Protein AF-A0A6A3ZCG5-F1 (afdb_monomer_lite)

Foldseek 3Di:
DVVVVVVVVVVLVVVVVVQLVQWAWDADPVVRAIWIAGNVVRDIGSDDDPSCPPDPDDRYHPVVVVVVVVVDDDDPVNVVVVVVVVVVVVVVLVVVVVVVLLQWAWDADPVVRAIWIAGNPVRDIGRDDDPSCPPDPDDRHHPVRSVVVVVVVVCVVPPDPPDDPPDDDPVNVVVVVVVVVVVVVVVVVVVVVCPVQWDWDADPVPRFIWIAGPPVRDIGGDDPDDPDDPDDDDDDDDDDDDDDDDDDDDDDDDDDDDDDDDDDDDDDDDDDDDDDDDDDDDDDDDPLVPPPPQAADAEPPQDDDDDDHDDDDHAYAFDKDKDKAFAQGKDKDKDKYFDDPFKKKKKKKKAWDPVCLVVWWFKWKFKAQPDQAGDVPRGPDIFGDRGMTMDIDICLAPRWDDQDPVRPRRIGMMMMMIGTNTNGIIMIIITIHMGTDDPDPVRVVSSVVRVVVNVVVVVVVVVVVVVVVVVVVPDDD

Organism: NCBI:txid53985

Secondary structure (DSSP, 8-state):
-HHHHHHHHHHHHHHHHHHHHHEEEEEETTTTEEEEEETTT--EESSPPGGGTT-SSPPPPHHHHHHHHSS----HHHHHHHHHHHHHHHHHHHHHHHHHHHHEEEEEETTTTEEEEEETTT--EESSPPGGGTT-S-PPPPHHHHHHHHHHHHHHHSS----------HHHHHHHHHHHHHHHHHHHHHHHHHHHHEEEEE-TTT--EEEEETTT--EEE--S-------S---------------------------------------------------PPPTTTTS-TTS--B-TTS-------SS-----TTEEEEEEE-BT-EEEEEEEEEP-SS-EEEEEEEEE-HHHHHHT--EEEEEESS-SS--TTT-SEEE--SSSEEEEEETTSTTSPPP-TT---SEEEEEEEEEE-SSS-EEEEEEEEEEEPP--HHHHHHHHHHHHHHHHHHHHHHHHHHHHHTTTTT---

Structure (mmCIF, N/CA/C/O backbone):
data_AF-A0A6A3ZCG5-F1
#
_entry.id   AF-A0A6A3ZCG5-F1
#
loop_
_atom_site.group_PDB
_atom_site.id
_atom_site.type_symbol
_atom_site.label_atom_id
_atom_site.label_alt_id
_atom_site.label_comp_id
_atom_site.label_asym_id
_atom_site.label_entity_id
_atom_site.label_seq_id
_atom_site.pdbx_PDB_ins_code
_atom_site.Cartn_x
_atom_site.Cartn_y
_atom_site.Cartn_z
_atom_site.occupancy
_atom_site.B_iso_or_equiv
_atom_site.auth_seq_id
_atom_site.auth_comp_id
_atom_site.auth_asym_id
_atom_site.auth_atom_id
_atom_site.pdbx_PDB_model_num
ATOM 1 N N . MET A 1 1 ? 50.742 -20.176 -0.946 1.00 64.25 1 MET A N 1
ATOM 2 C CA . MET A 1 1 ? 49.970 -21.253 -1.621 1.00 64.25 1 MET A CA 1
ATOM 3 C C . MET A 1 1 ? 48.463 -20.948 -1.716 1.00 64.25 1 MET A C 1
ATOM 5 O O . MET A 1 1 ? 47.908 -21.028 -2.807 1.00 64.25 1 MET A O 1
ATOM 9 N N . VAL A 1 2 ? 47.814 -20.503 -0.630 1.00 74.56 2 VAL A N 1
ATOM 10 C CA . VAL A 1 2 ? 46.358 -20.217 -0.569 1.00 74.56 2 VAL A CA 1
ATOM 11 C C . VAL A 1 2 ? 45.893 -19.112 -1.533 1.00 74.56 2 VAL A C 1
ATOM 13 O O . VAL A 1 2 ? 44.913 -19.294 -2.250 1.00 74.56 2 VAL A O 1
ATOM 16 N N . GLN A 1 3 ? 46.621 -17.995 -1.637 1.00 70.75 3 GLN A N 1
ATOM 17 C CA . GLN A 1 3 ? 46.259 -16.895 -2.548 1.00 70.75 3 GLN A CA 1
ATOM 18 C C . GLN A 1 3 ? 46.287 -17.312 -4.031 1.00 70.75 3 GLN A C 1
ATOM 20 O O . GLN A 1 3 ? 45.418 -16.911 -4.805 1.00 70.75 3 GLN A O 1
ATOM 25 N N . ARG A 1 4 ? 47.240 -18.169 -4.431 1.00 84.19 4 ARG A N 1
ATOM 26 C CA . ARG A 1 4 ? 47.331 -18.717 -5.797 1.00 84.19 4 ARG A CA 1
ATOM 27 C C . ARG A 1 4 ? 46.146 -19.635 -6.106 1.00 84.19 4 ARG A C 1
ATOM 29 O O . ARG A 1 4 ? 45.550 -19.522 -7.175 1.00 84.19 4 ARG A O 1
ATOM 36 N N . ALA A 1 5 ? 45.764 -20.489 -5.156 1.00 83.75 5 ALA A N 1
ATOM 37 C CA . ALA A 1 5 ? 44.586 -21.346 -5.278 1.00 83.75 5 ALA A CA 1
ATOM 38 C C . ALA A 1 5 ? 43.286 -20.527 -5.370 1.00 83.75 5 ALA A C 1
ATOM 40 O O . ALA A 1 5 ? 42.441 -20.807 -6.221 1.00 83.75 5 ALA A O 1
ATOM 41 N N . TYR A 1 6 ? 43.155 -19.470 -4.561 1.00 84.94 6 TYR A N 1
ATOM 42 C CA . TYR A 1 6 ? 42.008 -18.564 -4.608 1.00 84.94 6 TYR A CA 1
ATOM 43 C C . TYR A 1 6 ? 41.892 -17.843 -5.956 1.00 84.94 6 TYR A C 1
ATOM 45 O O . TYR A 1 6 ? 40.828 -17.874 -6.569 1.00 84.94 6 TYR A O 1
ATOM 53 N N . ARG A 1 7 ? 42.983 -17.254 -6.468 1.00 89.25 7 ARG A N 1
ATOM 54 C CA . ARG A 1 7 ? 42.987 -16.576 -7.777 1.00 89.25 7 ARG A CA 1
ATOM 55 C C . ARG A 1 7 ? 42.648 -17.538 -8.917 1.00 89.25 7 ARG A C 1
ATOM 57 O O . ARG A 1 7 ? 41.845 -17.185 -9.773 1.00 89.25 7 ARG A O 1
ATOM 64 N N . ARG A 1 8 ? 43.170 -18.772 -8.886 1.00 87.25 8 ARG A N 1
ATOM 65 C CA . ARG A 1 8 ? 42.819 -19.825 -9.856 1.00 87.25 8 ARG A CA 1
ATOM 66 C C . ARG A 1 8 ? 41.333 -20.184 -9.792 1.00 87.25 8 ARG A C 1
ATOM 68 O O . ARG A 1 8 ? 40.678 -20.235 -10.828 1.00 87.25 8 ARG A O 1
ATOM 75 N N . LYS A 1 9 ? 40.787 -20.390 -8.588 1.00 83.50 9 LYS A N 1
ATOM 76 C CA . LYS A 1 9 ? 39.360 -20.684 -8.382 1.00 83.50 9 LYS A CA 1
ATOM 77 C C . LYS A 1 9 ? 38.479 -19.526 -8.852 1.00 83.50 9 LYS A C 1
ATOM 79 O O . LYS A 1 9 ? 37.505 -19.761 -9.556 1.00 83.50 9 LYS A O 1
ATOM 84 N N . SER A 1 10 ? 38.838 -18.292 -8.505 1.00 84.00 10 SER A N 1
ATOM 85 C CA . SER A 1 10 ? 38.120 -17.080 -8.913 1.00 84.00 10 SER A CA 1
ATOM 86 C C . SER A 1 10 ? 38.143 -16.891 -10.435 1.00 84.00 10 SER A C 1
ATOM 88 O O . SER A 1 10 ? 37.094 -16.715 -11.052 1.00 84.00 10 SER A O 1
ATOM 90 N N . GLY A 1 11 ? 39.313 -17.045 -11.066 1.00 87.00 11 GLY A N 1
ATOM 91 C CA . GLY A 1 11 ? 39.460 -16.985 -12.522 1.00 87.00 11 GLY A CA 1
ATOM 92 C C . GLY A 1 11 ? 38.637 -18.055 -13.239 1.00 87.00 11 GLY A C 1
ATOM 93 O O . GLY A 1 11 ? 37.908 -17.744 -14.178 1.00 87.00 11 GLY A O 1
ATOM 94 N N . PHE A 1 12 ? 38.667 -19.298 -12.749 1.00 85.25 12 PHE A N 1
ATOM 95 C CA . PHE A 1 12 ? 37.859 -20.385 -13.304 1.00 85.25 12 PHE A CA 1
ATOM 96 C C . PHE A 1 12 ? 36.350 -20.130 -13.162 1.00 85.25 12 PHE A C 1
ATOM 98 O O . PHE A 1 12 ? 35.600 -20.349 -14.108 1.00 85.25 12 PHE A O 1
ATOM 105 N N . GLN A 1 13 ? 35.893 -19.602 -12.021 1.00 82.56 13 GLN A N 1
ATOM 106 C CA . GLN A 1 13 ? 34.488 -19.211 -11.837 1.00 82.56 13 GLN A CA 1
ATOM 107 C C . GLN A 1 13 ? 34.075 -18.073 -12.777 1.00 82.56 13 GLN A C 1
ATOM 109 O O . GLN A 1 13 ? 32.962 -18.083 -13.304 1.00 82.56 13 GLN A O 1
ATOM 114 N N . ASN A 1 14 ? 34.967 -17.113 -13.035 1.00 84.75 14 ASN A N 1
ATOM 115 C CA . ASN A 1 14 ? 34.702 -16.044 -13.990 1.00 84.75 14 ASN A CA 1
ATOM 116 C C . ASN A 1 14 ? 34.584 -16.584 -15.427 1.00 84.75 14 ASN A C 1
ATOM 118 O O . ASN A 1 14 ? 33.641 -16.234 -16.133 1.00 84.75 14 ASN A O 1
ATOM 122 N N . LEU A 1 15 ? 35.471 -17.499 -15.833 1.00 85.75 15 LEU A N 1
ATOM 123 C CA . LEU A 1 15 ? 35.390 -18.179 -17.133 1.00 85.75 15 LEU A CA 1
ATOM 124 C C . LEU A 1 15 ? 34.104 -19.002 -17.267 1.00 85.75 15 LEU A C 1
ATOM 126 O O . LEU A 1 15 ? 33.408 -18.888 -18.272 1.00 85.75 15 LEU A O 1
ATOM 130 N N . LEU A 1 16 ? 33.729 -19.759 -16.231 1.00 85.56 16 LEU A N 1
ATOM 131 C CA . LEU A 1 16 ? 32.457 -20.483 -16.186 1.00 85.56 16 LEU A CA 1
ATOM 132 C C . LEU A 1 16 ? 31.256 -19.550 -16.355 1.00 85.56 16 LEU A C 1
ATOM 134 O O . LEU A 1 16 ? 30.325 -19.875 -17.088 1.00 85.56 16 LEU A O 1
ATOM 138 N N . ARG A 1 17 ? 31.269 -18.390 -15.687 1.00 83.81 17 ARG A N 1
ATOM 139 C CA . ARG A 1 17 ? 30.217 -17.375 -15.811 1.00 83.81 17 ARG A CA 1
ATOM 140 C C . ARG A 1 17 ? 30.098 -16.869 -17.250 1.00 83.81 17 ARG A C 1
ATOM 142 O O . ARG A 1 17 ? 28.983 -16.784 -17.752 1.00 83.81 17 ARG A O 1
ATOM 149 N N . ILE A 1 18 ? 31.223 -16.577 -17.905 1.00 85.06 18 ILE A N 1
ATOM 150 C CA . ILE A 1 18 ? 31.252 -16.117 -19.300 1.00 85.06 18 ILE A CA 1
ATOM 151 C C . ILE A 1 18 ? 30.742 -17.220 -20.237 1.00 85.06 18 ILE A C 1
ATOM 153 O O . ILE A 1 18 ? 29.846 -16.971 -21.036 1.00 85.06 18 ILE A O 1
ATOM 157 N N . CYS A 1 19 ? 31.225 -18.459 -20.099 1.00 85.81 19 CYS A N 1
ATOM 158 C CA . CYS A 1 19 ? 30.756 -19.578 -20.920 1.00 85.81 19 CYS A CA 1
ATOM 159 C C . CYS A 1 19 ? 29.254 -19.840 -20.757 1.00 85.81 19 CYS A C 1
ATOM 161 O O . CYS A 1 19 ? 28.563 -20.059 -21.747 1.00 85.81 19 CYS A O 1
ATOM 163 N N . ARG A 1 20 ? 28.721 -19.767 -19.532 1.00 85.75 20 ARG A N 1
ATOM 164 C CA . ARG A 1 20 ? 27.280 -19.929 -19.268 1.00 85.75 20 ARG A CA 1
ATOM 165 C C . ARG A 1 20 ? 26.414 -18.821 -19.859 1.00 85.75 20 ARG A C 1
ATOM 167 O O . ARG A 1 20 ? 25.233 -19.056 -20.068 1.00 85.75 20 ARG A O 1
ATOM 174 N N . ALA A 1 21 ? 26.968 -17.630 -20.070 1.00 82.50 21 ALA A N 1
ATOM 175 C CA . ALA A 1 21 ? 26.249 -16.529 -20.704 1.00 82.50 21 ALA A CA 1
ATOM 176 C C . ALA A 1 21 ? 26.173 -16.684 -22.232 1.00 82.50 21 ALA A C 1
ATOM 178 O O . ALA A 1 21 ? 25.277 -16.126 -22.857 1.00 82.50 21 ALA A O 1
ATOM 179 N N . VAL A 1 22 ? 27.119 -17.421 -22.823 1.00 88.88 22 VAL A N 1
ATOM 180 C CA . VAL A 1 22 ? 27.254 -17.587 -24.278 1.00 88.88 22 VAL A CA 1
ATOM 181 C C . VAL A 1 22 ? 26.564 -18.851 -24.783 1.00 88.88 22 VAL A C 1
ATOM 183 O O . VAL A 1 22 ? 26.066 -18.862 -25.902 1.00 88.88 22 VAL A O 1
ATOM 186 N N . TYR A 1 23 ? 26.538 -19.918 -23.990 1.00 89.25 23 TYR A N 1
ATOM 187 C CA . TYR A 1 23 ? 25.853 -21.149 -24.369 1.00 89.25 23 TYR A CA 1
ATOM 188 C C . TYR A 1 23 ? 24.429 -21.184 -23.818 1.00 89.25 23 TYR A C 1
ATOM 190 O O . TYR A 1 23 ? 24.147 -20.641 -22.752 1.00 89.25 23 TYR A O 1
ATOM 198 N N . GLU A 1 24 ? 23.553 -21.895 -24.516 1.00 89.50 24 GLU A N 1
ATOM 199 C CA . GLU A 1 24 ? 22.224 -22.295 -24.062 1.00 89.50 24 GLU A CA 1
ATOM 200 C C . GLU A 1 24 ? 22.072 -23.806 -24.199 1.00 89.50 24 GLU A C 1
ATOM 202 O O . GLU A 1 24 ? 22.585 -24.401 -25.146 1.00 89.50 24 GLU A O 1
ATOM 207 N N . ARG A 1 25 ? 21.373 -24.434 -23.248 1.00 90.44 25 ARG A N 1
ATOM 208 C CA . ARG A 1 25 ? 21.055 -25.866 -23.311 1.00 90.44 25 ARG A CA 1
ATOM 209 C C . ARG A 1 25 ? 19.635 -26.042 -23.839 1.00 90.44 25 ARG A C 1
ATOM 211 O O . ARG A 1 25 ? 18.689 -25.601 -23.181 1.00 90.44 25 ARG A O 1
ATOM 218 N N . ILE A 1 26 ? 19.484 -26.680 -24.992 1.00 88.44 26 ILE A N 1
ATOM 219 C CA . ILE A 1 26 ? 18.200 -26.856 -25.683 1.00 88.44 26 ILE A CA 1
ATOM 220 C C . ILE A 1 26 ? 17.852 -28.342 -25.706 1.00 88.44 26 ILE A C 1
ATOM 222 O O . ILE A 1 26 ? 18.736 -29.181 -25.844 1.00 88.44 26 ILE A O 1
ATOM 226 N N . TYR A 1 27 ? 16.577 -28.654 -25.474 1.00 89.56 27 TYR A N 1
ATOM 227 C CA . TYR A 1 27 ? 16.066 -30.021 -25.506 1.00 89.56 27 TYR A CA 1
ATOM 228 C C . TYR A 1 27 ? 15.581 -30.349 -26.913 1.00 89.56 27 TYR A C 1
ATOM 230 O O . TYR A 1 27 ? 14.774 -29.593 -27.454 1.00 89.56 27 TYR A O 1
ATOM 238 N N . ASP A 1 28 ? 16.056 -31.461 -27.458 1.00 89.25 28 ASP A N 1
ATOM 239 C CA . ASP A 1 28 ? 15.571 -32.026 -28.707 1.00 89.25 28 ASP A CA 1
ATOM 240 C C . ASP A 1 28 ? 14.529 -33.122 -28.404 1.00 89.25 28 ASP A C 1
ATOM 242 O O . ASP A 1 28 ? 14.878 -34.142 -27.795 1.00 89.25 28 ASP A O 1
ATOM 246 N N . PRO A 1 29 ? 13.249 -32.919 -28.773 1.00 89.69 29 PRO A N 1
ATOM 247 C CA . PRO A 1 29 ? 12.191 -33.888 -28.519 1.00 89.69 29 PRO A CA 1
ATOM 248 C C . PRO A 1 29 ? 12.285 -35.154 -29.383 1.00 89.69 29 PRO A C 1
ATOM 250 O O . PRO A 1 29 ? 11.733 -36.170 -28.972 1.00 89.69 29 PRO A O 1
ATOM 253 N N . GLU A 1 30 ? 12.961 -35.126 -30.535 1.00 89.44 30 GLU A N 1
ATOM 254 C CA . GLU A 1 30 ? 13.052 -36.288 -31.435 1.00 89.44 30 GLU A CA 1
ATOM 255 C C . GLU A 1 30 ? 14.047 -37.325 -30.909 1.00 89.44 30 GLU A C 1
ATOM 257 O O . GLU A 1 30 ? 13.789 -38.528 -30.934 1.00 89.44 30 GLU A O 1
ATOM 262 N N . LEU A 1 31 ? 15.172 -36.848 -30.372 1.00 87.06 31 LEU A N 1
ATOM 263 C CA . LEU A 1 31 ? 16.246 -37.690 -29.842 1.00 87.06 31 LEU A CA 1
ATOM 264 C C . LEU A 1 31 ? 16.175 -37.868 -28.320 1.00 87.06 31 LEU A C 1
ATOM 266 O O . LEU A 1 31 ? 16.888 -38.696 -27.755 1.00 87.06 31 LEU A O 1
ATOM 270 N N . GLY A 1 32 ? 15.355 -37.068 -27.633 1.00 87.31 32 GLY A N 1
ATOM 271 C CA . GLY A 1 32 ? 15.250 -37.066 -26.175 1.00 87.31 32 GLY A CA 1
ATOM 272 C C . GLY A 1 32 ? 16.515 -36.577 -25.458 1.00 87.31 32 GLY A C 1
ATOM 273 O O . GLY A 1 32 ? 16.676 -36.814 -24.258 1.00 87.31 32 GLY A O 1
ATOM 274 N N . LEU A 1 33 ? 17.416 -35.896 -26.172 1.00 88.81 33 LEU A N 1
ATOM 275 C CA . LEU A 1 33 ? 18.715 -35.434 -25.683 1.00 88.81 33 LEU A CA 1
ATOM 276 C C . LEU A 1 33 ? 18.791 -33.905 -25.642 1.00 88.81 33 LEU A C 1
ATOM 278 O O . LEU A 1 33 ? 17.984 -33.191 -26.232 1.00 88.81 33 LEU A O 1
ATOM 282 N N . PHE A 1 34 ? 19.781 -33.385 -24.917 1.00 88.38 34 PHE A N 1
ATOM 283 C CA . PHE A 1 34 ? 20.089 -31.957 -24.929 1.00 88.38 34 PHE A CA 1
ATOM 284 C C . PHE A 1 34 ? 21.280 -31.676 -25.838 1.00 88.38 34 PHE A C 1
ATOM 286 O O . PHE A 1 34 ? 22.299 -32.356 -25.732 1.00 88.38 34 PHE A O 1
ATOM 293 N N . TYR A 1 35 ? 21.189 -30.610 -26.627 1.00 90.94 35 TYR A N 1
ATOM 294 C CA . TYR A 1 35 ? 22.328 -30.027 -27.330 1.00 90.94 35 TYR A CA 1
ATOM 295 C C . TYR A 1 35 ? 22.638 -28.626 -26.793 1.00 90.94 35 TYR A C 1
ATOM 297 O O . TYR A 1 35 ? 21.828 -27.983 -26.109 1.00 90.94 35 TYR A O 1
ATOM 305 N N . TYR A 1 36 ? 23.850 -28.158 -27.068 1.00 91.38 36 TYR A N 1
ATOM 306 C CA . TYR A 1 36 ? 24.353 -26.863 -26.635 1.00 91.38 36 TYR A CA 1
ATOM 307 C C . TYR A 1 36 ? 24.450 -25.934 -27.837 1.00 91.38 36 TYR A C 1
ATOM 309 O O . TYR A 1 36 ? 25.141 -26.226 -28.807 1.00 91.38 36 TYR A O 1
ATOM 317 N N . HIS A 1 37 ? 23.770 -24.797 -27.764 1.00 91.19 37 HIS A N 1
ATOM 318 C CA . HIS A 1 37 ? 23.801 -23.775 -28.801 1.00 91.19 37 HIS A CA 1
ATOM 319 C C . HIS A 1 37 ? 24.614 -22.578 -28.318 1.00 91.19 37 HIS A C 1
ATOM 321 O O . HIS A 1 37 ? 24.365 -22.038 -27.238 1.00 91.19 37 HIS A O 1
ATOM 327 N N . ASN A 1 38 ? 25.598 -22.161 -29.108 1.00 90.94 38 ASN A N 1
ATOM 328 C CA . ASN A 1 38 ? 26.377 -20.964 -28.845 1.00 90.94 38 ASN A CA 1
ATOM 329 C C . ASN A 1 38 ? 25.625 -19.744 -29.384 1.00 90.94 38 ASN A C 1
ATOM 331 O O . ASN A 1 38 ? 25.556 -19.515 -30.588 1.00 90.94 38 ASN A O 1
ATOM 335 N N . THR A 1 39 ? 25.099 -18.894 -28.504 1.00 87.56 39 THR A N 1
ATOM 336 C CA . THR A 1 39 ? 24.286 -17.747 -28.923 1.00 87.56 39 THR A CA 1
ATOM 337 C C . THR A 1 39 ? 25.075 -16.679 -29.677 1.00 87.56 39 THR A C 1
ATOM 339 O O . THR A 1 39 ? 24.451 -15.842 -30.334 1.00 87.56 39 THR A O 1
ATOM 342 N N . ARG A 1 40 ? 26.415 -16.691 -29.585 1.00 87.69 40 ARG A N 1
ATOM 343 C CA . ARG A 1 40 ? 27.309 -15.734 -30.251 1.00 87.69 40 ARG A CA 1
ATOM 344 C C . ARG A 1 40 ? 27.756 -16.217 -31.629 1.00 87.69 40 ARG A C 1
ATOM 346 O O . ARG A 1 40 ? 27.646 -15.446 -32.571 1.00 87.69 40 ARG A O 1
ATOM 353 N N . THR A 1 41 ? 28.251 -17.452 -31.744 1.00 90.88 41 THR A N 1
ATOM 354 C CA . THR A 1 41 ? 28.723 -18.011 -33.032 1.00 90.88 41 THR A CA 1
ATOM 355 C C . THR A 1 41 ? 27.615 -18.686 -33.838 1.00 90.88 41 THR A C 1
ATOM 357 O O . THR A 1 41 ? 27.808 -18.937 -35.018 1.00 90.88 41 THR A O 1
ATOM 360 N N . LYS A 1 42 ? 26.449 -18.937 -33.222 1.00 89.81 42 LYS A N 1
ATOM 361 C CA . LYS A 1 42 ? 25.301 -19.668 -33.794 1.00 89.81 42 LYS A CA 1
ATOM 362 C C . LYS A 1 42 ? 25.580 -21.139 -34.119 1.00 89.81 42 LYS A C 1
ATOM 364 O O . LYS A 1 42 ? 24.778 -21.791 -34.777 1.00 89.81 42 LYS A O 1
ATOM 369 N N . GLU A 1 43 ? 26.683 -21.680 -33.616 1.00 92.06 43 GLU A N 1
ATOM 370 C CA . GLU A 1 43 ? 27.034 -23.091 -33.765 1.00 92.06 43 GLU A CA 1
ATOM 371 C C . GLU A 1 43 ? 26.315 -23.951 -32.720 1.00 92.06 43 GLU A C 1
ATOM 373 O O . GLU A 1 43 ? 26.023 -23.502 -31.603 1.00 92.06 43 GLU A O 1
ATOM 378 N N . THR A 1 44 ? 26.054 -25.209 -33.071 1.00 92.50 44 THR A N 1
ATOM 379 C CA . THR A 1 44 ? 25.453 -26.206 -32.180 1.00 92.50 44 THR A CA 1
ATOM 380 C C . THR A 1 44 ? 26.410 -27.370 -31.964 1.00 92.50 44 THR A C 1
ATOM 382 O O . THR A 1 44 ? 27.104 -27.805 -32.879 1.00 92.50 44 THR A O 1
ATOM 385 N N . THR A 1 45 ? 26.470 -27.869 -30.732 1.00 91.56 45 THR A N 1
ATOM 386 C CA . THR A 1 45 ? 27.279 -29.032 -30.368 1.00 91.56 45 THR A CA 1
ATOM 387 C C . THR A 1 45 ? 26.477 -29.974 -29.483 1.00 91.56 45 THR A C 1
ATOM 389 O O . THR A 1 45 ? 25.822 -29.552 -28.529 1.00 91.56 45 THR A O 1
ATOM 392 N N . TRP A 1 46 ? 26.560 -31.271 -29.764 1.00 89.00 46 TRP A N 1
ATOM 393 C CA . TRP A 1 46 ? 25.987 -32.316 -28.908 1.00 89.00 46 TRP A CA 1
ATOM 394 C C . TRP A 1 46 ? 26.805 -32.503 -27.631 1.00 89.00 46 TRP A C 1
ATOM 396 O O . TRP A 1 46 ? 26.272 -32.705 -26.541 1.00 89.00 46 TRP A O 1
ATOM 406 N N . ASP A 1 47 ? 28.121 -32.344 -27.756 1.00 87.75 47 ASP A N 1
ATOM 407 C CA . ASP A 1 47 ? 29.035 -32.380 -26.634 1.00 87.75 47 ASP A CA 1
ATOM 408 C C . ASP A 1 47 ? 28.934 -31.132 -25.759 1.00 87.75 47 ASP A C 1
ATOM 410 O O . ASP A 1 47 ? 28.928 -29.988 -26.227 1.00 87.75 47 ASP A O 1
ATOM 414 N N . LYS A 1 48 ? 28.952 -31.363 -24.444 1.00 85.06 48 LYS A N 1
ATOM 415 C CA . LYS A 1 48 ? 29.046 -30.293 -23.454 1.00 85.06 48 LYS A CA 1
ATOM 416 C C . LYS A 1 48 ? 30.393 -29.568 -23.606 1.00 85.06 48 LYS A C 1
ATOM 418 O O . LYS A 1 48 ? 31.433 -30.241 -23.542 1.00 85.06 48 LYS A O 1
ATOM 423 N N . PRO A 1 49 ? 30.405 -28.224 -23.732 1.00 84.56 49 PRO A N 1
ATOM 424 C CA . PRO A 1 49 ? 31.636 -27.459 -23.908 1.00 84.56 49 PRO A CA 1
ATOM 425 C C . PRO A 1 49 ? 32.656 -27.743 -22.802 1.00 84.56 49 PRO A C 1
ATOM 427 O O . PRO A 1 49 ? 32.286 -27.907 -21.637 1.00 84.56 49 PRO A O 1
ATOM 430 N N . LEU A 1 50 ? 33.946 -27.761 -23.156 1.00 82.25 50 LEU A N 1
ATOM 431 C CA . LEU A 1 50 ? 35.043 -28.219 -22.288 1.00 82.25 50 LEU A CA 1
ATOM 432 C C . LEU A 1 50 ? 35.006 -27.611 -20.878 1.00 82.25 50 LEU A C 1
ATOM 434 O O . LEU A 1 50 ? 35.076 -28.331 -19.884 1.00 82.25 50 LEU A O 1
ATOM 438 N N . LEU A 1 51 ? 34.813 -26.292 -20.778 1.00 81.44 51 LEU A N 1
ATOM 439 C CA . LEU A 1 51 ? 34.778 -25.586 -19.493 1.00 81.44 51 LEU A CA 1
ATOM 440 C C . LEU A 1 51 ? 33.563 -25.956 -18.623 1.00 81.44 51 LEU A C 1
ATOM 442 O O . LEU A 1 51 ? 33.620 -25.798 -17.409 1.00 81.44 51 LEU A O 1
ATOM 446 N N . LEU A 1 52 ? 32.483 -26.481 -19.206 1.00 79.75 52 LEU A N 1
ATOM 447 C CA . LEU A 1 52 ? 31.247 -26.859 -18.511 1.00 79.75 52 LEU A CA 1
ATOM 448 C C . LEU A 1 52 ? 31.201 -28.343 -18.110 1.00 79.75 52 LEU A C 1
ATOM 450 O O . LEU A 1 52 ? 30.358 -28.725 -17.294 1.00 79.75 52 LEU A O 1
ATOM 454 N N . ARG A 1 53 ? 32.097 -29.179 -18.649 1.00 79.44 53 ARG A N 1
ATOM 455 C CA . ARG A 1 53 ? 32.124 -30.636 -18.425 1.00 79.44 53 ARG A CA 1
ATOM 456 C C . ARG A 1 53 ? 32.397 -31.023 -16.960 1.00 79.44 53 ARG A C 1
ATOM 458 O O . ARG A 1 53 ? 31.917 -32.056 -16.519 1.00 79.44 53 ARG A O 1
ATOM 465 N N . GLY A 1 54 ? 33.066 -30.157 -16.190 1.00 67.44 54 GLY A N 1
ATOM 466 C CA . GLY A 1 54 ? 33.337 -30.340 -14.751 1.00 67.44 54 GLY A CA 1
ATOM 467 C C . GLY A 1 54 ? 32.542 -29.427 -13.804 1.00 67.44 54 GLY A C 1
ATOM 468 O O . GLY A 1 54 ? 32.851 -29.356 -12.616 1.00 67.44 54 GLY A O 1
ATOM 469 N N . ALA A 1 55 ? 31.563 -28.671 -14.307 1.00 68.75 55 ALA A N 1
ATOM 470 C CA . ALA A 1 55 ? 30.771 -27.763 -13.481 1.00 68.75 55 ALA A CA 1
ATOM 471 C C . ALA A 1 55 ? 29.591 -28.493 -12.815 1.00 68.75 55 ALA A C 1
ATOM 473 O O . ALA A 1 55 ? 28.856 -29.211 -13.484 1.00 68.75 55 ALA A O 1
ATOM 474 N N . VAL A 1 56 ? 29.366 -28.237 -11.518 1.00 62.50 56 VAL A N 1
ATOM 475 C CA . VAL A 1 56 ? 28.263 -28.825 -10.717 1.00 62.50 56 VAL A CA 1
ATOM 476 C C . VAL A 1 56 ? 26.875 -28.439 -11.248 1.00 62.50 56 VAL A C 1
ATOM 478 O O . VAL A 1 56 ? 25.904 -29.151 -11.020 1.00 62.50 56 VAL A O 1
ATOM 481 N N . SER A 1 57 ? 26.766 -27.309 -11.953 1.00 63.56 57 SER A N 1
ATOM 482 C CA . SER A 1 57 ? 25.508 -26.851 -12.545 1.00 63.56 57 SER A CA 1
ATOM 483 C C . SER A 1 57 ? 25.626 -26.591 -14.043 1.00 63.56 57 SER A C 1
ATOM 485 O O . SER A 1 57 ? 26.591 -25.973 -14.515 1.00 63.56 57 SER A O 1
ATOM 487 N N . ASP A 1 58 ? 24.606 -27.052 -14.762 1.00 70.12 58 ASP A N 1
ATOM 488 C CA . ASP A 1 58 ? 24.460 -26.911 -16.206 1.00 70.12 58 ASP A CA 1
ATOM 489 C C . ASP A 1 58 ? 24.070 -25.493 -16.630 1.00 70.12 58 ASP A C 1
ATOM 491 O O . ASP A 1 58 ? 23.727 -24.626 -15.823 1.00 70.12 58 ASP A O 1
ATOM 495 N N . VAL A 1 59 ? 24.159 -25.266 -17.937 1.00 80.38 59 VAL A N 1
ATOM 496 C CA . VAL A 1 59 ? 23.707 -24.048 -18.607 1.00 80.38 59 VAL A CA 1
ATOM 497 C C . VAL A 1 59 ? 22.182 -23.955 -18.540 1.00 80.38 59 VAL A C 1
ATOM 499 O O . VAL A 1 59 ? 21.478 -24.968 -18.575 1.00 80.38 59 VAL A O 1
ATOM 502 N N . PHE A 1 60 ? 21.660 -22.733 -18.438 1.00 80.38 60 PHE A N 1
ATOM 503 C CA . PHE A 1 60 ? 20.220 -22.510 -18.424 1.00 80.38 60 PHE A CA 1
ATOM 504 C C . PHE A 1 60 ? 19.587 -22.863 -19.774 1.00 80.38 60 PHE A C 1
ATOM 506 O O . PHE A 1 60 ? 20.172 -22.656 -20.837 1.00 80.38 60 PHE A O 1
ATOM 513 N N . THR A 1 61 ? 18.355 -23.366 -19.721 1.00 84.38 61 THR A N 1
ATOM 514 C CA . THR A 1 61 ? 17.495 -23.423 -20.905 1.00 84.38 61 THR A CA 1
ATOM 515 C C . THR A 1 61 ? 17.061 -22.007 -21.295 1.00 84.38 61 THR A C 1
ATOM 517 O O . THR A 1 61 ? 16.988 -21.150 -20.405 1.00 84.38 61 THR A O 1
ATOM 520 N N . PRO A 1 62 ? 16.694 -21.748 -22.564 1.00 82.94 62 PRO A N 1
ATOM 521 C CA . PRO A 1 62 ? 16.221 -20.429 -23.000 1.00 82.94 62 PRO A CA 1
ATOM 522 C C . PRO A 1 62 ? 15.102 -19.873 -22.103 1.00 82.94 62 PRO A C 1
ATOM 524 O O . PRO A 1 62 ? 15.140 -18.723 -21.668 1.00 82.94 62 PRO A O 1
ATOM 527 N N . ARG A 1 63 ? 14.159 -20.734 -21.692 1.00 81.38 63 ARG A N 1
ATOM 528 C CA . ARG A 1 63 ? 13.071 -20.384 -20.764 1.00 81.38 63 ARG A CA 1
ATOM 529 C C . ARG A 1 63 ? 13.578 -19.956 -19.387 1.00 81.38 63 ARG A C 1
ATOM 531 O O . ARG A 1 63 ? 13.098 -18.973 -18.823 1.00 81.38 63 ARG A O 1
ATOM 538 N N . THR A 1 64 ? 14.524 -20.699 -18.817 1.00 80.50 64 THR A N 1
ATOM 539 C CA . THR A 1 64 ? 15.097 -20.371 -17.505 1.00 80.50 64 THR A CA 1
ATOM 540 C C . THR A 1 64 ? 15.947 -19.108 -17.586 1.00 80.50 64 THR A C 1
ATOM 542 O O . THR A 1 64 ? 15.891 -18.296 -16.665 1.00 80.50 64 THR A O 1
ATOM 545 N N . ARG A 1 65 ? 16.670 -18.905 -18.693 1.00 77.88 65 ARG A N 1
ATOM 546 C CA . ARG A 1 65 ? 17.465 -17.704 -18.949 1.00 77.88 65 ARG A CA 1
ATOM 547 C C . ARG A 1 65 ? 16.577 -16.466 -19.033 1.00 77.88 65 ARG A C 1
ATOM 549 O O . ARG A 1 65 ? 16.755 -15.564 -18.225 1.00 77.88 65 ARG A O 1
ATOM 556 N N . GLN A 1 66 ? 15.531 -16.497 -19.859 1.00 79.06 66 GLN A N 1
ATOM 557 C CA . GLN A 1 66 ? 14.559 -15.408 -19.970 1.00 79.06 66 GLN A CA 1
ATOM 558 C C . GLN A 1 66 ? 13.846 -15.132 -18.635 1.00 79.06 66 GLN A C 1
ATOM 560 O O . GLN A 1 66 ? 13.648 -13.983 -18.252 1.00 79.06 66 GLN A O 1
ATOM 565 N N . LYS A 1 67 ? 13.488 -16.175 -17.872 1.00 79.94 67 LYS A N 1
ATOM 566 C CA . LYS A 1 67 ? 12.908 -16.019 -16.527 1.00 79.94 67 LYS A CA 1
ATOM 567 C C . LYS A 1 67 ? 13.876 -15.343 -15.553 1.00 79.94 67 LYS A C 1
ATOM 569 O O . LYS A 1 67 ? 13.428 -14.591 -14.693 1.00 79.94 67 LYS A O 1
ATOM 574 N N . ASN A 1 68 ? 15.172 -15.633 -15.655 1.00 74.12 68 ASN A N 1
ATOM 575 C CA . ASN A 1 68 ? 16.199 -15.055 -14.793 1.00 74.12 68 ASN A CA 1
ATOM 576 C C . ASN A 1 68 ? 16.574 -13.626 -15.223 1.00 74.12 68 ASN A C 1
ATOM 578 O O . ASN A 1 68 ? 16.806 -12.788 -14.365 1.00 74.12 68 ASN A O 1
ATOM 582 N N . GLU A 1 69 ? 16.556 -13.331 -16.526 1.00 71.75 69 GLU A N 1
ATOM 583 C CA . GLU A 1 69 ? 16.701 -11.980 -17.090 1.00 71.75 69 GLU A CA 1
ATOM 584 C C . GLU A 1 69 ? 15.519 -11.078 -16.700 1.00 71.75 69 GLU A C 1
ATOM 586 O O . GLU A 1 69 ? 15.718 -9.935 -16.303 1.00 71.75 69 GLU A O 1
ATOM 591 N N . ARG A 1 70 ? 14.290 -11.617 -16.714 1.00 68.62 70 ARG A N 1
ATOM 592 C CA . ARG A 1 70 ? 13.081 -10.947 -16.195 1.00 68.62 70 ARG A CA 1
ATOM 593 C C . ARG A 1 70 ? 13.066 -10.811 -14.673 1.00 68.62 70 ARG A C 1
ATOM 595 O O . ARG A 1 70 ? 12.221 -10.104 -14.129 1.00 68.62 70 ARG A O 1
ATOM 602 N N . LYS A 1 71 ? 13.940 -11.527 -13.965 1.00 69.44 71 LYS A N 1
ATOM 603 C CA . LYS A 1 71 ? 14.045 -11.443 -12.512 1.00 69.44 71 LYS A CA 1
ATOM 604 C C . LYS A 1 71 ? 14.750 -10.129 -12.195 1.00 69.44 71 LYS A C 1
ATOM 606 O O . LYS A 1 71 ? 15.975 -10.054 -12.179 1.00 69.44 71 LYS A O 1
ATOM 611 N N . GLU A 1 72 ? 13.956 -9.081 -12.005 1.00 62.75 72 GLU A N 1
ATOM 612 C CA . GLU A 1 72 ? 14.454 -7.755 -11.652 1.00 62.75 72 GLU A CA 1
ATOM 613 C C . GLU A 1 72 ? 15.442 -7.840 -10.483 1.00 62.75 72 GLU A C 1
ATOM 615 O O . GLU A 1 72 ? 15.239 -8.583 -9.514 1.00 62.75 72 GLU A O 1
ATOM 620 N N . ARG A 1 73 ? 16.525 -7.062 -10.569 1.00 65.06 73 ARG A N 1
ATOM 621 C CA . ARG A 1 73 ? 17.473 -6.933 -9.464 1.00 65.06 73 ARG A CA 1
ATOM 622 C C . ARG A 1 73 ? 16.722 -6.358 -8.264 1.00 65.06 73 ARG A C 1
ATOM 624 O O . ARG A 1 73 ? 16.098 -5.306 -8.360 1.00 65.06 73 ARG A O 1
ATOM 631 N N . PHE A 1 74 ? 16.769 -7.066 -7.140 1.00 69.88 74 PHE A N 1
ATOM 632 C CA . PHE A 1 74 ? 16.209 -6.588 -5.881 1.00 69.88 74 PHE A CA 1
ATOM 633 C C . PHE A 1 74 ? 17.000 -5.361 -5.429 1.00 69.88 74 PHE A C 1
ATOM 635 O O . PHE A 1 74 ? 18.136 -5.498 -4.977 1.00 69.88 74 PHE A O 1
ATOM 642 N N . THR A 1 75 ? 16.421 -4.171 -5.572 1.00 83.81 75 THR A N 1
ATOM 643 C CA . THR A 1 75 ? 16.991 -2.968 -4.965 1.00 83.81 75 THR A CA 1
ATOM 644 C C . THR A 1 75 ? 16.645 -2.933 -3.471 1.00 83.81 75 THR A C 1
ATOM 646 O O . THR A 1 75 ? 15.626 -3.519 -3.065 1.00 83.81 75 THR A O 1
ATOM 649 N N . PRO A 1 76 ? 17.467 -2.282 -2.630 1.00 80.00 76 PRO A N 1
ATOM 650 C CA . PRO A 1 76 ? 17.168 -2.111 -1.210 1.00 80.00 76 PRO A CA 1
ATOM 651 C C . PRO A 1 76 ? 15.786 -1.489 -0.966 1.00 80.00 76 PRO A C 1
ATOM 653 O O . PRO A 1 76 ? 15.058 -1.939 -0.082 1.00 80.00 76 PRO A O 1
ATOM 656 N N . GLU A 1 77 ? 15.372 -0.534 -1.799 1.00 76.12 77 GLU A N 1
ATOM 657 C CA . GLU A 1 77 ? 14.085 0.164 -1.699 1.00 76.12 77 GLU A CA 1
ATOM 658 C C . GLU A 1 77 ? 12.929 -0.793 -1.993 1.00 76.12 77 GLU A C 1
ATOM 660 O O . GLU A 1 77 ? 11.949 -0.853 -1.250 1.00 76.12 77 GLU A O 1
ATOM 665 N N . LYS A 1 78 ? 13.056 -1.620 -3.038 1.00 79.38 78 LYS A N 1
ATOM 666 C CA . LYS A 1 78 ? 12.030 -2.607 -3.393 1.00 79.38 78 LYS A CA 1
ATOM 667 C C . LYS A 1 78 ? 11.901 -3.687 -2.320 1.00 79.38 78 LYS A C 1
ATOM 669 O O . LYS A 1 78 ? 10.782 -4.074 -1.973 1.00 79.38 78 LYS A O 1
ATOM 674 N N . ALA A 1 79 ? 13.024 -4.126 -1.747 1.00 78.75 79 ALA A N 1
ATOM 675 C CA . ALA A 1 79 ? 13.033 -5.023 -0.595 1.00 78.75 79 ALA A CA 1
ATOM 676 C C . ALA A 1 79 ? 12.332 -4.384 0.616 1.00 78.75 79 ALA A C 1
ATOM 678 O O . ALA A 1 79 ? 11.453 -5.011 1.214 1.00 78.75 79 ALA A O 1
ATOM 679 N N . ALA A 1 80 ? 12.656 -3.126 0.933 1.00 78.56 80 ALA A N 1
ATOM 680 C CA . ALA A 1 80 ? 12.030 -2.373 2.014 1.00 78.56 80 ALA A CA 1
ATOM 681 C C . ALA A 1 80 ? 10.514 -2.238 1.801 1.00 78.56 80 ALA A C 1
ATOM 683 O O . ALA A 1 80 ? 9.746 -2.595 2.694 1.00 78.56 80 ALA A O 1
ATOM 684 N N . CYS A 1 81 ? 10.060 -1.854 0.603 1.00 82.06 81 CYS A N 1
ATOM 685 C CA . CYS A 1 81 ? 8.638 -1.790 0.264 1.00 82.06 81 CYS A CA 1
ATOM 686 C C . CYS A 1 81 ? 7.934 -3.142 0.432 1.00 82.06 81 CYS A C 1
ATOM 688 O O . CYS A 1 81 ? 6.816 -3.200 0.946 1.00 82.06 81 CYS A O 1
ATOM 690 N N . MET A 1 82 ? 8.560 -4.249 0.022 1.00 81.50 82 MET A N 1
ATOM 691 C CA . MET A 1 82 ? 7.986 -5.586 0.203 1.00 81.50 82 MET A CA 1
ATOM 692 C C . MET A 1 82 ? 7.838 -5.948 1.683 1.00 81.50 82 MET A C 1
ATOM 694 O O . MET A 1 82 ? 6.780 -6.437 2.089 1.00 81.50 82 MET A O 1
ATOM 698 N N . VAL A 1 83 ? 8.858 -5.667 2.496 1.00 83.81 83 VAL A N 1
ATOM 699 C CA . VAL A 1 83 ? 8.824 -5.893 3.948 1.00 83.81 83 VAL A CA 1
ATOM 700 C C . VAL A 1 83 ? 7.763 -5.013 4.611 1.00 83.81 83 VAL A C 1
ATOM 702 O O . VAL A 1 83 ? 6.951 -5.515 5.388 1.00 83.81 83 VAL A O 1
ATOM 705 N N . GLN A 1 84 ? 7.699 -3.728 4.261 1.00 80.25 84 GLN A N 1
ATOM 706 C CA . GLN A 1 84 ? 6.689 -2.792 4.757 1.00 80.25 84 GLN A CA 1
ATOM 707 C C . GLN A 1 84 ? 5.273 -3.248 4.387 1.00 80.25 84 GLN A C 1
ATOM 709 O O . GLN A 1 84 ? 4.398 -3.286 5.251 1.00 80.25 84 GLN A O 1
ATOM 714 N N . ARG A 1 85 ? 5.036 -3.666 3.135 1.00 84.62 85 ARG A N 1
ATOM 715 C CA . ARG A 1 85 ? 3.747 -4.227 2.690 1.00 84.62 85 ARG A CA 1
ATOM 716 C C . ARG A 1 85 ? 3.376 -5.476 3.484 1.00 84.62 85 ARG A C 1
ATOM 718 O O . ARG A 1 85 ? 2.238 -5.595 3.938 1.00 84.62 85 ARG A O 1
ATOM 725 N N . ALA A 1 86 ? 4.327 -6.386 3.691 1.00 86.75 86 ALA A N 1
ATOM 726 C CA . ALA A 1 86 ? 4.112 -7.585 4.494 1.00 86.75 86 ALA A CA 1
ATOM 727 C C . ALA A 1 86 ? 3.767 -7.238 5.952 1.00 86.75 86 ALA A C 1
ATOM 729 O O . ALA A 1 86 ? 2.829 -7.806 6.515 1.00 86.75 86 ALA A O 1
ATOM 730 N N . TYR A 1 87 ? 4.465 -6.268 6.547 1.00 89.69 87 TYR A N 1
ATOM 731 C CA . TYR A 1 87 ? 4.200 -5.792 7.902 1.00 89.69 87 TYR A CA 1
ATOM 732 C C . TYR A 1 87 ? 2.826 -5.125 8.027 1.00 89.69 87 TYR A C 1
ATOM 734 O O . TYR A 1 87 ? 2.047 -5.500 8.903 1.00 89.69 87 TYR A O 1
ATOM 742 N N . ARG A 1 88 ? 2.486 -4.193 7.128 1.00 90.69 88 ARG A N 1
ATOM 743 C CA . ARG A 1 88 ? 1.180 -3.512 7.105 1.00 90.69 88 ARG A CA 1
ATOM 744 C C . ARG A 1 88 ? 0.040 -4.518 6.949 1.00 90.69 88 ARG A C 1
ATOM 746 O O . ARG A 1 88 ? -0.914 -4.473 7.722 1.00 90.69 88 ARG A O 1
ATOM 753 N N . ARG A 1 89 ? 0.181 -5.498 6.046 1.00 88.38 89 ARG A N 1
ATOM 754 C CA . ARG A 1 89 ? -0.777 -6.607 5.894 1.00 88.38 89 ARG A CA 1
ATOM 755 C C . ARG A 1 89 ? -0.911 -7.419 7.182 1.00 88.38 89 ARG A C 1
ATOM 757 O O . ARG A 1 89 ? -2.026 -7.687 7.616 1.00 88.38 89 ARG A O 1
ATOM 764 N N . LYS A 1 90 ? 0.207 -7.788 7.818 1.00 84.88 90 LYS A N 1
ATOM 765 C CA . LYS A 1 90 ? 0.206 -8.525 9.091 1.00 84.88 90 LYS A CA 1
ATOM 766 C C . LYS A 1 90 ? -0.495 -7.734 10.198 1.00 84.88 90 LYS A C 1
ATOM 768 O O . LYS A 1 90 ? -1.310 -8.306 10.915 1.00 84.88 90 LYS A O 1
ATOM 773 N N . ARG A 1 91 ? -0.211 -6.434 10.322 1.00 87.06 91 ARG A N 1
ATOM 774 C CA . ARG A 1 91 ? -0.833 -5.539 11.311 1.00 87.06 91 ARG A CA 1
ATOM 775 C C . ARG A 1 91 ? -2.338 -5.395 11.063 1.00 87.06 91 ARG A C 1
ATOM 777 O O . ARG A 1 91 ? -3.117 -5.564 11.996 1.00 87.06 91 ARG A O 1
ATOM 784 N N . GLY A 1 92 ? -2.749 -5.175 9.814 1.00 84.62 92 GLY A N 1
ATOM 785 C CA . GLY A 1 92 ? -4.161 -5.116 9.424 1.00 84.62 92 GLY A CA 1
ATOM 786 C C . GLY A 1 92 ? -4.902 -6.419 9.730 1.00 84.62 92 GLY A C 1
ATOM 787 O O . GLY A 1 92 ? -5.946 -6.404 10.376 1.00 84.62 92 GLY A O 1
ATOM 788 N N . PHE A 1 93 ? -4.311 -7.563 9.378 1.00 85.00 93 PHE A N 1
ATOM 789 C CA . PHE A 1 93 ? -4.886 -8.871 9.689 1.00 85.00 93 PHE A CA 1
ATOM 790 C C . PHE A 1 93 ? -4.991 -9.121 11.201 1.00 85.00 93 PHE A C 1
ATOM 792 O O . PHE A 1 93 ? -5.994 -9.644 11.675 1.00 85.00 93 PHE A O 1
ATOM 799 N N . GLN A 1 94 ? -4.002 -8.696 11.995 1.00 83.19 94 GLN A N 1
ATOM 800 C CA . GLN A 1 94 ? -4.081 -8.773 13.457 1.00 83.19 94 GLN A CA 1
ATOM 801 C C . GLN A 1 94 ? -5.208 -7.912 14.041 1.00 83.19 94 GLN A C 1
ATOM 803 O O . GLN A 1 94 ? -5.857 -8.345 14.994 1.00 83.19 94 GLN A O 1
ATOM 808 N N . ASN A 1 95 ? -5.453 -6.724 13.484 1.00 83.75 95 ASN A N 1
ATOM 809 C CA . ASN A 1 95 ? -6.572 -5.875 13.889 1.00 83.75 95 ASN A CA 1
ATOM 810 C C . ASN A 1 95 ? -7.917 -6.523 13.531 1.00 83.75 95 ASN A C 1
ATOM 812 O O . ASN A 1 95 ? -8.795 -6.596 14.387 1.00 83.75 95 ASN A O 1
ATOM 816 N N . LEU A 1 96 ? -8.045 -7.082 12.323 1.00 84.56 96 LEU A N 1
ATOM 817 C CA . LEU A 1 96 ? -9.240 -7.817 11.903 1.00 84.56 96 LEU A CA 1
ATOM 818 C C . LEU A 1 96 ? -9.505 -9.028 12.810 1.00 84.56 96 LEU A C 1
ATOM 820 O O . LEU A 1 96 ? -10.615 -9.202 13.300 1.00 84.56 96 LEU A O 1
ATOM 824 N N . LEU A 1 97 ? -8.473 -9.818 13.122 1.00 84.44 97 LEU A N 1
ATOM 825 C CA . LEU A 1 97 ? -8.578 -10.920 14.082 1.00 84.44 97 LEU A CA 1
ATOM 826 C C . LEU A 1 97 ? -9.018 -10.439 15.467 1.00 84.44 97 LEU A C 1
ATOM 828 O O . LEU A 1 97 ? -9.797 -11.118 16.133 1.00 84.44 97 LEU A O 1
ATOM 832 N N . ARG A 1 98 ? -8.514 -9.285 15.926 1.00 83.31 98 ARG A N 1
ATOM 833 C CA . ARG A 1 98 ? -8.913 -8.692 17.209 1.00 83.31 98 ARG A CA 1
ATOM 834 C C . ARG A 1 98 ? -10.402 -8.344 17.208 1.00 83.31 98 ARG A C 1
ATOM 836 O O . ARG A 1 98 ? -11.072 -8.675 18.181 1.00 83.31 98 ARG A O 1
ATOM 843 N N . LEU A 1 99 ? -10.903 -7.756 16.121 1.00 83.44 99 LEU A N 1
ATOM 844 C CA . LEU A 1 99 ? -12.317 -7.424 15.946 1.00 83.44 99 LEU A CA 1
ATOM 845 C C . LEU A 1 99 ? -13.191 -8.683 15.867 1.00 83.44 99 LEU A C 1
ATOM 847 O O . LEU A 1 99 ? -14.182 -8.796 16.574 1.00 83.44 99 LEU A O 1
ATOM 851 N N . CYS A 1 100 ? -12.799 -9.694 15.089 1.00 84.69 100 CYS A N 1
ATOM 852 C CA . CYS A 1 100 ? -13.549 -10.951 15.048 1.00 84.69 100 CYS A CA 1
ATOM 853 C C . CYS A 1 100 ? -13.633 -11.610 16.435 1.00 84.69 100 CYS A C 1
ATOM 855 O O . CYS A 1 100 ? -14.691 -12.092 16.826 1.00 84.69 100 CYS A O 1
ATOM 857 N N . ARG A 1 101 ? -12.549 -11.587 17.222 1.00 81.81 101 ARG A N 1
ATOM 858 C CA . ARG A 1 101 ? -12.556 -12.121 18.595 1.00 81.81 101 ARG A CA 1
ATOM 859 C C . ARG A 1 101 ? -13.404 -11.309 19.571 1.00 81.81 101 ARG A C 1
ATOM 861 O O . ARG A 1 101 ? -13.797 -11.863 20.590 1.00 81.81 101 ARG A O 1
ATOM 868 N N . SER A 1 102 ? -13.635 -10.017 19.329 1.00 80.06 102 SER A N 1
ATOM 869 C CA . SER A 1 102 ? -14.522 -9.237 20.199 1.00 80.06 102 SER A CA 1
ATOM 870 C C . SER A 1 102 ? -15.991 -9.553 19.934 1.00 80.06 102 SER A C 1
ATOM 872 O O . SER A 1 102 ? -16.793 -9.427 20.855 1.00 80.06 102 SER A O 1
ATOM 874 N N . VAL A 1 103 ? -16.331 -9.994 18.720 1.00 87.50 103 VAL A N 1
ATOM 875 C CA . VAL A 1 103 ? -17.706 -10.299 18.297 1.00 87.50 103 VAL A CA 1
ATOM 876 C C . VAL A 1 103 ? -18.125 -11.727 18.649 1.00 87.50 103 VAL A C 1
ATOM 878 O O . VAL A 1 103 ? -19.265 -11.932 19.062 1.00 87.50 103 VAL A O 1
ATOM 881 N N . TYR A 1 104 ? -17.227 -12.704 18.521 1.00 89.00 104 TYR A N 1
ATOM 882 C CA . TYR A 1 104 ? -17.550 -14.110 18.774 1.00 89.00 104 TYR A CA 1
ATOM 883 C C . TYR A 1 104 ? -17.173 -14.567 20.185 1.00 89.00 104 TYR A C 1
ATOM 885 O O . TYR A 1 104 ? -16.143 -14.173 20.733 1.00 89.00 104 TYR A O 1
ATOM 893 N N . GLU A 1 105 ? -17.973 -15.477 20.730 1.00 90.12 105 GLU A N 1
ATOM 894 C CA . GLU A 1 105 ? -17.713 -16.207 21.970 1.00 90.12 105 GLU A CA 1
ATOM 895 C C . GLU A 1 105 ? -17.663 -17.707 21.692 1.00 90.12 105 GLU A C 1
ATOM 897 O O . GLU A 1 105 ? -18.423 -18.208 20.868 1.00 90.12 105 GLU A O 1
ATOM 902 N N . ARG A 1 106 ? -16.769 -18.428 22.376 1.00 90.94 106 ARG A N 1
ATOM 903 C CA . ARG A 1 106 ? -16.705 -19.894 22.316 1.00 90.94 106 ARG A CA 1
ATOM 904 C C . ARG A 1 106 ? -17.389 -20.482 23.542 1.00 90.94 106 ARG A C 1
ATOM 906 O O . ARG A 1 106 ? -16.917 -20.266 24.659 1.00 90.94 106 ARG A O 1
ATOM 913 N N . ILE A 1 107 ? -18.453 -21.245 23.335 1.00 89.56 107 ILE A N 1
ATOM 914 C CA . ILE A 1 107 ? -19.274 -21.821 24.402 1.00 89.56 107 ILE A CA 1
ATOM 915 C C . ILE A 1 107 ? -19.208 -23.341 24.297 1.00 89.56 107 ILE A C 1
ATOM 917 O O . ILE A 1 107 ? -19.210 -23.881 23.196 1.00 89.56 107 ILE A O 1
ATOM 921 N N . TYR A 1 108 ? -19.044 -24.011 25.436 1.00 90.25 108 TYR A N 1
ATOM 922 C CA . TYR A 1 108 ? -19.040 -25.470 25.504 1.00 90.25 108 TYR A CA 1
ATOM 923 C C . TYR A 1 108 ? -20.468 -25.959 25.693 1.00 90.25 108 TYR A C 1
ATOM 925 O O . TYR A 1 108 ? -21.138 -25.490 26.614 1.00 90.25 108 TYR A O 1
ATOM 933 N N . ASP A 1 109 ? -20.896 -26.878 24.840 1.00 91.06 109 ASP A N 1
ATOM 934 C CA . ASP A 1 109 ? -22.154 -27.591 24.988 1.00 91.06 109 ASP A CA 1
ATOM 935 C C . ASP A 1 109 ? -21.886 -28.937 25.691 1.00 91.06 109 ASP A C 1
ATOM 937 O O . ASP A 1 109 ? -21.176 -29.780 25.127 1.00 91.06 109 ASP A O 1
ATOM 941 N N . PRO A 1 110 ? -22.381 -29.139 26.930 1.00 92.25 110 PRO A N 1
ATOM 942 C CA . PRO A 1 110 ? -22.191 -30.388 27.658 1.00 92.25 110 PRO A CA 1
ATOM 943 C C . PRO A 1 110 ? -22.925 -31.573 27.023 1.00 92.25 110 PRO A C 1
ATOM 945 O O . PRO A 1 110 ? -22.435 -32.692 27.157 1.00 92.25 110 PRO A O 1
ATOM 948 N N . ASP A 1 111 ? -24.027 -31.341 26.308 1.00 89.62 111 ASP A N 1
ATOM 949 C CA . ASP A 1 111 ? -24.864 -32.409 25.753 1.00 89.62 111 ASP A CA 1
ATOM 950 C C . ASP A 1 111 ? -24.215 -33.025 24.507 1.00 89.62 111 ASP A C 1
ATOM 952 O O . ASP A 1 111 ? -24.281 -34.233 24.284 1.00 89.62 111 ASP A O 1
ATOM 956 N N . GLN A 1 112 ? -23.522 -32.200 23.715 1.00 88.44 112 GLN A N 1
ATOM 957 C CA . GLN A 1 112 ? -22.809 -32.639 22.508 1.00 88.44 112 GLN A CA 1
ATOM 958 C C . GLN A 1 112 ? -21.301 -32.831 22.709 1.00 88.44 112 GLN A C 1
ATOM 960 O O . GLN A 1 112 ? -20.609 -33.301 21.806 1.00 88.44 112 GLN A O 1
ATOM 965 N N . GLY A 1 113 ? -20.761 -32.435 23.866 1.00 90.06 113 GLY A N 1
ATOM 966 C CA . GLY A 1 113 ? -19.330 -32.522 24.164 1.00 90.06 113 GLY A CA 1
ATOM 967 C C . GLY A 1 113 ? -18.443 -31.662 23.253 1.00 90.06 113 GLY A C 1
ATOM 968 O O . GLY A 1 113 ? -17.242 -31.913 23.131 1.00 90.06 113 GLY A O 1
ATOM 969 N N . MET A 1 114 ? -19.016 -30.657 22.584 1.00 89.12 114 MET A N 1
ATOM 970 C CA . MET A 1 114 ? -18.335 -29.830 21.587 1.00 89.12 114 MET A CA 1
ATOM 971 C C . MET A 1 114 ? -18.494 -28.338 21.875 1.00 89.12 114 MET A C 1
ATOM 973 O O . MET A 1 114 ? -19.359 -27.901 22.629 1.00 89.12 114 MET A O 1
ATOM 977 N N . TYR A 1 115 ? -17.621 -27.528 21.274 1.00 89.69 115 TYR A N 1
ATOM 978 C CA . TYR A 1 115 ? -17.737 -26.075 21.346 1.00 89.69 115 TYR A CA 1
ATOM 979 C C . TYR A 1 115 ? -18.517 -25.534 20.151 1.00 89.69 115 TYR A C 1
ATOM 981 O O . TYR A 1 115 ? -18.175 -25.850 19.013 1.00 89.69 115 TYR A O 1
ATOM 989 N N . TYR A 1 116 ? -19.451 -24.622 20.406 1.00 91.19 116 TYR A N 1
ATOM 990 C CA . TYR A 1 116 ? -20.045 -23.770 19.381 1.00 91.19 116 TYR A CA 1
ATOM 991 C C . TYR A 1 116 ? -19.576 -22.318 19.532 1.00 91.19 116 TYR A C 1
ATOM 993 O O . TYR A 1 116 ? -19.035 -21.898 20.564 1.00 91.19 116 TYR A O 1
ATOM 1001 N N . TYR A 1 117 ? -19.749 -21.547 18.465 1.00 91.62 117 TYR A N 1
ATOM 1002 C CA . TYR A 1 117 ? -19.386 -20.141 18.384 1.00 91.62 117 TYR A CA 1
ATOM 1003 C C . TYR A 1 117 ? -20.652 -19.299 18.302 1.00 91.62 117 TYR A C 1
ATOM 1005 O O . TYR A 1 117 ? -21.445 -19.444 17.377 1.00 91.62 117 TYR A O 1
ATOM 1013 N N . HIS A 1 118 ? -20.826 -18.404 19.266 1.00 91.56 118 HIS A N 1
ATOM 1014 C CA . HIS A 1 118 ? -21.954 -17.484 19.326 1.00 91.56 118 HIS A CA 1
ATOM 1015 C C . HIS A 1 118 ? -21.510 -16.089 18.888 1.00 91.56 118 HIS A C 1
ATOM 1017 O O . HIS A 1 118 ? -20.531 -15.541 19.404 1.00 91.56 118 HIS A O 1
ATOM 1023 N N . ASN A 1 119 ? -22.215 -15.513 17.918 1.00 91.44 119 ASN A N 1
ATOM 1024 C CA . ASN A 1 119 ? -22.018 -14.140 17.488 1.00 91.44 119 ASN A CA 1
ATOM 1025 C C . ASN A 1 119 ? -22.800 -13.205 18.412 1.00 91.44 119 ASN A C 1
ATOM 1027 O O . ASN A 1 119 ? -24.020 -13.102 18.343 1.00 91.44 119 ASN A O 1
ATOM 1031 N N . THR A 1 120 ? -22.096 -12.451 19.248 1.00 87.94 120 THR A N 1
ATOM 1032 C CA . THR A 1 120 ? -22.744 -11.584 20.242 1.00 87.94 120 THR A CA 1
ATOM 1033 C C . THR A 1 120 ? -23.520 -10.412 19.636 1.00 87.94 120 THR A C 1
ATOM 1035 O O . THR A 1 120 ? -24.371 -9.849 20.333 1.00 87.94 120 THR A O 1
ATOM 1038 N N . ARG A 1 121 ? -23.257 -10.067 18.364 1.00 86.50 121 ARG A N 1
ATOM 1039 C CA . ARG A 1 121 ? -23.918 -8.977 17.633 1.00 86.50 121 ARG A CA 1
ATOM 1040 C C . ARG A 1 121 ? -25.186 -9.442 16.921 1.00 86.50 121 ARG A C 1
ATOM 1042 O O . ARG A 1 121 ? -26.207 -8.789 17.073 1.00 86.50 121 ARG A O 1
ATOM 1049 N N . THR A 1 122 ? -25.122 -10.540 16.164 1.00 90.62 122 THR A N 1
ATOM 1050 C CA . THR A 1 122 ? -26.288 -11.068 15.419 1.00 90.62 122 THR A CA 1
ATOM 1051 C C . THR A 1 122 ? -27.122 -12.061 16.224 1.00 90.62 122 THR A C 1
ATOM 1053 O O . THR A 1 122 ? -28.226 -12.383 15.811 1.00 90.62 122 THR A O 1
ATOM 1056 N N . LYS A 1 123 ? -26.616 -12.527 17.376 1.00 90.94 123 LYS A N 1
ATOM 1057 C CA . LYS A 1 123 ? -27.211 -13.583 18.218 1.00 90.94 123 LYS A CA 1
ATOM 1058 C C . LYS A 1 123 ? -27.291 -14.960 17.554 1.00 90.94 123 LYS A C 1
ATOM 1060 O O . LYS A 1 123 ? -27.899 -15.874 18.096 1.00 90.94 123 LYS A O 1
ATOM 1065 N N . GLU A 1 124 ? -26.630 -15.131 16.416 1.00 92.81 124 GLU A N 1
ATOM 1066 C CA . GLU A 1 124 ? -26.557 -16.409 15.712 1.00 92.81 124 GLU A CA 1
ATOM 1067 C C . GLU A 1 124 ? -25.496 -17.323 16.334 1.00 92.81 124 GLU A C 1
ATOM 1069 O O . GLU A 1 124 ? -24.442 -16.871 16.804 1.00 92.81 124 GLU A O 1
ATOM 1074 N N . THR A 1 125 ? -25.750 -18.628 16.294 1.00 93.06 125 THR A N 1
ATOM 1075 C CA . THR A 1 125 ? -24.819 -19.673 16.723 1.00 93.06 125 THR A CA 1
ATOM 1076 C C . THR A 1 125 ? -24.369 -20.507 15.530 1.00 93.06 125 THR A C 1
ATOM 1078 O O . THR A 1 125 ? -25.112 -20.746 14.583 1.00 93.06 125 THR A O 1
ATOM 1081 N N . MET A 1 126 ? -23.113 -20.940 15.556 1.00 92.31 126 MET A N 1
ATOM 1082 C CA . MET A 1 126 ? -22.549 -21.818 14.537 1.00 92.31 126 MET A CA 1
ATOM 1083 C C . MET A 1 126 ? -21.593 -22.823 15.169 1.00 92.31 126 MET A C 1
ATOM 1085 O O . MET A 1 126 ? -20.830 -22.492 16.077 1.00 92.31 126 MET A O 1
ATOM 1089 N N . TRP A 1 127 ? -21.604 -24.050 14.663 1.00 90.50 127 TRP A N 1
ATOM 1090 C CA . TRP A 1 127 ? -20.713 -25.118 15.122 1.00 90.50 127 TRP A CA 1
ATOM 1091 C C . TRP A 1 127 ? -19.303 -24.991 14.536 1.00 90.50 127 TRP A C 1
ATOM 1093 O O . TRP A 1 127 ? -18.311 -25.361 15.162 1.00 90.50 127 TRP A O 1
ATOM 1103 N N . GLU A 1 128 ? -19.187 -24.393 13.350 1.00 89.00 128 GLU A N 1
ATOM 1104 C CA . GLU A 1 128 ? -17.898 -24.161 12.714 1.00 89.00 128 GLU A CA 1
ATOM 1105 C C . GLU A 1 128 ? -17.230 -22.876 13.211 1.00 89.00 128 GLU A C 1
ATOM 1107 O O . GLU A 1 128 ? -17.848 -21.818 13.322 1.00 89.00 128 GLU A O 1
ATOM 1112 N N . LYS A 1 129 ? -15.912 -22.930 13.432 1.00 86.31 129 LYS A N 1
ATOM 1113 C CA . LYS A 1 129 ? -15.127 -21.736 13.771 1.00 86.31 129 LYS A CA 1
ATOM 1114 C C . LYS A 1 129 ? -15.241 -20.700 12.630 1.00 86.31 129 LYS A C 1
ATOM 1116 O O . LYS A 1 129 ? -15.059 -21.073 11.467 1.00 86.31 129 LYS A O 1
ATOM 1121 N N . PRO A 1 130 ? -15.467 -19.401 12.907 1.00 85.06 130 PRO A N 1
ATOM 1122 C CA . PRO A 1 130 ? -15.596 -18.391 11.854 1.00 85.06 130 PRO A CA 1
ATOM 1123 C C . PRO A 1 130 ? -14.386 -18.365 10.910 1.00 85.06 130 PRO A C 1
ATOM 1125 O O . PRO A 1 130 ? -13.251 -18.552 11.353 1.00 85.06 130 PRO A O 1
ATOM 1128 N N . LEU A 1 131 ? -14.617 -18.107 9.616 1.00 82.94 131 LEU A N 1
ATOM 1129 C CA . LEU A 1 131 ? -13.617 -18.217 8.536 1.00 82.94 131 LEU A CA 1
ATOM 1130 C C . LEU A 1 131 ? -12.270 -17.559 8.875 1.00 82.94 131 LEU A C 1
ATOM 1132 O O . LEU A 1 131 ? -11.222 -18.194 8.786 1.00 82.94 131 LEU A O 1
ATOM 1136 N N . LEU A 1 132 ? -12.298 -16.311 9.350 1.00 81.12 132 LEU A N 1
ATOM 1137 C CA . LEU A 1 132 ? -11.093 -15.542 9.686 1.00 81.12 132 LEU A CA 1
ATOM 1138 C C . LEU A 1 132 ? -10.296 -16.127 10.865 1.00 81.12 132 LEU A C 1
ATOM 1140 O O . LEU A 1 132 ? -9.127 -15.797 11.044 1.00 81.12 132 LEU A O 1
ATOM 1144 N N . LEU A 1 133 ? -10.903 -17.008 11.660 1.00 81.06 133 LEU A N 1
ATOM 1145 C CA . LEU A 1 133 ? -10.308 -17.625 12.841 1.00 81.06 133 LEU A CA 1
ATOM 1146 C C . LEU A 1 133 ? -9.830 -19.069 12.593 1.00 81.06 133 LEU A C 1
ATOM 1148 O O . LEU A 1 133 ? -9.116 -19.604 13.442 1.00 81.06 133 LEU A O 1
ATOM 1152 N N . ARG A 1 134 ? -10.152 -19.696 11.446 1.00 77.25 134 ARG A N 1
ATOM 1153 C CA . ARG A 1 134 ? -9.845 -21.119 11.150 1.00 77.25 134 ARG A CA 1
ATOM 1154 C C . ARG A 1 134 ? -8.356 -21.478 11.029 1.00 77.25 134 ARG A C 1
ATOM 1156 O O . ARG A 1 134 ? -8.035 -22.656 11.034 1.00 77.25 134 ARG A O 1
ATOM 1163 N N . GLY A 1 135 ? -7.443 -20.510 10.989 1.00 65.25 135 GLY A N 1
ATOM 1164 C CA . GLY A 1 135 ? -5.988 -20.753 10.942 1.00 65.25 135 GLY A CA 1
ATOM 1165 C C . GLY A 1 135 ? -5.173 -19.920 11.932 1.00 65.25 135 GLY A C 1
ATOM 1166 O O . GLY A 1 135 ? -3.946 -19.902 11.876 1.00 65.25 135 GLY A O 1
ATOM 1167 N N . ALA A 1 136 ? -5.834 -19.179 12.822 1.00 64.62 136 ALA A N 1
ATOM 1168 C CA . ALA A 1 136 ? -5.145 -18.366 13.810 1.00 64.62 136 ALA A CA 1
ATOM 1169 C C . ALA A 1 136 ? -4.855 -19.207 15.064 1.00 64.62 136 ALA A C 1
ATOM 1171 O O . ALA A 1 136 ? -5.774 -19.786 15.636 1.00 64.62 136 ALA A O 1
ATOM 1172 N N . ASN A 1 137 ? -3.609 -19.189 15.561 1.00 55.72 137 ASN A N 1
ATOM 1173 C CA . ASN A 1 137 ? -3.178 -19.832 16.825 1.00 55.72 137 ASN A CA 1
ATOM 1174 C C . ASN A 1 137 ? -3.842 -19.251 18.094 1.00 55.72 137 ASN A C 1
ATOM 1176 O O . ASN A 1 137 ? -3.353 -19.408 19.210 1.00 55.72 137 ASN A O 1
ATOM 1180 N N . SER A 1 138 ? -4.913 -18.490 17.928 1.00 57.44 138 SER A N 1
ATOM 1181 C CA . SER A 1 138 ? -5.567 -17.709 18.959 1.00 57.44 138 SER A CA 1
ATOM 1182 C C . SER A 1 138 ? -7.009 -18.166 19.084 1.00 57.44 138 SER A C 1
ATOM 1184 O O . SER A 1 138 ? -7.823 -17.914 18.190 1.00 57.44 138 SER A O 1
ATOM 1186 N N . ASP A 1 139 ? -7.320 -18.807 20.195 1.00 65.56 139 ASP A N 1
ATOM 1187 C CA . ASP A 1 139 ? -8.685 -19.213 20.484 1.00 65.56 139 ASP A CA 1
ATOM 1188 C C . ASP A 1 139 ? -9.597 -18.008 20.741 1.00 65.56 139 ASP A C 1
ATOM 1190 O O . ASP A 1 139 ? -9.178 -16.961 21.249 1.00 65.56 139 ASP A O 1
ATOM 1194 N N . VAL A 1 140 ? -10.862 -18.174 20.355 1.00 77.69 140 VAL A N 1
ATOM 1195 C CA . VAL A 1 140 ? -11.966 -17.296 20.748 1.00 77.69 140 VAL A CA 1
ATOM 1196 C C . VAL A 1 140 ? -12.189 -17.472 22.248 1.00 77.69 140 VAL A C 1
ATOM 1198 O O . VAL A 1 140 ? -12.149 -18.594 22.760 1.00 77.69 140 VAL A O 1
ATOM 1201 N N . PHE A 1 141 ? -12.376 -16.365 22.963 1.00 81.25 141 PHE A N 1
ATOM 1202 C CA . PHE A 1 141 ? -12.550 -16.407 24.410 1.00 81.25 141 PHE A CA 1
ATOM 1203 C C . PHE A 1 141 ? -13.891 -17.044 24.783 1.00 81.25 141 PHE A C 1
ATOM 1205 O O . PHE A 1 141 ? -14.890 -16.878 24.083 1.00 81.25 141 PHE A O 1
ATOM 1212 N N . THR A 1 142 ? -13.912 -17.745 25.915 1.00 85.56 142 THR A N 1
ATOM 1213 C CA . THR A 1 142 ? -15.176 -18.111 26.559 1.00 85.56 142 THR A CA 1
ATOM 1214 C C . THR A 1 142 ? -15.845 -16.855 27.123 1.00 85.56 142 THR A C 1
ATOM 1216 O O . THR A 1 142 ? -15.129 -15.887 27.423 1.00 85.56 142 THR A O 1
ATOM 1219 N N . PRO A 1 143 ? -17.174 -16.853 27.332 1.00 85.38 143 PRO A N 1
ATOM 1220 C CA . PRO A 1 143 ? -17.888 -15.695 27.878 1.00 85.38 143 PRO A CA 1
ATOM 1221 C C . PRO A 1 143 ? -17.230 -15.131 29.148 1.00 85.38 143 PRO A C 1
ATOM 1223 O O . PRO A 1 143 ? -16.925 -13.942 29.226 1.00 85.38 143 PRO A O 1
ATOM 1226 N N . ARG A 1 144 ? -16.848 -16.005 30.095 1.00 84.25 144 ARG A N 1
ATOM 1227 C CA . ARG A 1 144 ? -16.134 -15.614 31.327 1.00 84.25 144 ARG A CA 1
ATOM 1228 C C . ARG A 1 144 ? -14.797 -14.923 31.053 1.00 84.25 144 ARG A C 1
ATOM 1230 O O . ARG A 1 144 ? -14.485 -13.896 31.654 1.00 84.25 144 ARG A O 1
ATOM 1237 N N . THR A 1 145 ? -13.977 -15.482 30.161 1.00 82.19 145 THR A N 1
ATOM 1238 C CA . THR A 1 145 ? -12.668 -14.894 29.835 1.00 82.19 145 THR A CA 1
ATOM 1239 C C . THR A 1 145 ? -12.821 -13.567 29.092 1.00 82.19 145 THR A C 1
ATOM 1241 O O . THR A 1 145 ? -12.061 -12.635 29.357 1.00 82.19 145 THR A O 1
ATOM 1244 N N . ARG A 1 146 ? -13.816 -13.457 28.201 1.00 80.88 146 ARG A N 1
ATOM 1245 C CA . ARG A 1 146 ? -14.148 -12.217 27.489 1.00 80.88 146 ARG A CA 1
ATOM 1246 C C . ARG A 1 146 ? -14.566 -11.126 28.469 1.00 80.88 146 ARG A C 1
ATOM 1248 O O . ARG A 1 146 ? -14.010 -10.035 28.406 1.00 80.88 146 ARG A O 1
ATOM 1255 N N . GLN A 1 147 ? -15.446 -11.437 29.419 1.00 82.44 147 GLN A N 1
ATOM 1256 C CA . GLN A 1 147 ? -15.931 -10.472 30.404 1.00 82.44 147 GLN A CA 1
ATOM 1257 C C . GLN A 1 147 ? -14.828 -9.981 31.343 1.00 82.44 147 GLN A C 1
ATOM 1259 O O . GLN A 1 147 ? -14.674 -8.775 31.516 1.00 82.44 147 GLN A O 1
ATOM 1264 N N . LYS A 1 148 ? -13.975 -10.881 31.850 1.00 85.62 148 LYS A N 1
ATOM 1265 C CA . LYS A 1 148 ? -12.800 -10.497 32.653 1.00 85.62 148 LYS A CA 1
ATOM 1266 C C . LYS A 1 148 ? -11.856 -9.568 31.882 1.00 85.62 148 LYS A C 1
ATOM 1268 O O . LYS A 1 148 ? -11.281 -8.640 32.443 1.00 85.62 148 LYS A O 1
ATOM 1273 N N . LYS A 1 149 ? -11.692 -9.809 30.578 1.00 78.12 149 LYS A N 1
ATOM 1274 C CA . LYS A 1 149 ? -10.833 -8.989 29.720 1.00 78.12 149 LYS A CA 1
ATOM 1275 C C . LYS A 1 149 ? -11.460 -7.639 29.385 1.00 78.12 149 LYS A C 1
ATOM 1277 O O . LYS A 1 149 ? -10.740 -6.649 29.358 1.00 78.12 149 LYS A O 1
ATOM 1282 N N . LEU A 1 150 ? -12.775 -7.595 29.178 1.00 77.69 150 LEU A N 1
ATOM 1283 C CA . LEU A 1 150 ? -13.529 -6.358 28.997 1.00 77.69 150 LEU A CA 1
ATOM 1284 C C . LEU A 1 150 ? -13.473 -5.492 30.260 1.00 77.69 150 LEU A C 1
ATOM 1286 O O . LEU A 1 150 ? -13.150 -4.317 30.162 1.00 77.69 150 LEU A O 1
ATOM 1290 N N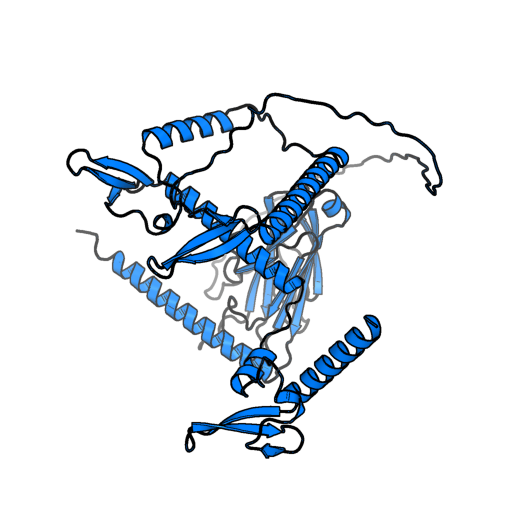 . GLN A 1 151 ? -13.672 -6.086 31.440 1.00 83.00 151 GLN A N 1
ATOM 1291 C CA . GLN A 1 151 ? -13.497 -5.405 32.727 1.00 83.00 151 GLN A CA 1
ATOM 1292 C C . GLN A 1 151 ? -12.077 -4.853 32.886 1.00 83.00 151 GLN A C 1
ATOM 1294 O O . GLN A 1 151 ? -11.922 -3.697 33.253 1.00 83.00 151 GLN A O 1
ATOM 1299 N N . SER A 1 152 ? -11.048 -5.635 32.535 1.00 81.00 152 SER A N 1
ATOM 1300 C CA . SER A 1 152 ? -9.652 -5.173 32.551 1.00 81.00 152 SER A CA 1
ATOM 1301 C C . SER A 1 152 ? -9.375 -4.029 31.567 1.00 81.00 152 SER A C 1
ATOM 1303 O O . SER A 1 152 ? -8.524 -3.186 31.842 1.00 81.00 152 SER A O 1
ATOM 1305 N N . LEU A 1 153 ? -10.044 -4.012 30.411 1.00 75.06 153 LEU A N 1
ATOM 1306 C CA . LEU A 1 153 ? -9.955 -2.927 29.431 1.00 75.06 153 LEU A CA 1
ATOM 1307 C C . LEU A 1 153 ? -10.634 -1.662 29.958 1.00 75.06 153 LEU A C 1
ATOM 1309 O O . LEU A 1 153 ? -10.029 -0.600 29.916 1.00 75.06 153 LEU A O 1
ATOM 1313 N N . ILE A 1 154 ? -11.841 -1.788 30.514 1.00 77.12 154 ILE A N 1
ATOM 1314 C CA . ILE A 1 154 ? -12.581 -0.679 31.130 1.00 77.12 154 ILE A CA 1
ATOM 1315 C C . ILE A 1 154 ? -11.790 -0.103 32.310 1.00 77.12 154 ILE A C 1
ATOM 1317 O O . ILE A 1 154 ? -11.626 1.107 32.401 1.00 77.12 154 ILE A O 1
ATOM 1321 N N . SER A 1 155 ? -11.213 -0.951 33.166 1.00 80.50 155 SER A N 1
ATOM 1322 C CA . SER A 1 155 ? -10.363 -0.491 34.268 1.00 80.50 155 SER A CA 1
ATOM 1323 C C . SER A 1 155 ? -9.075 0.178 33.789 1.00 80.50 155 SER A C 1
ATOM 1325 O O . SER A 1 155 ? -8.559 1.036 34.486 1.00 80.50 155 SER A O 1
ATOM 1327 N N . ALA A 1 156 ? -8.537 -0.212 32.626 1.00 73.56 156 ALA A N 1
ATOM 1328 C CA . ALA A 1 156 ? -7.354 0.424 32.043 1.00 73.56 156 ALA A CA 1
ATOM 1329 C C . ALA A 1 156 ? -7.676 1.773 31.380 1.00 73.56 156 ALA A C 1
ATOM 1331 O O . ALA A 1 156 ? -6.842 2.667 31.424 1.00 73.56 156 ALA A O 1
ATOM 1332 N N . ILE A 1 157 ? -8.869 1.921 30.792 1.00 72.69 157 ILE A N 1
ATOM 1333 C CA . ILE A 1 157 ? -9.377 3.194 30.253 1.00 72.69 157 ILE A CA 1
ATOM 1334 C C . ILE A 1 157 ? -9.675 4.175 31.393 1.00 72.69 157 ILE A C 1
ATOM 1336 O O . ILE A 1 157 ? -9.327 5.345 31.302 1.00 72.69 157 ILE A O 1
ATOM 1340 N N . ASN A 1 158 ? -10.283 3.683 32.475 1.00 76.56 158 ASN A N 1
ATOM 1341 C CA . ASN A 1 158 ? -10.653 4.490 33.640 1.00 76.56 158 ASN A CA 1
ATOM 1342 C C . ASN A 1 158 ? -9.493 4.696 34.625 1.00 76.56 158 ASN A C 1
ATOM 1344 O O . ASN A 1 158 ? -9.639 5.431 35.600 1.00 76.56 158 ASN A O 1
ATOM 1348 N N . ALA A 1 159 ? -8.357 4.026 34.418 1.00 69.88 159 ALA A N 1
ATOM 1349 C CA . ALA A 1 159 ? -7.163 4.299 35.196 1.00 69.88 159 ALA A CA 1
ATOM 1350 C C . ALA A 1 159 ? -6.663 5.710 34.844 1.00 69.88 159 ALA A C 1
ATOM 1352 O O . ALA A 1 159 ? -6.609 6.046 33.658 1.00 69.88 159 ALA A O 1
ATOM 1353 N N . PRO A 1 160 ? -6.256 6.532 35.831 1.00 63.59 160 PRO A N 1
ATOM 1354 C CA . PRO A 1 160 ? -5.582 7.792 35.537 1.00 63.59 160 PRO A CA 1
ATOM 1355 C C . PRO A 1 160 ? -4.399 7.488 34.621 1.00 63.59 160 PRO A C 1
ATOM 1357 O O . PRO A 1 160 ? -3.735 6.474 34.841 1.00 63.59 160 PRO A O 1
ATOM 1360 N N . ALA A 1 161 ? -4.181 8.323 33.596 1.00 57.16 161 ALA A N 1
ATOM 1361 C CA . ALA A 1 161 ? -3.207 8.146 32.515 1.00 57.16 161 ALA A CA 1
ATOM 1362 C C . ALA A 1 161 ? -1.767 7.972 33.039 1.00 57.16 161 ALA A C 1
ATOM 1364 O O . ALA A 1 161 ? -0.911 8.843 32.941 1.00 57.16 161 ALA A O 1
ATOM 1365 N N . SER A 1 162 ? -1.485 6.818 33.627 1.00 57.62 162 SER A N 1
ATOM 1366 C CA . SER A 1 162 ? -0.234 6.482 34.280 1.00 57.62 162 SER A CA 1
ATOM 1367 C C . SER A 1 162 ? 0.454 5.452 33.416 1.00 57.62 162 SER A C 1
ATOM 1369 O O . SER A 1 162 ? 0.435 4.244 33.660 1.00 57.62 162 SER A O 1
ATOM 1371 N N . ARG A 1 163 ? 0.987 5.981 32.318 1.00 56.47 163 ARG A N 1
ATOM 1372 C CA . ARG A 1 163 ? 2.363 5.807 31.848 1.00 56.47 163 ARG A CA 1
ATOM 1373 C C . ARG A 1 163 ? 2.409 6.412 30.456 1.00 56.47 163 ARG A C 1
ATOM 1375 O O . ARG A 1 163 ? 1.982 5.784 29.487 1.00 56.47 163 ARG A O 1
ATOM 1382 N N . LYS A 1 164 ? 2.957 7.626 30.365 1.00 54.59 164 LYS A N 1
ATOM 1383 C CA . LYS A 1 164 ? 3.524 8.108 29.103 1.00 54.59 164 LYS A CA 1
ATOM 1384 C C . LYS A 1 164 ? 4.405 6.981 28.534 1.00 54.59 164 LYS A C 1
ATOM 1386 O O . LYS A 1 164 ? 5.048 6.281 29.330 1.00 54.59 164 LYS A O 1
ATOM 1391 N N . PRO A 1 165 ? 4.404 6.737 27.212 1.00 57.25 165 PRO A N 1
ATOM 1392 C CA . PRO A 1 165 ? 5.316 5.763 26.622 1.00 57.25 165 PRO A CA 1
ATOM 1393 C C . PRO A 1 165 ? 6.731 6.050 27.140 1.00 57.25 165 PRO A C 1
ATOM 1395 O O . PRO A 1 165 ? 7.160 7.200 27.119 1.00 57.25 165 PRO A O 1
ATOM 1398 N N . HIS A 1 166 ? 7.405 5.029 27.687 1.00 74.00 166 HIS A N 1
ATOM 1399 C CA . HIS A 1 166 ? 8.739 5.180 28.284 1.00 74.00 166 HIS A CA 1
ATOM 1400 C C . HIS A 1 166 ? 9.673 5.803 27.247 1.00 74.00 166 HIS A C 1
ATOM 1402 O O . HIS A 1 166 ? 9.986 5.162 26.240 1.00 74.00 166 HIS A O 1
ATOM 1408 N N . GLN A 1 167 ? 10.050 7.063 27.463 1.00 74.94 167 GLN A N 1
ATOM 1409 C CA . GLN A 1 167 ? 10.949 7.785 26.578 1.00 74.94 167 GLN A CA 1
ATOM 1410 C C . GLN A 1 167 ? 12.358 7.284 26.869 1.00 74.94 167 GLN A C 1
ATOM 1412 O O . GLN A 1 167 ? 12.905 7.501 27.947 1.00 74.94 167 GLN A O 1
ATOM 1417 N N . TRP A 1 168 ? 12.91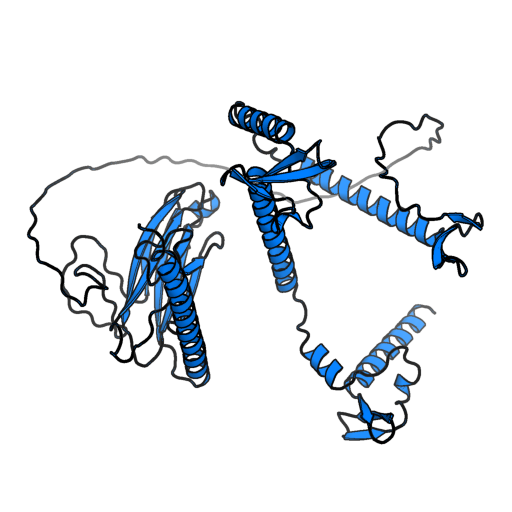1 6.535 25.922 1.00 78.75 168 TRP A N 1
ATOM 1418 C CA . TRP A 1 168 ? 14.235 5.953 26.069 1.00 78.75 168 TRP A CA 1
ATOM 1419 C C . TRP A 1 168 ? 15.279 7.058 25.991 1.00 78.75 168 TRP A C 1
ATOM 1421 O O . TRP A 1 168 ? 15.311 7.809 25.017 1.00 78.75 168 TRP A O 1
ATOM 1431 N N . THR A 1 169 ? 16.167 7.122 26.977 1.00 89.69 169 THR A N 1
ATOM 1432 C CA . THR A 1 169 ? 17.399 7.894 26.817 1.00 89.69 169 THR A CA 1
ATOM 1433 C C . THR A 1 169 ? 18.313 7.181 25.820 1.00 89.69 169 THR A C 1
ATOM 1435 O O . THR A 1 169 ? 18.262 5.955 25.669 1.00 89.69 169 THR A O 1
ATOM 1438 N N . GLU A 1 170 ? 19.174 7.933 25.136 1.00 79.31 170 GLU A N 1
ATOM 1439 C CA . GLU A 1 170 ? 20.126 7.371 24.171 1.00 79.31 170 GLU A CA 1
ATOM 1440 C C . GLU A 1 170 ? 20.992 6.268 24.805 1.00 79.31 170 GLU A C 1
ATOM 1442 O O . GLU A 1 170 ? 21.202 5.208 24.214 1.00 79.31 170 GLU A O 1
ATOM 1447 N N . VAL A 1 171 ? 21.405 6.464 26.061 1.00 86.81 171 VAL A N 1
ATOM 1448 C CA . VAL A 1 171 ? 22.219 5.510 26.827 1.00 86.81 171 VAL A CA 1
ATOM 1449 C C . VAL A 1 171 ? 21.439 4.235 27.165 1.00 86.81 171 VAL A C 1
ATOM 1451 O O . VAL A 1 171 ? 21.971 3.128 27.023 1.00 86.81 171 VAL A O 1
ATOM 1454 N N . GLU A 1 172 ? 20.169 4.346 27.568 1.00 83.94 172 GLU A N 1
ATOM 1455 C CA . GLU A 1 172 ? 19.308 3.184 27.829 1.00 83.94 172 GLU A CA 1
ATOM 1456 C C . GLU A 1 172 ? 19.046 2.381 26.552 1.00 83.94 172 GLU A C 1
ATOM 1458 O O . GLU A 1 172 ? 19.173 1.148 26.542 1.00 83.94 172 GLU A O 1
ATOM 1463 N N . ALA A 1 173 ? 18.730 3.077 25.458 1.00 83.06 173 ALA A N 1
ATOM 1464 C CA . ALA A 1 173 ? 18.522 2.468 24.152 1.00 83.06 173 ALA A CA 1
ATOM 1465 C C . ALA A 1 173 ? 19.795 1.757 23.665 1.00 83.06 173 ALA A C 1
ATOM 1467 O O . ALA A 1 173 ? 19.741 0.582 23.283 1.00 83.06 173 ALA A O 1
ATOM 1468 N N . ALA A 1 174 ? 20.952 2.420 23.755 1.00 82.44 174 ALA A N 1
ATOM 1469 C CA . ALA A 1 174 ? 22.246 1.859 23.380 1.00 82.44 174 ALA A CA 1
ATOM 1470 C C . ALA A 1 174 ? 22.577 0.613 24.208 1.00 82.44 174 ALA A C 1
ATOM 1472 O O . ALA A 1 174 ? 22.932 -0.428 23.651 1.00 82.44 174 ALA A O 1
ATOM 1473 N N . THR A 1 175 ? 22.382 0.662 25.526 1.00 88.19 175 THR A N 1
ATOM 1474 C CA . THR A 1 175 ? 22.635 -0.478 26.421 1.00 88.19 175 THR A CA 1
ATOM 1475 C C . THR A 1 175 ? 21.758 -1.675 26.054 1.00 88.19 175 THR A C 1
ATOM 1477 O O . THR A 1 175 ? 22.224 -2.821 26.013 1.00 88.19 175 THR A O 1
ATOM 1480 N N . ARG A 1 176 ? 20.487 -1.427 25.716 1.00 84.62 176 ARG A N 1
ATOM 1481 C CA . ARG A 1 176 ? 19.552 -2.481 25.317 1.00 84.62 176 ARG A CA 1
ATOM 1482 C C . ARG A 1 176 ? 19.921 -3.098 23.972 1.00 84.62 176 ARG A C 1
ATOM 1484 O O . ARG A 1 176 ? 19.944 -4.326 23.857 1.00 84.62 176 ARG A O 1
ATOM 1491 N N . LEU A 1 177 ? 20.256 -2.273 22.981 1.00 82.50 177 LEU A N 1
ATOM 1492 C CA . LEU A 1 177 ? 20.705 -2.722 21.661 1.00 82.50 177 LEU A CA 1
ATOM 1493 C C . LEU A 1 177 ? 22.006 -3.526 21.751 1.00 82.50 177 LEU A C 1
ATOM 1495 O O . LEU A 1 177 ? 22.110 -4.603 21.161 1.00 82.50 177 LEU A O 1
ATOM 1499 N N . GLN A 1 178 ? 22.964 -3.068 22.555 1.00 82.75 178 GLN A N 1
ATOM 1500 C CA . GLN A 1 178 ? 24.198 -3.803 22.823 1.00 82.75 178 GLN A CA 1
ATOM 1501 C C . GLN A 1 178 ? 23.921 -5.155 23.491 1.00 82.75 178 GLN A C 1
ATOM 1503 O O . GLN A 1 178 ? 24.507 -6.165 23.101 1.00 82.75 178 GLN A O 1
ATOM 1508 N N . GLY A 1 179 ? 23.006 -5.208 24.464 1.00 85.88 179 GLY A N 1
ATOM 1509 C CA . GLY A 1 179 ? 22.586 -6.457 25.100 1.00 85.88 179 GLY A CA 1
ATOM 1510 C C . GLY A 1 179 ? 21.985 -7.450 24.102 1.00 85.88 179 GLY A C 1
ATOM 1511 O O . GLY A 1 179 ? 22.371 -8.620 24.080 1.00 85.88 179 GLY A O 1
ATOM 1512 N N . LEU A 1 180 ? 21.100 -6.975 23.221 1.00 84.75 180 LEU A N 1
ATOM 1513 C CA . LEU A 1 180 ? 20.513 -7.788 22.152 1.00 84.75 180 LEU A CA 1
ATOM 1514 C C . LEU A 1 180 ? 21.573 -8.304 21.173 1.00 84.75 180 LEU A C 1
ATOM 1516 O O . LEU A 1 180 ? 21.541 -9.476 20.795 1.00 84.75 180 LEU A O 1
ATOM 1520 N N . TYR A 1 181 ? 22.535 -7.462 20.794 1.00 89.00 181 TYR A N 1
ATOM 1521 C CA . TYR A 1 181 ? 23.635 -7.859 19.921 1.00 89.00 181 TYR A CA 1
ATOM 1522 C C . TYR A 1 181 ? 24.527 -8.928 20.565 1.00 89.00 181 TYR A C 1
ATOM 1524 O O . TYR A 1 181 ? 24.805 -9.952 19.939 1.00 89.00 181 TYR A O 1
ATOM 1532 N N . ARG A 1 182 ? 24.920 -8.748 21.834 1.00 93.00 182 ARG A N 1
ATOM 1533 C CA . ARG A 1 182 ? 25.706 -9.742 22.586 1.00 93.00 182 ARG A CA 1
ATOM 1534 C C . ARG A 1 182 ? 24.958 -11.074 22.692 1.00 93.00 182 ARG A C 1
ATOM 1536 O O . ARG A 1 182 ? 25.551 -12.119 22.438 1.00 93.00 182 ARG A O 1
ATOM 1543 N N . ALA A 1 183 ? 23.654 -11.042 22.976 1.00 85.94 183 ALA A N 1
ATOM 1544 C CA . ALA A 1 183 ? 22.818 -12.241 23.029 1.00 85.94 183 ALA A CA 1
ATOM 1545 C C . ALA A 1 183 ? 22.722 -12.950 21.667 1.00 85.94 183 ALA A C 1
ATOM 1547 O O . ALA A 1 183 ? 22.837 -14.175 21.592 1.00 85.94 183 ALA A O 1
ATOM 1548 N N . LYS A 1 184 ? 22.560 -12.191 20.575 1.00 87.25 184 LYS A N 1
ATOM 1549 C CA . LYS A 1 184 ? 22.569 -12.733 19.211 1.00 87.25 184 LYS A CA 1
ATOM 1550 C C . LYS A 1 184 ? 23.908 -13.402 18.892 1.00 87.25 184 LYS A C 1
ATOM 1552 O O . LYS A 1 184 ? 23.910 -14.544 18.441 1.00 87.25 184 LYS A O 1
ATOM 1557 N N . LYS A 1 185 ? 25.025 -12.731 19.186 1.00 91.19 185 LYS A N 1
ATOM 1558 C CA . LYS A 1 185 ? 26.378 -13.254 18.950 1.00 91.19 185 LYS A CA 1
ATOM 1559 C C . LYS A 1 185 ? 26.637 -14.538 19.745 1.00 91.19 185 LYS A C 1
ATOM 1561 O O . LYS A 1 185 ? 27.096 -15.521 19.174 1.00 91.19 185 LYS A O 1
ATOM 1566 N N . ALA A 1 186 ? 26.253 -14.572 21.024 1.00 90.12 186 ALA A N 1
ATOM 1567 C CA . ALA A 1 186 ? 26.360 -15.771 21.858 1.00 90.12 186 ALA A CA 1
ATOM 1568 C C . ALA A 1 186 ? 25.532 -16.945 21.300 1.00 90.12 186 ALA A C 1
ATOM 1570 O O . ALA A 1 186 ? 25.981 -18.090 21.314 1.00 90.12 186 ALA A O 1
ATOM 1571 N N . LYS A 1 187 ? 24.339 -16.670 20.755 1.00 86.25 187 LYS A N 1
ATOM 1572 C CA . LYS A 1 187 ? 23.503 -17.690 20.107 1.00 86.25 187 LYS A CA 1
ATOM 1573 C C . LYS A 1 187 ? 24.118 -18.216 18.808 1.00 86.25 187 LYS A C 1
ATOM 1575 O O . LYS A 1 187 ? 24.064 -19.416 18.561 1.00 86.25 187 LYS A O 1
ATOM 1580 N N . GLU A 1 188 ? 24.685 -17.348 17.974 1.00 88.19 188 GLU A N 1
ATOM 1581 C CA . GLU A 1 188 ? 25.380 -17.750 16.742 1.00 88.19 188 GLU A CA 1
ATOM 1582 C C . GLU A 1 188 ? 26.611 -18.611 17.042 1.00 88.19 188 GLU A C 1
ATOM 1584 O O . GLU A 1 188 ? 26.832 -19.631 16.386 1.00 88.19 188 GLU A O 1
ATOM 1589 N N . GLU A 1 189 ? 27.372 -18.254 18.076 1.00 91.69 189 GLU A N 1
ATOM 1590 C CA . GLU A 1 189 ? 28.508 -19.045 18.539 1.00 91.69 189 GLU A CA 1
ATOM 1591 C C . GLU A 1 189 ? 28.063 -20.410 19.079 1.00 91.69 189 GLU A C 1
ATOM 1593 O O . GLU A 1 189 ? 28.616 -21.436 18.681 1.00 91.69 189 GLU A O 1
ATOM 1598 N N . LEU A 1 190 ? 27.023 -20.448 19.921 1.00 88.75 190 LEU A N 1
ATOM 1599 C CA . LEU A 1 190 ? 26.442 -21.699 20.407 1.00 88.75 190 LEU A CA 1
ATOM 1600 C C . LEU A 1 190 ? 25.979 -22.583 19.246 1.00 88.75 190 LEU A C 1
ATOM 1602 O O . LEU A 1 190 ? 26.319 -23.761 19.207 1.00 88.75 190 LEU A O 1
ATOM 1606 N N . ASN A 1 191 ? 25.257 -22.020 18.277 1.00 80.88 191 ASN A N 1
ATOM 1607 C CA . ASN A 1 191 ? 24.812 -22.748 17.092 1.00 80.88 191 ASN A CA 1
ATOM 1608 C C . ASN A 1 191 ? 25.992 -23.283 16.273 1.00 80.88 191 ASN A C 1
ATOM 1610 O O . ASN A 1 191 ? 25.926 -24.405 15.782 1.00 80.88 191 ASN A O 1
ATOM 1614 N N . SER A 1 192 ? 27.078 -22.517 16.152 1.00 88.06 192 SER A N 1
ATOM 1615 C CA . SER A 1 192 ? 28.293 -22.951 15.454 1.00 88.06 192 SER A CA 1
ATOM 1616 C C . SER A 1 192 ? 28.967 -24.117 16.181 1.00 88.06 192 SER A C 1
ATOM 1618 O O . SER A 1 192 ? 29.319 -25.114 15.554 1.00 88.06 192 SER A O 1
ATOM 1620 N N . ARG A 1 193 ? 29.075 -24.042 17.515 1.00 86.94 193 ARG A N 1
ATOM 1621 C CA . ARG A 1 193 ? 29.590 -25.140 18.350 1.00 86.94 193 ARG A CA 1
ATOM 1622 C C . ARG A 1 193 ? 28.697 -26.379 18.267 1.00 86.94 193 ARG A C 1
ATOM 1624 O O . ARG A 1 193 ? 29.207 -27.491 18.176 1.00 86.94 193 ARG A O 1
ATOM 1631 N N . LEU A 1 194 ? 27.376 -26.199 18.266 1.00 84.88 194 LEU A N 1
ATOM 1632 C CA . LEU A 1 194 ? 26.420 -27.293 18.101 1.00 84.88 194 LEU A CA 1
ATOM 1633 C C . LEU A 1 194 ? 26.526 -27.921 16.709 1.00 84.88 194 LEU A C 1
ATOM 1635 O O . LEU A 1 194 ? 26.554 -29.137 16.623 1.00 84.88 194 LEU A O 1
ATOM 1639 N N . ALA A 1 195 ? 26.667 -27.136 15.641 1.00 81.44 195 ALA A N 1
ATOM 1640 C CA . ALA A 1 195 ? 26.839 -27.655 14.283 1.00 81.44 195 ALA A CA 1
ATOM 1641 C C . ALA A 1 195 ? 28.160 -28.424 14.096 1.00 81.44 195 ALA A C 1
ATOM 1643 O O . ALA A 1 195 ? 28.217 -29.368 13.315 1.00 81.44 195 ALA A O 1
ATOM 1644 N N . GLN A 1 196 ? 29.218 -28.042 14.819 1.00 86.38 196 GLN A N 1
ATOM 1645 C CA . GLN A 1 196 ? 30.477 -28.794 14.844 1.00 86.38 196 GLN A CA 1
ATOM 1646 C C . GLN A 1 196 ? 30.378 -30.092 15.650 1.00 86.38 196 GLN A C 1
ATOM 1648 O O . GLN A 1 196 ? 31.080 -31.047 15.338 1.00 86.38 196 GLN A O 1
ATOM 1653 N N . ARG A 1 197 ? 29.547 -30.127 16.700 1.00 86.56 197 ARG A N 1
ATOM 1654 C CA . ARG A 1 197 ? 29.424 -31.284 17.602 1.00 86.56 197 ARG A CA 1
ATOM 1655 C C . ARG A 1 197 ? 28.321 -32.256 17.219 1.00 86.56 197 ARG A C 1
ATOM 1657 O O . ARG A 1 197 ? 28.436 -33.429 17.544 1.00 86.56 197 ARG A O 1
ATOM 1664 N N . PHE A 1 198 ? 27.267 -31.792 16.564 1.00 87.44 198 PHE A N 1
ATOM 1665 C CA . PHE A 1 198 ? 26.084 -32.585 16.268 1.00 87.44 198 PHE A CA 1
ATOM 1666 C C . PHE A 1 198 ? 25.828 -32.647 14.770 1.00 87.44 198 PHE A C 1
ATOM 1668 O O . PHE A 1 198 ? 25.801 -31.627 14.083 1.00 87.44 198 PHE A O 1
ATOM 1675 N N . ARG A 1 199 ? 25.564 -33.857 14.275 1.00 86.06 199 ARG A N 1
ATOM 1676 C CA . ARG A 1 199 ? 25.156 -34.100 12.890 1.00 86.06 199 ARG A CA 1
ATOM 1677 C C . ARG A 1 199 ? 23.751 -34.684 12.853 1.00 86.06 199 ARG A C 1
ATOM 1679 O O . ARG A 1 199 ? 23.437 -35.598 13.609 1.00 86.06 199 ARG A O 1
ATOM 1686 N N . GLN A 1 200 ? 22.922 -34.163 11.956 1.00 86.31 200 GLN A N 1
ATOM 1687 C CA . GLN A 1 200 ? 21.601 -34.712 11.670 1.00 86.31 200 GLN A CA 1
ATOM 1688 C C . GLN A 1 200 ? 21.744 -35.978 10.812 1.00 86.31 200 GLN A C 1
ATOM 1690 O O . GLN A 1 200 ? 22.424 -35.957 9.783 1.00 86.31 200 GLN A O 1
ATOM 1695 N N . ALA A 1 201 ? 21.105 -37.062 11.236 1.00 82.38 201 ALA A N 1
ATOM 1696 C CA . ALA A 1 201 ? 21.018 -38.328 10.522 1.00 82.38 201 ALA A CA 1
ATOM 1697 C C . ALA A 1 201 ? 19.554 -38.787 10.461 1.00 82.38 201 ALA A C 1
ATOM 1699 O O . ALA A 1 201 ? 18.710 -38.320 11.228 1.00 82.38 201 ALA A O 1
ATOM 1700 N N . MET A 1 202 ? 19.250 -39.672 9.519 1.00 86.44 202 MET A N 1
ATOM 1701 C CA . MET A 1 202 ? 17.931 -40.280 9.368 1.00 86.44 202 MET A CA 1
ATOM 1702 C C . MET A 1 202 ? 18.075 -41.769 9.631 1.00 86.44 202 MET A C 1
ATOM 1704 O O . MET A 1 202 ? 18.974 -42.405 9.082 1.00 86.44 202 MET A O 1
ATOM 1708 N N . ASP A 1 203 ? 17.222 -42.302 10.495 1.00 84.31 203 ASP A N 1
ATOM 1709 C CA . ASP A 1 203 ? 17.164 -43.734 10.741 1.00 84.31 203 ASP A CA 1
ATOM 1710 C C . ASP A 1 203 ? 16.504 -44.418 9.527 1.00 84.31 203 ASP A C 1
ATOM 1712 O O . ASP A 1 203 ? 15.363 -44.080 9.203 1.00 84.31 203 ASP A O 1
ATOM 1716 N N . PRO A 1 204 ? 17.190 -45.346 8.831 1.00 84.44 204 PRO A N 1
ATOM 1717 C CA . PRO A 1 204 ? 16.657 -46.008 7.640 1.00 84.44 204 PRO A CA 1
ATOM 1718 C C . PRO A 1 204 ? 15.385 -46.819 7.898 1.00 84.44 204 PRO A C 1
ATOM 1720 O O . PRO A 1 204 ? 14.611 -47.042 6.973 1.00 84.44 204 PRO A O 1
ATOM 1723 N N . SER A 1 205 ? 15.182 -47.278 9.136 1.00 82.38 205 SER A N 1
ATOM 1724 C CA . SER A 1 205 ? 14.065 -48.154 9.496 1.00 82.38 205 SER A CA 1
ATOM 1725 C C . SER A 1 205 ? 12.780 -47.382 9.804 1.00 82.38 205 SER A C 1
ATOM 1727 O O . SER A 1 205 ? 11.694 -47.791 9.401 1.00 82.38 205 SER A O 1
ATOM 1729 N N . SER A 1 206 ? 12.904 -46.241 10.483 1.00 81.12 206 SER A N 1
ATOM 1730 C CA . SER A 1 206 ? 11.773 -45.422 10.930 1.00 81.12 206 SER A CA 1
ATOM 1731 C C . SER A 1 206 ? 11.558 -44.159 10.090 1.00 81.12 206 SER A C 1
ATOM 1733 O O . SER A 1 206 ? 10.529 -43.498 10.219 1.00 81.12 206 SER A O 1
ATOM 1735 N N . GLY A 1 207 ? 12.536 -43.770 9.262 1.00 79.00 207 GLY A N 1
ATOM 1736 C CA . GLY A 1 207 ? 12.561 -42.473 8.580 1.00 79.00 207 GLY A CA 1
ATOM 1737 C C . GLY A 1 207 ? 12.692 -41.280 9.538 1.00 79.00 207 GLY A C 1
ATOM 1738 O O . GLY A 1 207 ? 12.632 -40.126 9.102 1.00 79.00 207 GLY A O 1
ATOM 1739 N N . GLN A 1 208 ? 12.864 -41.522 10.845 1.00 81.81 208 GLN A N 1
ATOM 1740 C CA . GLN A 1 208 ? 12.914 -40.472 11.851 1.00 81.81 208 GLN A CA 1
ATOM 1741 C C . GLN A 1 208 ? 14.286 -39.797 11.861 1.00 81.81 208 GLN A C 1
ATOM 1743 O O . GLN A 1 208 ? 15.344 -40.429 11.832 1.00 81.81 208 GLN A O 1
ATOM 1748 N N . VAL A 1 209 ? 14.260 -38.470 11.927 1.00 82.69 209 VAL A N 1
ATOM 1749 C CA . VAL A 1 209 ? 15.459 -37.649 12.049 1.00 82.69 209 VAL A CA 1
ATOM 1750 C C . VAL A 1 209 ? 15.949 -37.655 13.498 1.00 82.69 209 VAL A C 1
ATOM 1752 O O . VAL A 1 209 ? 15.195 -37.315 14.413 1.00 82.69 209 VAL A O 1
ATOM 1755 N N . TYR A 1 210 ? 17.232 -37.950 13.698 1.00 84.56 210 TYR A N 1
ATOM 1756 C CA . TYR A 1 210 ? 17.917 -37.853 14.987 1.00 84.56 210 TYR A CA 1
ATOM 1757 C C . TYR A 1 210 ? 19.235 -37.077 14.863 1.00 84.56 210 TYR A C 1
ATOM 1759 O O . TYR A 1 210 ? 19.800 -36.933 13.777 1.00 84.56 210 TYR A O 1
ATOM 1767 N N . TYR A 1 211 ? 19.725 -36.545 15.981 1.00 86.44 211 TYR A N 1
ATOM 1768 C CA . TYR A 1 211 ? 21.029 -35.888 16.064 1.00 86.44 211 TYR A CA 1
ATOM 1769 C C . TYR A 1 211 ? 22.036 -36.813 16.739 1.00 86.44 211 TYR A C 1
ATOM 1771 O O . TYR A 1 211 ? 21.752 -37.377 17.792 1.00 86.44 211 TYR A O 1
ATOM 1779 N N . VAL A 1 212 ? 23.218 -36.950 16.145 1.00 88.75 212 VAL A N 1
ATOM 1780 C CA . VAL A 1 212 ? 24.337 -37.704 16.723 1.00 88.75 212 VAL A CA 1
ATOM 1781 C C . VAL A 1 212 ? 25.370 -36.734 17.250 1.00 88.75 212 VAL A C 1
ATOM 1783 O O . VAL A 1 212 ? 25.820 -35.862 16.502 1.00 88.75 212 VAL A O 1
ATOM 1786 N N . ASN A 1 213 ? 25.759 -36.896 18.512 1.00 87.69 213 ASN A N 1
ATOM 1787 C CA . ASN A 1 213 ? 26.933 -36.227 19.055 1.00 87.69 213 ASN A CA 1
ATOM 1788 C C . ASN A 1 213 ? 28.194 -36.895 18.489 1.00 87.69 213 ASN A C 1
ATOM 1790 O O . ASN A 1 213 ? 28.433 -38.075 18.720 1.00 87.69 213 ASN A O 1
ATOM 1794 N N . LEU A 1 214 ? 29.014 -36.149 17.754 1.00 84.50 214 LEU A N 1
ATOM 1795 C CA . LEU A 1 214 ? 30.207 -36.665 17.081 1.00 84.50 214 LEU A CA 1
ATOM 1796 C C . LEU A 1 214 ? 31.329 -37.067 18.052 1.00 84.50 214 LEU A C 1
ATOM 1798 O O . LEU A 1 214 ? 32.227 -37.802 17.653 1.00 84.50 214 LEU A O 1
ATOM 1802 N N . ILE A 1 215 ? 31.280 -36.603 19.307 1.00 85.12 215 ILE A N 1
ATOM 1803 C CA . ILE A 1 215 ? 32.279 -36.919 20.338 1.00 85.12 215 ILE A CA 1
ATOM 1804 C C . ILE A 1 215 ? 31.841 -38.138 21.156 1.00 85.12 215 ILE A C 1
ATOM 1806 O O . ILE A 1 215 ? 32.615 -39.075 21.310 1.00 85.12 215 ILE A O 1
ATOM 1810 N N . THR A 1 216 ? 30.606 -38.138 21.670 1.00 86.31 216 THR A N 1
ATOM 1811 C CA . THR A 1 216 ? 30.104 -39.215 22.548 1.00 86.31 216 THR A CA 1
ATOM 1812 C C . THR A 1 216 ? 29.417 -40.352 21.791 1.00 86.31 216 THR A C 1
ATOM 1814 O O . THR A 1 216 ? 29.113 -41.374 22.391 1.00 86.31 216 THR A O 1
ATOM 1817 N N . GLN A 1 217 ? 29.160 -40.190 20.486 1.00 84.62 217 GLN A N 1
ATOM 1818 C CA . GLN A 1 217 ? 28.396 -41.120 19.634 1.00 84.62 217 GLN A CA 1
ATOM 1819 C C . GLN A 1 217 ? 26.951 -41.382 20.104 1.00 84.62 217 GLN A C 1
ATOM 1821 O O . GLN A 1 217 ? 26.261 -42.260 19.584 1.00 84.62 217 GLN A O 1
ATOM 1826 N N . GLU A 1 218 ? 26.448 -40.586 21.048 1.00 87.06 218 GLU A N 1
ATOM 1827 C CA . GLU A 1 218 ? 25.078 -40.679 21.545 1.00 87.06 218 GLU A CA 1
ATOM 1828 C C . GLU A 1 218 ? 24.068 -40.133 20.531 1.00 87.06 218 GLU A C 1
ATOM 1830 O O . GLU A 1 218 ? 24.322 -39.151 19.822 1.00 87.06 218 GLU A O 1
ATOM 1835 N N . LYS A 1 219 ? 22.889 -40.762 20.498 1.00 86.81 219 LYS A N 1
ATOM 1836 C CA . LYS A 1 219 ? 21.791 -40.438 19.582 1.00 86.81 219 LYS A CA 1
ATOM 1837 C C . LYS A 1 219 ? 20.659 -39.737 20.333 1.00 86.81 219 LYS A C 1
ATOM 1839 O O . LYS A 1 219 ? 20.172 -40.247 21.336 1.00 86.81 219 LYS A O 1
ATOM 1844 N N . TYR A 1 220 ? 20.201 -38.606 19.803 1.00 83.06 220 TYR A N 1
ATOM 1845 C CA . TYR A 1 220 ? 19.136 -37.785 20.375 1.00 83.06 220 TYR A CA 1
ATOM 1846 C C . TYR A 1 220 ? 17.979 -37.652 19.379 1.00 83.06 220 TYR A C 1
ATOM 1848 O O . TYR A 1 220 ? 18.136 -37.067 18.305 1.00 83.06 220 TYR A O 1
ATOM 1856 N N . TYR A 1 221 ? 16.807 -38.177 19.735 1.00 78.69 221 TYR A N 1
ATOM 1857 C CA . TYR A 1 221 ? 15.598 -38.113 18.910 1.00 78.69 221 TYR A CA 1
ATOM 1858 C C . TYR A 1 221 ? 14.762 -36.877 19.258 1.00 78.69 221 TYR A C 1
ATOM 1860 O O . TYR A 1 221 ? 14.580 -36.544 20.430 1.00 78.69 221 TYR A O 1
ATOM 1868 N N . PHE A 1 222 ? 14.227 -36.193 18.245 1.00 61.62 222 PHE A N 1
ATOM 1869 C CA . PHE A 1 222 ? 13.363 -35.031 18.461 1.00 61.62 222 PHE A CA 1
ATOM 1870 C C . PHE A 1 222 ? 11.959 -35.487 18.894 1.00 61.62 222 PHE A C 1
ATOM 1872 O O . PHE A 1 222 ? 11.222 -36.064 18.093 1.00 61.62 222 PHE A O 1
ATOM 1879 N N . GLN A 1 223 ? 11.569 -35.231 20.146 1.00 55.62 223 GLN A N 1
ATOM 1880 C CA . GLN A 1 223 ? 10.197 -35.465 20.610 1.00 55.62 223 GLN A CA 1
ATOM 1881 C C . GLN A 1 223 ? 9.297 -34.285 20.213 1.00 55.62 223 GLN A C 1
ATOM 1883 O O . GLN A 1 223 ? 9.519 -33.149 20.623 1.00 55.62 223 GLN A O 1
ATOM 1888 N N . GLN A 1 224 ? 8.250 -34.560 19.429 1.00 45.03 224 GLN A N 1
ATOM 1889 C CA . GLN A 1 224 ? 7.318 -33.563 18.874 1.00 45.03 224 GLN A CA 1
ATOM 1890 C C . GLN A 1 224 ? 6.436 -32.841 19.915 1.00 45.03 224 GLN A C 1
ATOM 1892 O O . GLN A 1 224 ? 5.707 -31.925 19.549 1.00 45.03 224 GLN A O 1
ATOM 1897 N N . ASN A 1 225 ? 6.506 -33.183 21.205 1.00 38.97 225 ASN A N 1
ATOM 1898 C CA . ASN A 1 225 ? 5.695 -32.545 22.242 1.00 38.97 225 ASN A CA 1
ATOM 1899 C C . ASN A 1 225 ? 6.475 -32.321 23.542 1.00 38.97 225 ASN A C 1
ATOM 1901 O O . ASN A 1 225 ? 6.471 -33.148 24.444 1.00 38.97 225 ASN A O 1
ATOM 1905 N N . SER A 1 226 ? 7.076 -31.142 23.684 1.00 31.70 226 SER A N 1
ATOM 1906 C CA . SER A 1 226 ? 7.231 -30.497 24.991 1.00 31.70 226 SER A CA 1
ATOM 1907 C C . SER A 1 226 ? 7.446 -28.996 24.802 1.00 31.70 226 SER A C 1
ATOM 1909 O O . SER A 1 226 ? 8.430 -28.527 24.230 1.00 31.70 226 SER A O 1
ATOM 1911 N N . ARG A 1 227 ? 6.483 -28.199 25.278 1.00 31.44 227 ARG A N 1
ATOM 1912 C CA . ARG A 1 227 ? 6.642 -26.750 25.440 1.00 31.44 227 ARG A CA 1
ATOM 1913 C C . ARG A 1 227 ? 7.728 -26.503 26.491 1.00 31.44 227 ARG A C 1
ATOM 1915 O O . ARG A 1 227 ? 7.416 -26.368 27.671 1.00 31.44 227 ARG A O 1
ATOM 1922 N N . PHE A 1 228 ? 8.987 -26.403 26.078 1.00 29.75 228 PHE A N 1
ATOM 1923 C CA . PHE A 1 228 ? 10.058 -25.918 26.945 1.00 29.75 228 PHE A CA 1
ATOM 1924 C C . PHE A 1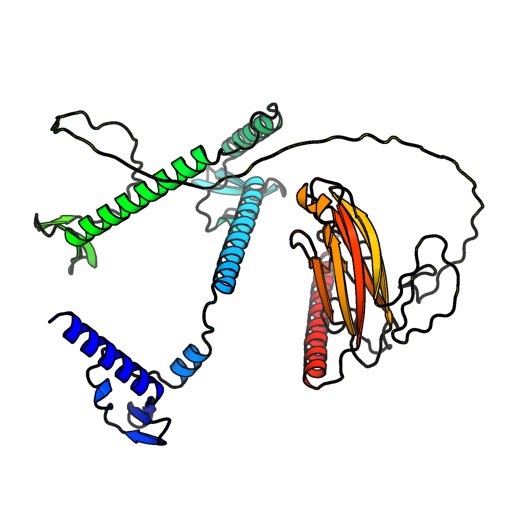 228 ? 9.837 -24.428 27.255 1.00 29.75 228 PHE A C 1
ATOM 1926 O O . PHE A 1 228 ? 10.222 -23.541 26.494 1.00 29.75 228 PHE A O 1
ATOM 1933 N N . ARG A 1 229 ? 9.196 -24.139 28.395 1.00 26.48 229 ARG A N 1
ATOM 1934 C CA . ARG A 1 229 ? 9.415 -22.883 29.123 1.00 26.48 229 ARG A CA 1
ATOM 1935 C C . ARG A 1 229 ? 10.643 -23.088 29.998 1.00 26.48 229 ARG A C 1
ATOM 1937 O O . ARG A 1 229 ? 10.543 -23.716 31.046 1.00 26.48 229 ARG A O 1
ATOM 1944 N N . LEU A 1 230 ? 11.778 -22.528 29.598 1.00 28.36 230 LEU A N 1
ATOM 1945 C CA . LEU A 1 230 ? 12.867 -22.293 30.540 1.00 28.36 230 LEU A CA 1
ATOM 1946 C C . LEU A 1 230 ? 12.377 -21.241 31.546 1.00 28.36 230 LEU A C 1
ATOM 1948 O O . LEU A 1 230 ? 12.225 -20.069 31.201 1.00 28.36 230 LEU A O 1
ATOM 1952 N N . LYS A 1 231 ? 12.053 -21.669 32.769 1.00 24.64 231 LYS A N 1
ATOM 1953 C CA . LYS A 1 231 ? 11.993 -20.761 33.919 1.00 24.64 231 LYS A CA 1
ATOM 1954 C C . LYS A 1 231 ? 13.442 -20.393 34.272 1.00 24.64 231 LYS A C 1
ATOM 1956 O O . LYS A 1 231 ? 14.270 -21.302 34.329 1.00 24.64 231 LYS A O 1
ATOM 1961 N N . PRO A 1 232 ? 13.782 -19.111 34.477 1.00 33.31 232 PRO A N 1
ATOM 1962 C CA . PRO A 1 232 ? 15.081 -18.757 35.021 1.00 33.31 232 PRO A CA 1
ATOM 1963 C C . PRO A 1 232 ? 15.093 -19.099 36.517 1.00 33.31 232 PRO A C 1
ATOM 1965 O O . PRO A 1 232 ? 14.054 -19.019 37.171 1.00 33.31 232 PRO A O 1
ATOM 1968 N N . ASN A 1 233 ? 16.276 -19.429 37.028 1.00 31.06 233 ASN A N 1
ATOM 1969 C CA . ASN A 1 233 ? 16.607 -19.780 38.415 1.00 31.06 233 ASN A CA 1
ATOM 1970 C C . ASN A 1 233 ? 16.459 -21.259 38.774 1.00 31.06 233 ASN A C 1
ATOM 1972 O O . ASN A 1 233 ? 15.469 -21.660 39.371 1.00 31.06 233 ASN A O 1
ATOM 1976 N N . THR A 1 234 ? 17.517 -22.014 38.476 1.00 30.05 234 THR A N 1
ATOM 1977 C CA . THR A 1 234 ? 18.271 -22.817 39.458 1.00 30.05 234 THR A CA 1
ATOM 1978 C C . THR A 1 234 ? 19.502 -23.394 38.760 1.00 30.05 234 THR A C 1
ATOM 1980 O O . THR A 1 234 ? 19.437 -24.425 38.102 1.00 30.05 234 THR A O 1
ATOM 1983 N N . PHE A 1 235 ? 20.645 -22.727 38.891 1.00 29.81 235 PHE A N 1
ATOM 1984 C CA . PHE A 1 235 ? 21.931 -23.419 38.853 1.00 29.81 235 PHE A CA 1
ATOM 1985 C C . PHE A 1 235 ? 22.761 -22.862 40.001 1.00 29.81 235 PHE A C 1
ATOM 1987 O O . PHE A 1 235 ? 23.196 -21.711 39.983 1.00 29.81 235 PHE A O 1
ATOM 1994 N N . ALA A 1 236 ? 22.836 -23.671 41.054 1.00 27.66 236 ALA A N 1
ATOM 1995 C CA . ALA A 1 236 ? 23.687 -23.452 42.202 1.00 27.66 236 ALA A CA 1
ATOM 1996 C C . ALA A 1 236 ? 25.168 -23.570 41.796 1.00 27.66 236 ALA A C 1
ATOM 1998 O O . ALA A 1 236 ? 25.510 -24.233 40.817 1.00 27.66 236 ALA A O 1
ATOM 1999 N N . MET A 1 237 ? 25.994 -22.868 42.572 1.00 25.70 237 MET A N 1
ATOM 2000 C CA . MET A 1 237 ? 27.454 -22.725 42.517 1.00 25.70 237 MET A CA 1
ATOM 2001 C C . MET A 1 237 ? 28.212 -24.057 42.328 1.00 25.70 237 MET A C 1
ATOM 2003 O O . MET A 1 237 ? 27.726 -25.099 42.750 1.00 25.70 237 MET A O 1
ATOM 2007 N N . LEU A 1 238 ? 29.393 -24.105 41.695 1.00 28.28 238 LEU A N 1
ATOM 2008 C CA . LEU A 1 238 ? 30.735 -23.672 42.166 1.00 28.28 238 LEU A CA 1
ATOM 2009 C C . LEU A 1 238 ? 31.780 -23.976 41.045 1.00 28.28 238 LEU A C 1
ATOM 2011 O O . LEU A 1 238 ? 31.439 -24.727 40.130 1.00 28.28 238 LEU A O 1
ATOM 2015 N N . PRO A 1 239 ? 33.080 -23.607 41.148 1.00 32.66 239 PRO A N 1
ATOM 2016 C CA . PRO A 1 239 ? 33.698 -22.429 41.756 1.00 32.66 239 PRO A CA 1
ATOM 2017 C C . PRO A 1 239 ? 34.686 -21.688 40.813 1.00 32.66 239 PRO A C 1
ATOM 2019 O O . PRO A 1 239 ? 35.015 -22.107 39.707 1.00 32.66 239 PRO A O 1
ATOM 2022 N N . SER A 1 240 ? 35.150 -20.556 41.336 1.00 29.66 240 SER A N 1
ATOM 2023 C CA . SER A 1 240 ? 36.209 -19.633 40.913 1.00 29.66 240 SER A CA 1
ATOM 2024 C C . SER A 1 240 ? 37.421 -20.178 40.140 1.00 29.66 240 SER A C 1
ATOM 2026 O O . SER A 1 240 ? 38.089 -21.105 40.590 1.00 29.66 240 SER A O 1
ATOM 2028 N N . MET A 1 241 ? 37.844 -19.409 39.134 1.00 27.33 241 MET A N 1
ATOM 2029 C CA . MET A 1 241 ? 39.260 -19.139 38.857 1.00 27.33 241 MET A CA 1
ATOM 2030 C C . MET A 1 241 ? 39.411 -17.629 38.630 1.00 27.33 241 MET A C 1
ATOM 2032 O O . MET A 1 241 ? 38.911 -17.074 37.653 1.00 27.33 241 MET A O 1
ATOM 2036 N N . GLN A 1 242 ? 40.036 -16.965 39.599 1.00 33.56 242 GLN A N 1
ATOM 2037 C CA . GLN A 1 242 ? 40.542 -15.601 39.497 1.00 33.56 242 GLN A CA 1
ATOM 2038 C C . GLN A 1 242 ? 41.865 -15.632 38.728 1.00 33.56 242 GLN A C 1
ATOM 2040 O O . GLN A 1 242 ? 42.731 -16.410 39.106 1.00 33.56 242 GLN A O 1
ATOM 2045 N N . THR A 1 243 ? 42.059 -14.737 37.757 1.00 30.39 243 THR A N 1
ATOM 2046 C CA . THR A 1 243 ? 43.390 -14.196 37.423 1.00 30.39 243 THR A CA 1
ATOM 2047 C C . THR A 1 243 ? 43.280 -12.822 36.735 1.00 30.39 243 THR A C 1
ATOM 2049 O O . THR A 1 243 ? 42.993 -12.706 35.551 1.00 30.39 243 THR A O 1
ATOM 2052 N N . VAL A 1 244 ? 43.428 -11.776 37.556 1.00 29.44 244 VAL A N 1
ATOM 2053 C CA . VAL A 1 244 ? 44.370 -10.641 37.425 1.00 29.44 244 VAL A CA 1
ATOM 2054 C C . VAL A 1 244 ? 44.520 -9.945 36.043 1.00 29.44 244 VAL A C 1
ATOM 2056 O O . VAL A 1 244 ? 45.200 -10.424 35.143 1.00 29.44 244 VAL A O 1
ATOM 2059 N N . LEU A 1 245 ? 43.934 -8.741 35.952 1.00 33.84 245 LEU A N 1
ATOM 2060 C CA . LEU A 1 245 ? 44.318 -7.560 35.130 1.00 33.84 245 LEU A CA 1
ATOM 2061 C C . LEU A 1 245 ? 45.741 -7.054 35.511 1.00 33.84 245 LEU A C 1
ATOM 2063 O O . LEU A 1 245 ? 46.114 -7.377 36.639 1.00 33.84 245 LEU A O 1
ATOM 2067 N N . PRO A 1 246 ? 46.501 -6.199 34.750 1.00 48.84 246 PRO A N 1
ATOM 2068 C CA . PRO A 1 246 ? 46.034 -4.848 34.334 1.00 48.84 246 PRO A CA 1
ATOM 2069 C C . PRO A 1 246 ? 46.756 -4.070 33.173 1.00 48.84 246 PRO A C 1
ATOM 2071 O O . PRO A 1 246 ? 47.787 -4.495 32.671 1.00 48.84 246 PRO A O 1
ATOM 2074 N N . CYS A 1 247 ? 46.203 -2.870 32.852 1.00 34.97 247 CYS A N 1
ATOM 2075 C CA . CYS A 1 247 ? 46.863 -1.556 32.560 1.00 34.97 247 CYS A CA 1
ATOM 2076 C C . CYS A 1 247 ? 47.747 -1.395 31.275 1.00 34.97 247 CYS A C 1
ATOM 2078 O O . CYS A 1 247 ? 48.614 -2.219 31.043 1.00 34.97 247 CYS A O 1
ATOM 2080 N N . TRP A 1 248 ? 47.648 -0.408 30.349 1.00 36.62 248 TRP A N 1
ATOM 2081 C CA . TRP A 1 248 ? 47.586 1.090 30.332 1.00 36.62 248 TRP A CA 1
ATOM 2082 C C . TRP A 1 248 ? 47.005 1.584 28.956 1.00 36.62 248 TRP A C 1
ATOM 2084 O O . TRP A 1 248 ? 47.203 0.890 27.965 1.00 36.62 248 TRP A O 1
ATOM 2094 N N . LEU A 1 249 ? 46.108 2.598 28.863 1.00 39.41 249 LEU A N 1
ATOM 2095 C CA . LEU A 1 249 ? 46.306 4.055 28.551 1.00 39.41 249 LEU A CA 1
ATOM 2096 C C . LEU A 1 249 ? 46.952 4.373 27.157 1.00 39.41 249 LEU A C 1
ATOM 2098 O O . LEU A 1 249 ? 47.929 3.730 26.817 1.00 39.41 249 LEU A O 1
ATOM 2102 N N . LEU A 1 250 ? 46.584 5.366 26.312 1.00 37.22 250 LEU A N 1
ATOM 2103 C CA . LEU A 1 250 ? 45.598 6.474 26.311 1.00 37.22 250 LEU A CA 1
ATOM 2104 C C . LEU A 1 250 ? 45.679 7.287 24.960 1.00 37.22 250 LEU A C 1
ATOM 2106 O O . LEU A 1 250 ? 46.686 7.178 24.267 1.00 37.22 250 LEU A O 1
ATOM 2110 N N . LEU A 1 251 ? 44.685 8.177 24.714 1.00 33.66 251 LEU A N 1
ATOM 2111 C CA . LEU A 1 251 ? 44.680 9.482 23.962 1.00 33.66 251 LEU A CA 1
ATOM 2112 C C . LEU A 1 251 ? 44.503 9.501 22.420 1.00 33.66 251 LEU A C 1
ATOM 2114 O O . LEU A 1 251 ? 45.023 8.628 21.741 1.00 33.66 251 LEU A O 1
ATOM 2118 N N . LEU A 1 252 ? 43.826 10.467 21.755 1.00 33.28 252 LEU A N 1
ATOM 2119 C CA . LEU A 1 252 ? 43.162 11.780 22.043 1.00 33.28 252 LEU A CA 1
ATOM 2120 C C . LEU A 1 252 ? 42.167 12.063 20.866 1.00 33.28 252 LEU A C 1
ATOM 2122 O O . LEU A 1 252 ? 42.479 11.672 19.746 1.00 33.28 252 LEU A O 1
ATOM 2126 N N . GLN A 1 253 ? 40.899 12.492 21.051 1.00 37.00 253 GLN A N 1
ATOM 2127 C CA . GLN A 1 253 ? 40.321 13.876 20.988 1.00 37.00 253 GLN A CA 1
ATOM 2128 C C . GLN A 1 253 ? 40.912 14.826 19.912 1.00 37.00 253 GLN A C 1
ATOM 2130 O O . GLN A 1 253 ? 42.084 14.716 19.595 1.00 37.00 253 GLN A O 1
ATOM 2135 N N . ALA A 1 254 ? 40.233 15.809 19.300 1.00 32.84 254 ALA A N 1
ATOM 2136 C CA . ALA A 1 254 ? 39.027 16.611 19.580 1.00 32.84 254 ALA A CA 1
ATOM 2137 C C . ALA A 1 254 ? 38.390 17.044 18.217 1.00 32.84 254 ALA A C 1
ATOM 2139 O O . ALA A 1 254 ? 38.886 16.626 17.177 1.00 32.84 254 ALA A O 1
ATOM 2140 N N . TRP A 1 255 ? 37.291 17.794 18.096 1.00 30.67 255 TRP A N 1
ATOM 2141 C CA . TRP A 1 255 ? 37.144 19.233 18.377 1.00 30.67 255 TRP A CA 1
ATOM 2142 C C . TRP A 1 255 ? 35.653 19.578 18.548 1.00 30.67 255 TRP A C 1
ATOM 2144 O O . TRP A 1 255 ? 34.804 19.046 17.835 1.00 30.67 255 TRP A O 1
ATOM 2154 N N . GLY A 1 256 ? 35.359 20.476 19.490 1.00 27.75 256 GLY A N 1
ATOM 2155 C CA . GLY A 1 256 ? 34.038 21.063 19.719 1.00 27.75 256 GLY A CA 1
ATOM 2156 C C . GLY A 1 256 ? 33.984 22.545 19.346 1.00 27.75 256 GLY A C 1
ATOM 2157 O O . GLY A 1 256 ? 34.971 23.119 18.890 1.00 27.75 256 GLY A O 1
ATOM 2158 N N . GLY A 1 257 ? 32.832 23.163 19.603 1.00 29.55 257 GLY A N 1
ATOM 2159 C CA . GLY A 1 257 ? 32.647 24.612 19.563 1.00 29.55 257 GLY A CA 1
ATOM 2160 C C . GLY A 1 257 ? 31.194 25.001 19.835 1.00 29.55 257 GLY A C 1
ATOM 2161 O O . GLY A 1 257 ? 30.317 24.709 19.034 1.00 29.55 257 GLY A O 1
ATOM 2162 N N . VAL A 1 258 ? 30.965 25.645 20.978 1.00 32.91 258 VAL A N 1
ATOM 2163 C CA . VAL A 1 258 ? 29.711 26.253 21.456 1.00 32.91 258 VAL A CA 1
ATOM 2164 C C . VAL A 1 258 ? 29.954 27.758 21.565 1.00 32.91 258 VAL A C 1
ATOM 2166 O O . VAL A 1 258 ? 31.013 28.121 22.072 1.00 32.91 258 VAL A O 1
ATOM 2169 N N . LEU A 1 259 ? 28.983 28.615 21.212 1.00 28.06 259 LEU A N 1
ATOM 2170 C CA . LEU A 1 259 ? 28.662 29.816 22.005 1.00 28.06 259 LEU A CA 1
ATOM 2171 C C . LEU A 1 259 ? 27.267 30.394 21.686 1.00 28.06 259 LEU A C 1
ATOM 2173 O O . LEU A 1 259 ? 26.724 30.207 20.605 1.00 28.06 259 LEU A O 1
ATOM 2177 N N . LEU A 1 260 ? 26.726 31.070 22.700 1.00 29.73 260 LEU A N 1
ATOM 2178 C CA . LEU A 1 260 ? 25.360 31.512 22.995 1.00 29.73 260 LEU A CA 1
ATOM 2179 C C . LEU A 1 260 ? 25.092 33.018 22.736 1.00 29.73 260 LEU A C 1
ATOM 2181 O O . LEU A 1 260 ? 26.013 33.826 22.799 1.00 29.73 260 LEU A O 1
ATOM 2185 N N . LEU A 1 261 ? 23.783 33.341 22.710 1.00 27.05 261 LEU A N 1
ATOM 2186 C CA . LEU A 1 261 ? 23.067 34.545 23.214 1.00 27.05 261 LEU A CA 1
ATOM 2187 C C . LEU A 1 261 ? 23.026 35.854 22.380 1.00 27.05 261 LEU A C 1
ATOM 2189 O O . LEU A 1 261 ? 24.035 36.536 22.252 1.00 27.05 261 LEU A O 1
ATOM 2193 N N . ARG A 1 262 ? 21.814 36.351 22.047 1.00 25.30 262 ARG A N 1
ATOM 2194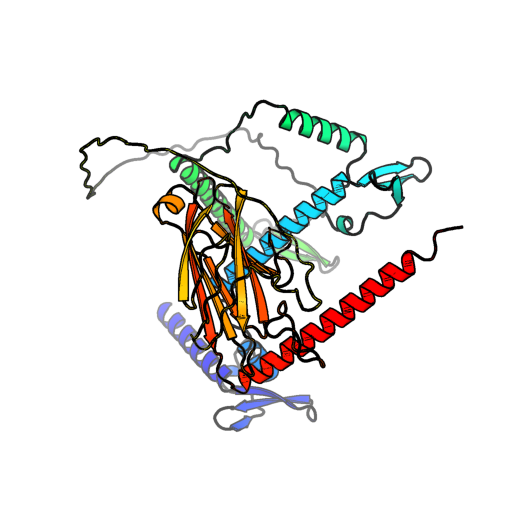 C CA . ARG A 1 262 ? 21.070 37.392 22.813 1.00 25.30 262 ARG A CA 1
ATOM 2195 C C . ARG A 1 262 ? 19.679 37.736 22.234 1.00 25.30 262 ARG A C 1
ATOM 2197 O O . ARG A 1 262 ? 19.385 37.483 21.078 1.00 25.30 262 ARG A O 1
ATOM 2204 N N . ILE A 1 263 ? 18.860 38.279 23.140 1.00 29.09 263 ILE A N 1
ATOM 2205 C CA . ILE A 1 263 ? 17.411 38.562 23.152 1.00 29.09 263 ILE A CA 1
ATOM 2206 C C . ILE A 1 263 ? 17.072 39.927 22.519 1.00 29.09 263 ILE A C 1
ATOM 2208 O O . ILE A 1 263 ? 17.856 40.863 22.664 1.00 29.09 263 ILE A O 1
ATOM 2212 N N . GLY A 1 264 ? 15.854 40.076 21.976 1.00 24.11 264 GLY A N 1
ATOM 2213 C CA . GLY A 1 264 ? 15.184 41.368 21.767 1.00 24.11 264 GLY A CA 1
ATOM 2214 C C . GLY A 1 264 ? 13.667 41.222 21.562 1.00 24.11 264 GLY A C 1
ATOM 2215 O O . GLY A 1 264 ? 13.244 40.601 20.596 1.00 24.11 264 GLY A O 1
ATOM 2216 N N . LEU A 1 265 ? 12.873 41.773 22.490 1.00 25.47 265 LEU A N 1
ATOM 2217 C CA . LEU A 1 265 ? 11.405 41.894 22.456 1.00 25.47 265 LEU A CA 1
ATOM 2218 C C . LEU A 1 265 ? 10.919 42.903 21.394 1.00 25.47 265 LEU A C 1
ATOM 2220 O O . LEU A 1 265 ? 11.575 43.917 21.171 1.00 25.47 265 LEU A O 1
ATOM 2224 N N . GLY A 1 266 ? 9.692 42.715 20.895 1.00 23.83 266 GLY A N 1
ATOM 2225 C CA . GLY A 1 266 ? 8.880 43.755 20.249 1.00 23.83 266 GLY A CA 1
ATOM 2226 C C . GLY A 1 266 ? 7.411 43.327 20.171 1.00 23.83 266 GLY A C 1
ATOM 2227 O O . GLY A 1 266 ? 7.120 42.244 19.682 1.00 23.83 266 GLY A O 1
ATOM 2228 N N . ALA A 1 267 ? 6.515 44.136 20.734 1.00 22.84 267 ALA A N 1
ATOM 2229 C CA . ALA A 1 267 ? 5.128 43.807 21.049 1.00 22.84 267 ALA A CA 1
ATOM 2230 C C . ALA A 1 267 ? 4.106 44.189 19.955 1.00 22.84 267 ALA A C 1
ATOM 2232 O O . ALA A 1 267 ? 4.359 45.060 19.130 1.00 22.84 267 ALA A O 1
ATOM 2233 N N . ALA A 1 268 ? 2.958 43.509 20.058 1.00 25.17 268 ALA A N 1
ATOM 2234 C CA . ALA A 1 268 ? 1.592 43.734 19.569 1.00 25.17 268 ALA A CA 1
ATOM 2235 C C . ALA A 1 268 ? 1.186 45.094 18.966 1.00 25.17 268 ALA A C 1
ATOM 2237 O O . ALA A 1 268 ? 1.527 46.133 19.521 1.00 25.17 268 ALA A O 1
ATOM 2238 N N . THR A 1 269 ? 0.245 45.040 18.009 1.00 23.72 269 THR A N 1
ATOM 2239 C CA . THR A 1 269 ? -1.064 45.724 18.112 1.00 23.72 269 THR A CA 1
ATOM 2240 C C . THR A 1 269 ? -2.152 45.031 17.272 1.00 23.72 269 THR A C 1
ATOM 2242 O O . THR A 1 269 ? -1.983 44.798 16.078 1.00 23.72 269 THR A O 1
ATOM 2245 N N . ASP A 1 270 ? -3.283 44.748 17.923 1.00 23.06 270 ASP A N 1
ATOM 2246 C CA . ASP A 1 270 ? -4.591 44.431 17.335 1.00 23.06 270 ASP A CA 1
ATOM 2247 C C . ASP A 1 270 ? -5.233 45.672 16.698 1.00 23.06 270 ASP A C 1
ATOM 2249 O O . ASP A 1 270 ? -5.129 46.762 17.266 1.00 23.06 270 ASP A O 1
ATOM 2253 N N . VAL A 1 271 ? -6.006 45.500 15.615 1.00 23.17 271 VAL A N 1
ATOM 2254 C CA . VAL A 1 271 ? -7.148 46.378 15.288 1.00 23.17 271 VAL A CA 1
ATOM 2255 C C . VAL A 1 271 ? -8.305 45.547 14.714 1.00 23.17 271 VAL A C 1
ATOM 2257 O O . VAL A 1 271 ? -8.123 44.664 13.882 1.00 23.17 271 VAL A O 1
ATOM 2260 N N . TYR A 1 272 ? -9.490 45.864 15.230 1.00 20.38 272 TYR A N 1
ATOM 2261 C CA . TYR A 1 272 ? -10.784 45.183 15.184 1.00 20.38 272 TYR A CA 1
ATOM 2262 C C . TYR A 1 272 ? -11.738 45.783 14.127 1.00 20.38 272 TYR A C 1
ATOM 2264 O O . TYR A 1 272 ? -11.480 46.875 13.622 1.00 20.38 272 TYR A O 1
ATOM 2272 N N . SER A 1 273 ? -12.907 45.132 13.981 1.00 22.91 273 SER A N 1
ATOM 2273 C CA . SER A 1 273 ? -14.235 45.636 13.531 1.00 22.91 273 SER A CA 1
ATOM 2274 C C . SER A 1 273 ? -14.645 45.276 12.089 1.00 22.91 273 SER A C 1
ATOM 2276 O O . SER A 1 273 ? -13.987 45.701 11.147 1.00 22.91 273 SER A O 1
ATOM 2278 N N . GLN A 1 274 ? -15.628 44.374 11.871 1.00 24.22 274 GLN A N 1
ATOM 2279 C CA . GLN A 1 274 ? -17.117 44.546 11.919 1.00 24.22 274 GLN A CA 1
ATOM 2280 C C . GLN A 1 274 ? -17.618 45.599 10.912 1.00 24.22 274 GLN A C 1
ATOM 2282 O O . GLN A 1 274 ? -17.031 46.670 10.834 1.00 24.22 274 GLN A O 1
ATOM 2287 N N . ASP A 1 275 ? -18.702 45.449 10.144 1.00 22.34 275 ASP A N 1
ATOM 2288 C CA . ASP A 1 275 ? -19.859 44.538 10.128 1.00 22.34 275 ASP A CA 1
ATOM 2289 C C . ASP A 1 275 ? -20.637 44.777 8.805 1.00 22.34 275 ASP A C 1
ATOM 2291 O O . ASP A 1 275 ? -20.414 45.800 8.155 1.00 22.34 275 ASP A O 1
ATOM 2295 N N . SER A 1 276 ? -21.612 43.910 8.485 1.00 22.78 276 SER A N 1
ATOM 2296 C CA . SER A 1 276 ? -22.986 44.237 8.008 1.00 22.78 276 SER A CA 1
ATOM 2297 C C . SER A 1 276 ? -23.559 43.383 6.853 1.00 22.78 276 SER A C 1
ATOM 2299 O O . SER A 1 276 ? -22.932 43.117 5.833 1.00 22.78 276 SER A O 1
ATOM 2301 N N . PHE A 1 277 ? -24.798 42.941 7.105 1.00 24.27 277 PHE A N 1
ATOM 2302 C CA . PHE A 1 277 ? -25.675 42.012 6.380 1.00 24.27 277 PHE A CA 1
ATOM 2303 C C . PHE A 1 277 ? -26.439 42.646 5.200 1.00 24.27 277 PHE A C 1
ATOM 2305 O O . PHE A 1 277 ? -26.742 43.836 5.233 1.00 24.27 277 PHE A O 1
ATOM 2312 N N . GLY A 1 278 ? -26.903 41.809 4.256 1.00 22.11 278 GLY A N 1
ATOM 2313 C CA . GLY A 1 278 ? -27.947 42.169 3.283 1.00 22.11 278 GLY A CA 1
ATOM 2314 C C . GLY A 1 278 ? -28.413 41.033 2.353 1.00 22.11 278 GLY A C 1
ATOM 2315 O O . GLY A 1 278 ? -27.858 40.873 1.279 1.00 22.11 278 GLY A O 1
ATOM 2316 N N . GLU A 1 279 ? -29.421 40.284 2.819 1.00 23.69 279 GLU A N 1
ATOM 2317 C CA . GLU A 1 279 ? -30.608 39.695 2.144 1.00 23.69 279 GLU A CA 1
ATOM 2318 C C . GLU A 1 279 ? -30.546 38.889 0.814 1.00 23.69 279 GLU A C 1
ATOM 2320 O O . GLU A 1 279 ? -29.874 39.213 -0.157 1.00 23.69 279 GLU A O 1
ATOM 2325 N N . VAL A 1 280 ? -31.343 37.811 0.803 1.00 31.55 280 VAL A N 1
ATOM 2326 C CA . VAL A 1 280 ? -31.394 36.673 -0.135 1.00 31.55 280 VAL A CA 1
ATOM 2327 C C . VAL A 1 280 ? -32.442 36.875 -1.240 1.00 31.55 280 VAL A C 1
ATOM 2329 O O . VAL A 1 280 ? -33.557 37.303 -0.955 1.00 31.55 280 VAL A O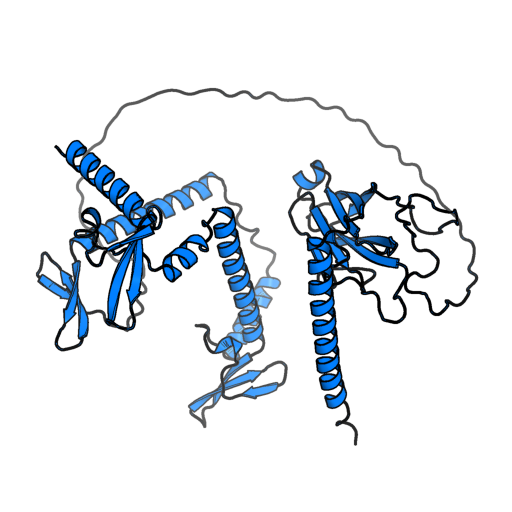 1
ATOM 2332 N N . ALA A 1 281 ? -32.153 36.418 -2.465 1.00 24.39 281 ALA A N 1
ATOM 2333 C CA . ALA A 1 281 ? -33.172 36.055 -3.456 1.00 24.39 281 ALA A CA 1
ATOM 2334 C C . ALA A 1 281 ? -32.785 34.750 -4.177 1.00 24.39 281 ALA A C 1
ATOM 2336 O O . ALA A 1 281 ? -31.696 34.634 -4.734 1.00 24.39 281 ALA A O 1
ATOM 2337 N N . ALA A 1 282 ? -33.682 33.763 -4.128 1.00 29.69 282 ALA A N 1
ATOM 2338 C CA . ALA A 1 282 ? -33.509 32.417 -4.666 1.00 29.69 282 ALA A CA 1
ATOM 2339 C C . ALA A 1 282 ? -33.903 32.322 -6.153 1.00 29.69 282 ALA A C 1
ATOM 2341 O O . ALA A 1 282 ? -34.945 32.842 -6.553 1.00 29.69 282 ALA A O 1
ATOM 2342 N N . LEU A 1 283 ? -33.108 31.592 -6.942 1.00 28.36 283 LEU A N 1
ATOM 2343 C CA . LEU A 1 283 ? -33.450 31.091 -8.277 1.00 28.36 283 LEU A CA 1
ATOM 2344 C C . LEU A 1 283 ? -33.033 29.612 -8.375 1.00 28.36 283 LEU A C 1
ATOM 2346 O O . LEU A 1 283 ? -31.921 29.246 -8.008 1.00 28.36 283 LEU A O 1
ATOM 2350 N N . GLU A 1 284 ? -33.962 28.781 -8.844 1.00 31.64 284 GLU A N 1
ATOM 2351 C CA . GLU A 1 284 ? -33.872 27.318 -8.996 1.00 31.64 284 GLU A CA 1
ATOM 2352 C C . GLU A 1 284 ? -32.754 26.865 -9.973 1.00 31.64 284 GLU A C 1
ATOM 2354 O O . GLU A 1 284 ? -32.616 27.471 -11.043 1.00 31.64 284 GLU A O 1
ATOM 2359 N N . PRO A 1 285 ? -31.993 25.781 -9.692 1.00 30.98 285 PRO A N 1
ATOM 2360 C CA . PRO A 1 285 ? -30.912 25.324 -10.564 1.00 30.98 285 PRO A CA 1
ATOM 2361 C C . PRO A 1 285 ? -31.360 24.304 -11.630 1.00 30.98 285 PRO A C 1
ATOM 2363 O O . PRO A 1 285 ? -32.117 23.364 -11.387 1.00 30.98 285 PRO A O 1
ATOM 2366 N N . SER A 1 286 ? -30.841 24.503 -12.846 1.00 31.69 286 SER A N 1
ATOM 2367 C CA . SER A 1 286 ? -31.073 23.688 -14.048 1.00 31.69 286 SER A CA 1
ATOM 2368 C C . SER A 1 286 ? -30.241 22.390 -14.106 1.00 31.69 286 SER A C 1
ATOM 2370 O O . SER A 1 286 ? -29.253 22.219 -13.397 1.00 31.69 286 SER A O 1
ATOM 2372 N N . VAL A 1 287 ? -30.625 21.486 -15.015 1.00 37.31 287 VAL A N 1
ATOM 2373 C CA . VAL A 1 287 ? -30.207 20.069 -15.149 1.00 37.31 287 VAL A CA 1
ATOM 2374 C C . VAL A 1 287 ? -28.729 19.850 -15.575 1.00 37.31 287 VAL A C 1
ATOM 2376 O O . VAL A 1 287 ? -28.311 18.714 -15.774 1.00 37.31 287 VAL A O 1
ATOM 2379 N N . ASP A 1 288 ? -27.907 20.904 -15.632 1.00 39.69 288 ASP A N 1
ATOM 2380 C CA . ASP A 1 288 ? -26.456 20.853 -15.917 1.00 39.69 288 ASP A CA 1
ATOM 2381 C C . ASP A 1 288 ? -25.566 21.050 -14.662 1.00 39.69 288 ASP A C 1
ATOM 2383 O O . ASP A 1 288 ? -24.337 21.148 -14.748 1.00 39.69 288 ASP A O 1
ATOM 2387 N N . ALA A 1 289 ? -26.171 21.085 -13.472 1.00 44.72 289 ALA A N 1
ATOM 2388 C CA . ALA A 1 289 ? -25.540 21.454 -12.203 1.00 44.72 289 ALA A CA 1
ATOM 2389 C C . ALA A 1 289 ? -24.657 20.358 -11.562 1.00 44.72 289 ALA A C 1
ATOM 2391 O O . ALA A 1 289 ? -24.894 19.919 -10.438 1.00 44.72 289 ALA A O 1
ATOM 2392 N N . ALA A 1 290 ? -23.593 19.918 -12.241 1.00 45.22 290 ALA A N 1
ATOM 2393 C CA . ALA A 1 290 ? -22.451 19.321 -11.527 1.00 45.22 290 ALA A CA 1
ATOM 2394 C C . ALA A 1 290 ? -21.531 20.406 -10.931 1.00 45.22 290 ALA A C 1
ATOM 2396 O O . ALA A 1 290 ? -20.916 20.189 -9.888 1.00 45.22 290 ALA A O 1
ATOM 2397 N N . CYS A 1 291 ? -21.496 21.576 -11.576 1.00 46.00 291 CYS A N 1
ATOM 2398 C CA . CYS A 1 291 ? -20.924 22.818 -11.068 1.00 46.00 291 CYS A CA 1
ATOM 2399 C C . CYS A 1 291 ? -22.078 23.815 -10.958 1.00 46.00 291 CYS A C 1
ATOM 2401 O O . CYS A 1 291 ? -22.501 24.396 -11.957 1.00 46.00 291 CYS A O 1
ATOM 2403 N N . GLU A 1 292 ? -22.659 23.913 -9.768 1.00 37.09 292 GLU A N 1
ATOM 2404 C CA . GLU A 1 292 ? -23.673 24.919 -9.462 1.00 37.09 292 GLU A CA 1
ATOM 2405 C C . GLU A 1 292 ? -23.020 26.307 -9.539 1.00 37.09 292 GLU A C 1
ATOM 2407 O O . GLU A 1 292 ? -21.815 26.456 -9.312 1.00 37.09 292 GLU A O 1
ATOM 2412 N N . VAL A 1 293 ? -23.805 27.296 -9.963 1.00 36.59 293 VAL A N 1
ATOM 2413 C CA . VAL A 1 293 ? -23.383 28.692 -10.118 1.00 36.59 293 VAL A CA 1
ATOM 2414 C C . VAL A 1 293 ? -22.734 29.133 -8.800 1.00 36.59 293 VAL A C 1
ATOM 2416 O O . VAL A 1 293 ? -23.389 29.023 -7.774 1.00 36.59 293 VAL A O 1
ATOM 2419 N N . ASP A 1 294 ? -21.451 29.520 -8.868 1.00 36.94 294 ASP A N 1
ATOM 2420 C CA . ASP A 1 294 ? -20.505 29.915 -7.791 1.00 36.94 294 ASP A CA 1
ATOM 2421 C C . ASP A 1 294 ? -19.191 29.099 -7.741 1.00 36.94 294 ASP A C 1
ATOM 2423 O O . ASP A 1 294 ? -18.337 29.328 -6.884 1.00 36.94 294 ASP A O 1
ATOM 2427 N N . GLU A 1 295 ? -18.944 28.192 -8.693 1.00 38.31 295 GLU A N 1
ATOM 2428 C CA . GLU A 1 295 ? -17.715 27.380 -8.723 1.00 38.31 295 GLU A CA 1
ATOM 2429 C C . GLU A 1 295 ? -16.743 27.761 -9.872 1.00 38.31 295 GLU A C 1
ATOM 2431 O O . GLU A 1 295 ? -17.122 27.935 -11.033 1.00 38.31 295 GLU A O 1
ATOM 2436 N N . ILE A 1 296 ? -15.454 27.898 -9.526 1.00 38.94 296 ILE A N 1
ATOM 2437 C CA . ILE A 1 296 ? -14.325 28.337 -10.374 1.00 38.94 296 ILE A CA 1
ATOM 2438 C C . ILE A 1 296 ? -14.226 27.513 -11.673 1.00 38.94 296 ILE A C 1
ATOM 2440 O O . ILE A 1 296 ? -14.088 26.291 -11.630 1.00 38.94 296 ILE A O 1
ATOM 2444 N N . GLN A 1 297 ? -14.198 28.182 -12.833 1.00 36.66 297 GLN A N 1
ATOM 2445 C CA . GLN A 1 297 ? -13.953 27.568 -14.148 1.00 36.66 297 GLN A CA 1
ATOM 2446 C C . GLN A 1 297 ? -12.515 27.850 -14.618 1.00 36.66 297 GLN A C 1
ATOM 2448 O O . GLN A 1 297 ? -12.137 29.008 -14.796 1.00 36.66 297 GLN A O 1
ATOM 2453 N N . LEU A 1 298 ? -11.711 26.803 -14.841 1.00 33.75 298 LEU A N 1
ATOM 2454 C CA . LEU A 1 298 ? -10.381 26.908 -15.451 1.00 33.75 298 LEU A CA 1
ATOM 2455 C C . LEU A 1 298 ? -10.417 26.378 -16.889 1.00 33.75 298 LEU A C 1
ATOM 2457 O O . LEU A 1 298 ? -10.440 25.166 -17.113 1.00 33.75 298 LEU A O 1
ATOM 2461 N N . ALA A 1 299 ? -10.393 27.281 -17.871 1.00 31.45 299 ALA A N 1
ATOM 2462 C CA . ALA A 1 299 ? -10.105 26.922 -19.257 1.00 31.45 299 ALA A CA 1
ATOM 2463 C C . ALA A 1 299 ? -8.594 26.687 -19.441 1.00 31.45 299 ALA A C 1
ATOM 2465 O O . ALA A 1 299 ? -7.767 27.398 -18.867 1.00 31.45 299 ALA A O 1
ATOM 2466 N N . SER A 1 300 ? -8.239 25.675 -20.234 1.00 33.78 300 SER A N 1
ATOM 2467 C CA . SER A 1 300 ? -6.857 25.260 -20.529 1.00 33.78 300 SER A CA 1
ATOM 2468 C C . SER A 1 300 ? -6.062 26.275 -21.369 1.00 33.78 300 SER A C 1
ATOM 2470 O O . SER A 1 300 ? -4.850 26.141 -21.500 1.00 33.78 300 SER A O 1
ATOM 2472 N N . ASP A 1 301 ? -6.721 27.300 -21.914 1.00 28.73 301 ASP A N 1
ATOM 2473 C CA . ASP A 1 301 ? -6.167 28.249 -22.888 1.00 28.73 301 ASP A CA 1
ATOM 2474 C C . ASP A 1 301 ? -5.854 29.644 -22.314 1.00 28.73 301 ASP A C 1
ATOM 2476 O O . ASP A 1 301 ? -5.425 30.539 -23.040 1.00 28.73 301 ASP A O 1
ATOM 2480 N N . GLY A 1 302 ? -6.023 29.843 -21.003 1.00 32.53 302 GLY A N 1
ATOM 2481 C CA . GLY A 1 302 ? -5.611 31.078 -20.331 1.00 32.53 302 GLY A CA 1
ATOM 2482 C C . GLY A 1 302 ? -6.500 32.300 -20.587 1.00 32.53 302 GLY A C 1
ATOM 2483 O O . GLY A 1 302 ? -6.112 33.404 -20.206 1.00 32.53 302 GLY A O 1
ATOM 2484 N N . THR A 1 303 ? -7.700 32.144 -21.156 1.00 24.44 303 THR A N 1
ATOM 2485 C CA . THR A 1 303 ? -8.673 33.248 -21.263 1.00 24.44 303 THR A CA 1
ATOM 2486 C C . THR A 1 303 ? -9.890 33.015 -20.364 1.00 24.44 303 THR A C 1
ATOM 2488 O O . THR A 1 303 ? -10.496 31.950 -20.376 1.00 24.44 303 THR A O 1
ATOM 2491 N N . ILE A 1 304 ? -10.248 34.002 -19.529 1.00 32.25 304 ILE A N 1
ATOM 2492 C CA . ILE A 1 304 ? -11.414 33.927 -18.629 1.00 32.25 304 ILE A CA 1
ATOM 2493 C C . ILE A 1 304 ? -12.177 35.256 -18.677 1.00 32.25 304 ILE A C 1
ATOM 2495 O O . ILE A 1 304 ? -11.624 36.306 -18.345 1.00 32.25 304 ILE A O 1
ATOM 2499 N N . THR A 1 305 ? -13.465 35.192 -19.020 1.00 27.31 305 THR A N 1
ATOM 2500 C CA . THR A 1 305 ? -14.433 36.293 -18.894 1.00 27.31 305 THR A CA 1
ATOM 2501 C C . THR A 1 305 ? -14.958 36.399 -17.458 1.00 27.31 305 THR A C 1
ATOM 2503 O O . THR A 1 305 ? -15.349 35.402 -16.857 1.00 27.31 305 THR A O 1
ATOM 2506 N N . GLN A 1 306 ? -14.945 37.612 -16.907 1.00 29.97 306 GLN A N 1
ATOM 2507 C CA . GLN A 1 306 ? -15.208 37.947 -15.503 1.00 29.97 306 GLN A CA 1
ATOM 2508 C C . GLN A 1 306 ? -16.701 37.919 -15.136 1.00 29.97 306 GLN A C 1
ATOM 2510 O O . GLN A 1 306 ? -17.461 38.694 -15.703 1.00 29.97 306 GLN A O 1
ATOM 2515 N N . TRP A 1 307 ? -17.083 37.134 -14.121 1.00 30.80 307 TRP A N 1
ATOM 2516 C CA . TRP A 1 307 ? -18.308 37.319 -13.322 1.00 30.80 307 TRP A CA 1
ATOM 2517 C C . TRP A 1 307 ? -17.970 37.026 -11.842 1.00 30.80 307 TRP A C 1
ATOM 2519 O O . TRP A 1 307 ? -17.166 36.135 -11.569 1.00 30.80 307 TRP A O 1
ATOM 2529 N N . GLY A 1 308 ? -18.447 37.863 -10.912 1.00 28.16 308 GLY A N 1
ATOM 2530 C CA . GLY A 1 308 ? -18.005 37.911 -9.505 1.00 28.16 308 GLY A CA 1
ATOM 2531 C C . GLY A 1 308 ? -18.468 36.730 -8.637 1.00 28.16 308 GLY A C 1
ATOM 2532 O O . GLY A 1 308 ? -19.490 36.125 -8.928 1.00 28.16 308 GLY A O 1
ATOM 2533 N N . LEU A 1 309 ? -17.712 36.428 -7.570 1.00 35.56 309 LEU A N 1
ATOM 2534 C CA . LEU A 1 309 ? -17.956 35.352 -6.593 1.00 35.56 309 LEU A CA 1
ATOM 2535 C C . LEU A 1 309 ? -18.187 35.936 -5.191 1.00 35.56 309 LEU A C 1
ATOM 2537 O O . LEU A 1 309 ? -17.468 36.850 -4.790 1.00 35.56 309 LEU A O 1
ATOM 2541 N N . ALA A 1 310 ? -19.131 35.367 -4.435 1.00 32.06 310 ALA A N 1
ATOM 2542 C CA . ALA A 1 310 ? -19.448 35.782 -3.065 1.00 32.06 310 ALA A CA 1
ATOM 2543 C C . ALA A 1 310 ? -18.595 35.100 -1.968 1.00 32.06 310 ALA A C 1
ATOM 2545 O O . ALA A 1 310 ? -18.585 35.595 -0.846 1.00 32.06 310 ALA A O 1
ATOM 2546 N N . LEU A 1 311 ? -17.873 33.998 -2.240 1.00 35.22 311 LEU A N 1
ATOM 2547 C CA . LEU A 1 311 ? -17.289 33.148 -1.175 1.00 35.22 311 LEU A CA 1
ATOM 2548 C C . LEU A 1 311 ? -15.973 32.410 -1.535 1.00 35.22 311 LEU A C 1
ATOM 2550 O O . LEU A 1 311 ? -15.720 31.314 -1.039 1.00 35.22 311 LEU A O 1
ATOM 2554 N N . GLY A 1 312 ? -15.087 32.976 -2.363 1.00 38.94 312 GLY A N 1
ATOM 2555 C CA . GLY A 1 312 ? -13.778 32.339 -2.587 1.00 38.94 312 GLY A CA 1
ATOM 2556 C C . GLY A 1 312 ? -12.813 33.063 -3.524 1.00 38.94 312 GLY A C 1
ATOM 2557 O O . GLY A 1 312 ? -13.220 33.796 -4.425 1.00 38.94 312 GLY A O 1
ATOM 2558 N N . THR A 1 313 ? -11.513 32.835 -3.310 1.00 38.50 313 THR A N 1
ATOM 2559 C CA . THR A 1 313 ? -10.414 33.433 -4.084 1.00 38.50 313 THR A CA 1
ATOM 2560 C C . THR A 1 313 ? -10.178 32.662 -5.386 1.00 38.50 313 THR A C 1
ATOM 2562 O O . THR A 1 313 ? -9.989 31.447 -5.387 1.00 38.50 313 THR A O 1
ATOM 2565 N N . ARG A 1 314 ? -10.177 33.376 -6.516 1.00 39.84 314 ARG A N 1
ATOM 2566 C CA . ARG A 1 314 ? -9.984 32.827 -7.868 1.00 39.84 314 ARG A CA 1
ATOM 2567 C C . ARG A 1 314 ? -8.565 32.290 -8.057 1.00 39.84 314 ARG A C 1
ATOM 2569 O O . ARG A 1 314 ? -7.613 33.046 -7.904 1.00 39.84 314 ARG A O 1
ATOM 2576 N N . VAL A 1 315 ? -8.443 31.028 -8.476 1.00 45.91 315 VAL A N 1
ATOM 2577 C CA . VAL A 1 315 ? -7.158 30.352 -8.721 1.00 45.91 315 VAL A CA 1
ATOM 2578 C C . VAL A 1 315 ? -6.906 30.201 -10.225 1.00 45.91 315 VAL A C 1
ATOM 2580 O O . VAL A 1 315 ? -7.773 29.670 -10.907 1.00 45.91 315 VAL A O 1
ATOM 2583 N N . SER A 1 316 ? -5.780 30.682 -10.768 1.00 48.69 316 SER A N 1
ATOM 2584 C CA . SER A 1 316 ? -5.378 30.483 -12.181 1.00 48.69 316 SER A CA 1
ATOM 2585 C C . SER A 1 316 ? -4.541 29.201 -12.368 1.00 48.69 316 SER A C 1
ATOM 2587 O O . SER A 1 316 ? -4.038 28.664 -11.381 1.00 48.69 316 SER A O 1
ATOM 2589 N N . PRO A 1 317 ? -4.335 28.685 -13.599 1.00 46.38 317 PRO A N 1
ATOM 2590 C CA . PRO A 1 317 ? -3.382 27.595 -13.822 1.00 46.38 317 PRO A CA 1
ATOM 2591 C C . PRO A 1 317 ? -1.997 27.993 -13.293 1.00 46.38 317 PRO A C 1
ATOM 2593 O O . PRO A 1 317 ? -1.552 29.112 -13.545 1.00 46.38 317 PRO A O 1
ATOM 2596 N N . ASN A 1 318 ? -1.329 27.090 -12.565 1.00 56.75 318 ASN A N 1
ATOM 2597 C CA . ASN A 1 318 ? -0.049 27.335 -11.880 1.00 56.75 318 ASN A CA 1
ATOM 2598 C C . ASN A 1 318 ? -0.124 28.332 -10.718 1.00 56.75 318 ASN A C 1
ATOM 2600 O O . ASN A 1 318 ? 0.853 29.022 -10.433 1.00 56.75 318 ASN A O 1
ATOM 2604 N N . MET A 1 319 ? -1.268 28.424 -10.047 1.00 62.06 319 MET A N 1
ATOM 2605 C CA . MET A 1 319 ? -1.390 29.257 -8.862 1.00 62.06 319 MET A CA 1
ATOM 2606 C C . MET A 1 319 ? -1.159 28.453 -7.583 1.00 62.06 319 MET A C 1
ATOM 2608 O O . MET A 1 319 ? -1.572 27.298 -7.446 1.00 62.06 319 MET A O 1
ATOM 2612 N N . THR A 1 320 ? -0.483 29.115 -6.655 1.00 74.56 320 THR A N 1
ATOM 2613 C CA . THR A 1 320 ? -0.261 28.695 -5.279 1.00 74.56 320 THR A CA 1
ATOM 2614 C C . THR A 1 320 ? -1.257 29.415 -4.380 1.00 74.56 320 THR A C 1
ATOM 2616 O O . THR A 1 320 ? -1.388 30.637 -4.454 1.00 74.56 320 THR A O 1
ATOM 2619 N N . VAL A 1 321 ? -1.972 28.667 -3.548 1.00 77.75 321 VAL A N 1
ATOM 2620 C CA . VAL A 1 321 ? -2.881 29.206 -2.533 1.00 77.75 321 VAL A CA 1
ATOM 2621 C C . VAL A 1 321 ? -2.321 28.866 -1.169 1.00 77.75 321 VAL A C 1
ATOM 2623 O O . VAL A 1 321 ? -2.084 27.696 -0.887 1.00 77.75 321 VAL A O 1
ATOM 2626 N N . ASN A 1 322 ? -2.145 29.868 -0.320 1.00 83.12 322 ASN A N 1
ATOM 2627 C CA . ASN A 1 322 ? -1.751 29.646 1.060 1.00 83.12 322 ASN A CA 1
ATOM 2628 C C . ASN A 1 322 ? -2.958 29.234 1.917 1.00 83.12 322 ASN A C 1
ATOM 2630 O O . ASN A 1 322 ? -4.104 29.615 1.665 1.00 83.12 322 ASN A O 1
ATOM 2634 N N . GLY A 1 323 ? -2.706 28.438 2.944 1.00 80.44 323 GLY A N 1
ATOM 2635 C CA . GLY A 1 323 ? -3.703 28.052 3.930 1.00 80.44 323 GLY A CA 1
ATOM 2636 C C . GLY A 1 323 ? -3.050 27.536 5.201 1.00 80.44 323 GLY A C 1
ATOM 2637 O O . GLY A 1 323 ? -1.877 27.183 5.208 1.00 80.44 323 GLY A O 1
ATOM 2638 N N . THR A 1 324 ? -3.826 27.468 6.275 1.00 83.88 324 THR A N 1
ATOM 2639 C CA . THR A 1 324 ? -3.391 26.876 7.543 1.00 83.88 324 THR A CA 1
ATOM 2640 C C . THR A 1 324 ? -4.433 25.860 7.970 1.00 83.88 324 THR A C 1
ATOM 2642 O O . THR A 1 324 ? -5.635 26.126 7.883 1.00 83.88 324 THR A O 1
ATOM 2645 N N . VAL A 1 325 ? -3.993 24.673 8.379 1.00 83.50 325 VAL A N 1
ATOM 2646 C CA . VAL A 1 325 ? -4.874 23.604 8.853 1.00 83.50 325 VAL A CA 1
ATOM 2647 C C . VAL A 1 325 ? -4.459 23.175 10.253 1.00 83.50 325 VAL A C 1
ATOM 2649 O O . VAL A 1 325 ? -3.291 22.889 10.498 1.00 83.50 325 VAL A O 1
ATOM 2652 N N . GLY A 1 326 ? -5.423 23.142 11.171 1.00 81.25 326 GLY A N 1
ATOM 2653 C CA . GLY A 1 326 ? -5.195 22.651 12.528 1.00 81.25 326 GLY A CA 1
ATOM 2654 C C . GLY A 1 326 ? -5.219 21.121 12.628 1.00 81.25 326 GLY A C 1
ATOM 2655 O O . GLY A 1 326 ? -5.685 20.458 11.691 1.00 81.25 326 GLY A O 1
ATOM 2656 N N . PRO A 1 327 ? -4.774 20.546 13.761 1.00 86.94 327 PRO A N 1
ATOM 2657 C CA . PRO A 1 327 ? -4.844 19.111 14.027 1.00 86.94 327 PRO A CA 1
ATOM 2658 C C . PRO A 1 327 ? -6.264 18.570 13.844 1.00 86.94 327 PRO A C 1
ATOM 2660 O O . PRO A 1 327 ? -7.233 19.140 14.347 1.00 86.94 327 PRO A O 1
ATOM 2663 N N . ASP A 1 328 ? -6.398 17.479 13.091 1.00 82.81 328 ASP A N 1
ATOM 2664 C CA . ASP A 1 328 ? -7.671 16.867 12.689 1.00 82.81 328 ASP A CA 1
ATOM 2665 C C . ASP A 1 328 ? -8.613 17.774 11.851 1.00 82.81 328 ASP A C 1
ATOM 2667 O O . ASP A 1 328 ? -9.751 17.397 11.533 1.00 82.81 328 ASP A O 1
ATOM 2671 N N . GLY A 1 329 ? -8.141 18.953 11.439 1.00 78.69 329 GLY A N 1
ATOM 2672 C CA . GLY A 1 329 ? -8.857 19.923 10.615 1.00 78.69 329 GLY A CA 1
ATOM 2673 C C . GLY A 1 329 ? -8.810 19.602 9.121 1.00 78.69 329 GLY A C 1
ATOM 2674 O O . GLY A 1 329 ? -7.951 18.859 8.649 1.00 78.69 329 GLY A O 1
ATOM 2675 N N . TYR A 1 330 ? -9.743 20.178 8.356 1.00 82.75 330 TYR A N 1
ATOM 2676 C CA . TYR A 1 330 ? -9.778 20.064 6.896 1.00 82.75 330 TYR A CA 1
ATOM 2677 C C . TYR A 1 330 ? -9.984 21.422 6.236 1.00 82.75 330 TYR A C 1
ATOM 2679 O O . TYR A 1 330 ? -10.923 22.131 6.592 1.00 82.75 330 TYR A O 1
ATOM 2687 N N . ASN A 1 331 ? -9.212 21.676 5.185 1.00 82.06 331 ASN A N 1
ATOM 2688 C CA . ASN A 1 331 ? -9.472 22.726 4.207 1.00 82.06 331 ASN A CA 1
ATOM 2689 C C . ASN A 1 331 ? -9.845 22.088 2.867 1.00 82.06 331 ASN A C 1
ATOM 2691 O O . ASN A 1 331 ? -9.260 21.076 2.476 1.00 82.06 331 ASN A O 1
ATOM 2695 N N . PHE A 1 332 ? -10.822 22.661 2.164 1.00 80.44 332 PHE A N 1
ATOM 2696 C CA . PHE A 1 332 ? -11.343 22.104 0.916 1.00 80.44 332 PHE A CA 1
ATOM 2697 C C . PHE A 1 332 ? -11.173 23.072 -0.250 1.00 80.44 332 PHE A C 1
ATOM 2699 O O . PHE A 1 332 ? -11.389 24.272 -0.109 1.00 80.44 332 PHE A O 1
ATOM 2706 N N . TYR A 1 333 ? -10.820 22.521 -1.408 1.00 79.62 333 TYR A N 1
ATOM 2707 C CA . TYR A 1 333 ? -10.611 23.248 -2.652 1.00 79.62 333 TYR A CA 1
ATOM 2708 C C . TYR A 1 333 ? -11.265 22.497 -3.811 1.00 79.62 333 TYR A C 1
ATOM 2710 O O . TYR A 1 333 ? -11.329 21.266 -3.824 1.00 79.62 333 TYR A O 1
ATOM 2718 N N . HIS A 1 334 ? -11.737 23.244 -4.804 1.00 79.12 334 HIS A N 1
ATOM 2719 C CA . HIS A 1 334 ? -12.456 22.713 -5.956 1.00 79.12 334 HIS A CA 1
ATOM 2720 C C . HIS A 1 334 ? -11.790 23.216 -7.235 1.00 79.12 334 HIS A C 1
ATOM 2722 O O . HIS A 1 334 ? -11.528 24.408 -7.380 1.00 79.12 334 HIS A O 1
ATOM 2728 N N . VAL A 1 335 ? -11.496 22.296 -8.150 1.00 77.94 335 VAL A N 1
ATOM 2729 C CA . VAL A 1 335 ? -10.811 22.571 -9.414 1.00 77.94 335 VAL A CA 1
ATOM 2730 C C . VAL A 1 335 ? -11.632 21.975 -10.550 1.00 77.94 335 VAL A C 1
ATOM 2732 O O . VAL A 1 335 ? -11.920 20.781 -10.546 1.00 77.94 335 VAL A O 1
ATOM 2735 N N . CYS A 1 336 ? -11.978 22.789 -11.543 1.00 77.38 336 CYS A N 1
ATOM 2736 C CA . CYS A 1 336 ? -12.711 22.351 -12.730 1.00 77.38 336 CYS A CA 1
ATOM 2737 C C . CYS A 1 336 ? -11.797 22.423 -13.947 1.00 77.38 336 CYS A C 1
ATOM 2739 O O . CYS A 1 336 ? -11.478 23.511 -14.414 1.00 77.38 336 CYS A O 1
ATOM 2741 N N . VAL A 1 337 ? -11.380 21.272 -14.468 1.00 78.50 337 VAL A N 1
ATOM 2742 C CA . VAL A 1 337 ? -10.501 21.187 -15.640 1.00 78.50 337 VAL A CA 1
ATOM 2743 C C . VAL A 1 337 ? -11.344 21.048 -16.903 1.00 78.50 337 VAL A C 1
ATOM 2745 O O . VAL A 1 337 ? -12.174 20.142 -16.995 1.00 78.50 337 VAL A O 1
ATOM 2748 N N . ALA A 1 338 ? -11.151 21.936 -17.879 1.00 77.00 338 ALA A N 1
ATOM 2749 C CA . ALA A 1 338 ? -11.798 21.822 -19.184 1.00 77.00 338 ALA A CA 1
ATOM 2750 C C . ALA A 1 338 ? -11.434 20.496 -19.863 1.00 77.00 338 ALA A C 1
ATOM 2752 O O . ALA A 1 338 ? -10.282 20.071 -19.841 1.00 77.00 338 ALA A O 1
ATOM 2753 N N . ARG A 1 339 ? -12.414 19.834 -20.479 1.00 79.00 339 ARG A N 1
ATOM 2754 C CA . ARG A 1 339 ? -12.173 18.605 -21.236 1.00 79.00 339 ARG A CA 1
ATOM 2755 C C . ARG A 1 339 ? -11.840 18.927 -22.694 1.00 79.00 339 ARG A C 1
ATOM 2757 O O . ARG A 1 339 ? -12.640 19.565 -23.376 1.00 79.00 339 ARG A O 1
ATOM 2764 N N . HIS A 1 340 ? -10.710 18.412 -23.175 1.00 81.75 340 HIS A N 1
ATOM 2765 C CA . HIS A 1 340 ? -10.257 18.537 -24.564 1.00 81.75 340 HIS A CA 1
ATOM 2766 C C . HIS A 1 340 ? -10.168 17.175 -25.271 1.00 81.75 340 HIS A C 1
ATOM 2768 O O . HIS A 1 340 ? -10.540 16.142 -24.710 1.00 81.75 340 HIS A O 1
ATOM 2774 N N . GLU A 1 341 ? -9.753 17.177 -26.543 1.00 81.00 341 GLU A N 1
ATOM 2775 C CA . GLU A 1 341 ? -9.476 15.943 -27.296 1.00 81.00 341 GLU A CA 1
ATOM 2776 C C . GLU A 1 341 ? -8.229 15.222 -26.774 1.00 81.00 341 GLU A C 1
ATOM 2778 O O . GLU A 1 341 ? -8.143 13.995 -26.840 1.00 81.00 341 GLU A O 1
ATOM 2783 N N . HIS A 1 342 ? -7.282 15.980 -26.223 1.00 82.75 342 HIS A N 1
ATOM 2784 C CA . HIS A 1 342 ? -6.154 15.463 -25.467 1.00 82.75 342 HIS A CA 1
ATOM 2785 C C . HIS A 1 342 ? -6.495 15.301 -23.985 1.00 82.75 342 HIS A C 1
ATOM 2787 O O . HIS A 1 342 ? -7.429 15.891 -23.448 1.00 82.75 342 HIS A O 1
ATOM 2793 N N . GLU A 1 343 ? -5.701 14.471 -23.320 1.00 88.44 343 GLU A N 1
ATOM 2794 C CA . GLU A 1 343 ? -5.777 14.266 -21.877 1.00 88.44 343 GLU A CA 1
ATOM 2795 C C . GLU A 1 343 ? -4.853 15.267 -21.160 1.00 88.44 343 GLU A C 1
ATOM 2797 O O . GLU A 1 343 ? -3.913 15.798 -21.751 1.00 88.44 343 GLU A O 1
ATOM 2802 N N . HIS A 1 344 ? -5.074 15.492 -19.868 1.00 88.69 344 HIS A N 1
ATOM 2803 C CA . HIS A 1 344 ? -4.282 16.402 -19.046 1.00 88.69 344 HIS A CA 1
ATOM 2804 C C . HIS A 1 344 ? -3.578 15.657 -17.907 1.00 88.69 344 HIS A C 1
ATOM 2806 O O . HIS A 1 344 ? -4.041 14.627 -17.405 1.00 88.69 344 HIS A O 1
ATOM 2812 N N . LEU A 1 345 ? -2.448 16.202 -17.470 1.00 90.88 345 LEU A N 1
ATOM 2813 C CA . LEU A 1 345 ? -1.776 15.870 -16.225 1.00 90.88 345 LEU A CA 1
ATOM 2814 C C . LEU A 1 345 ? -2.025 16.997 -15.225 1.00 90.88 345 LEU A C 1
ATOM 2816 O O . LEU A 1 345 ? -1.535 18.114 -15.388 1.00 90.88 345 LEU A O 1
ATOM 2820 N N . ILE A 1 346 ? -2.755 16.663 -14.170 1.00 90.00 346 ILE A N 1
ATOM 2821 C CA . ILE A 1 346 ? -3.008 17.520 -13.022 1.00 90.00 346 ILE A CA 1
ATOM 2822 C C . ILE A 1 346 ? -1.970 17.180 -11.955 1.00 90.00 346 ILE A C 1
ATOM 2824 O O . ILE A 1 346 ? -1.880 16.036 -11.504 1.00 90.00 346 ILE A O 1
ATOM 2828 N N . THR A 1 347 ? -1.180 18.162 -11.549 1.00 91.19 347 THR A N 1
ATOM 2829 C CA . THR A 1 347 ? -0.221 18.036 -10.453 1.00 91.19 347 THR A CA 1
ATOM 2830 C C . THR A 1 347 ? -0.697 18.896 -9.294 1.00 91.19 347 THR A C 1
ATOM 2832 O O . THR A 1 347 ? -0.898 20.096 -9.459 1.00 91.19 347 THR A O 1
ATOM 2835 N N . VAL A 1 348 ? -0.892 18.265 -8.139 1.00 91.06 348 VAL A N 1
ATOM 2836 C CA . VAL A 1 348 ? -1.281 18.927 -6.891 1.00 91.06 348 VAL A CA 1
ATOM 2837 C C . VAL A 1 348 ? -0.160 18.716 -5.889 1.00 91.06 348 VAL A C 1
ATOM 2839 O O . VAL A 1 348 ? 0.232 17.574 -5.632 1.00 91.06 348 VAL A O 1
ATOM 2842 N N . GLU A 1 349 ? 0.355 19.810 -5.351 1.00 92.12 349 GLU A N 1
ATOM 2843 C CA . GLU A 1 349 ? 1.457 19.834 -4.399 1.00 92.12 349 GLU A CA 1
ATOM 2844 C C . GLU A 1 349 ? 1.061 20.658 -3.175 1.00 92.12 349 GLU A C 1
ATOM 2846 O O . GLU A 1 349 ? 0.462 21.718 -3.316 1.00 92.12 349 GLU A O 1
ATOM 2851 N N . VAL A 1 350 ? 1.369 20.154 -1.982 1.00 91.06 350 VAL A N 1
ATOM 2852 C CA . VAL A 1 350 ? 1.240 20.892 -0.722 1.00 91.06 350 VAL A CA 1
ATOM 2853 C C . VAL A 1 350 ? 2.635 21.040 -0.147 1.00 91.06 350 VAL A C 1
ATOM 2855 O O . VAL A 1 350 ? 3.310 20.044 0.118 1.00 91.06 350 VAL A O 1
ATOM 2858 N N . LEU A 1 351 ? 3.056 22.286 0.022 1.00 91.69 351 LEU A N 1
ATOM 2859 C CA . LEU A 1 351 ? 4.335 22.663 0.599 1.00 91.69 351 LEU A CA 1
ATOM 2860 C C . LEU A 1 351 ? 4.067 23.167 2.012 1.00 91.69 351 LEU A C 1
ATOM 2862 O O . LEU A 1 351 ? 3.521 24.253 2.174 1.00 91.69 351 LEU A O 1
ATOM 2866 N N . CYS A 1 352 ? 4.381 22.362 3.022 1.00 91.25 352 CYS A N 1
ATOM 2867 C CA . CYS A 1 352 ? 4.225 22.777 4.412 1.00 91.25 352 CYS A CA 1
ATOM 2868 C C . CYS A 1 352 ? 5.370 23.718 4.799 1.00 91.25 352 CYS A C 1
ATOM 2870 O O . CYS A 1 352 ? 6.485 23.575 4.295 1.00 91.25 352 CYS A O 1
ATOM 2872 N N . ASN A 1 353 ? 5.108 24.651 5.709 1.00 90.62 353 ASN A N 1
ATOM 2873 C CA . ASN A 1 353 ? 6.152 25.499 6.266 1.00 90.62 353 ASN A CA 1
ATOM 2874 C C . ASN A 1 353 ? 7.150 24.652 7.077 1.00 90.62 353 ASN A C 1
ATOM 2876 O O . ASN A 1 353 ? 6.745 23.842 7.912 1.00 90.62 353 ASN A O 1
ATOM 2880 N N . ASP A 1 354 ? 8.449 24.835 6.831 1.00 89.00 354 ASP A N 1
ATOM 2881 C CA . ASP A 1 354 ? 9.515 24.032 7.443 1.00 89.00 354 ASP A CA 1
ATOM 2882 C C . ASP A 1 354 ? 9.539 24.168 8.975 1.00 89.00 354 ASP A C 1
ATOM 2884 O O . ASP A 1 354 ? 9.834 23.193 9.673 1.00 89.00 354 ASP A O 1
ATOM 2888 N N . ASP A 1 355 ? 9.188 25.350 9.495 1.00 88.19 355 ASP A N 1
ATOM 2889 C CA . ASP A 1 355 ? 9.107 25.613 10.936 1.00 88.19 355 ASP A CA 1
ATOM 2890 C C . ASP A 1 355 ? 8.009 24.758 11.589 1.00 88.19 355 ASP A C 1
ATOM 2892 O O . ASP A 1 355 ? 8.277 24.013 12.535 1.00 88.19 355 ASP A O 1
ATOM 2896 N N . ASP A 1 356 ? 6.801 24.775 11.014 1.00 87.25 356 ASP A N 1
ATOM 2897 C CA . ASP A 1 356 ? 5.655 24.003 11.505 1.00 87.25 356 ASP A CA 1
ATOM 2898 C C . ASP A 1 356 ? 5.955 22.497 11.436 1.00 87.25 356 ASP A C 1
ATOM 2900 O O . ASP A 1 356 ? 5.697 21.756 12.385 1.00 87.25 356 ASP A O 1
ATOM 2904 N N . VAL A 1 357 ? 6.577 22.028 10.345 1.00 86.19 357 VAL A N 1
ATOM 2905 C CA . VAL A 1 357 ? 6.992 20.621 10.188 1.00 86.19 357 VAL A CA 1
ATOM 2906 C C . VAL A 1 357 ? 8.028 20.216 11.242 1.00 86.19 357 VAL A C 1
ATOM 2908 O O . VAL A 1 357 ? 7.979 19.096 11.761 1.00 86.19 357 VAL A O 1
ATOM 2911 N N . GLY A 1 358 ? 8.950 21.116 11.596 1.00 84.38 358 GLY A N 1
ATOM 2912 C CA . GLY A 1 358 ? 9.940 20.904 12.653 1.00 84.38 358 GLY A CA 1
ATOM 2913 C C . GLY A 1 358 ? 9.323 20.702 14.041 1.00 84.38 358 GLY A C 1
ATOM 2914 O O . GLY A 1 358 ? 9.865 19.938 14.846 1.00 84.38 358 GLY A O 1
ATOM 2915 N N . GLU A 1 359 ? 8.171 21.322 14.299 1.00 86.62 359 GLU A N 1
ATOM 2916 C CA . GLU A 1 359 ? 7.407 21.197 15.547 1.00 86.62 359 GLU A CA 1
ATOM 2917 C C . GLU A 1 359 ? 6.409 20.023 15.555 1.00 86.62 359 GLU A C 1
ATOM 2919 O O . GLU A 1 359 ? 5.812 19.723 16.590 1.00 86.62 359 GLU A O 1
ATOM 2924 N N . GLY A 1 360 ? 6.280 19.297 14.440 1.00 85.69 360 GLY A N 1
ATOM 2925 C CA . GLY A 1 360 ? 5.369 18.156 14.297 1.00 85.69 360 GLY A CA 1
ATOM 2926 C C . GLY A 1 360 ? 4.116 18.438 13.464 1.00 85.69 360 GLY A C 1
ATOM 2927 O O . GLY A 1 360 ? 3.166 17.654 13.515 1.00 85.69 360 GLY A O 1
ATOM 2928 N N . GLY A 1 361 ? 4.104 19.534 12.705 1.00 88.38 361 GLY A N 1
ATOM 2929 C CA . GLY A 1 361 ? 3.113 19.836 11.680 1.00 88.38 361 GLY A CA 1
ATOM 2930 C C . GLY A 1 361 ? 3.189 18.870 10.494 1.00 88.38 361 GLY A C 1
ATOM 2931 O O . GLY A 1 361 ? 4.262 18.463 10.045 1.00 88.38 361 GLY A O 1
ATOM 2932 N N . GLU A 1 362 ? 2.029 18.467 9.985 1.00 91.75 362 GLU A N 1
ATOM 2933 C CA . GLU A 1 362 ? 1.908 17.553 8.847 1.00 91.75 362 GLU A CA 1
ATOM 2934 C C . GLU A 1 362 ? 0.561 17.792 8.161 1.00 91.75 362 GLU A C 1
ATOM 2936 O O . GLU A 1 362 ? -0.480 17.820 8.823 1.00 91.75 362 GLU A O 1
ATOM 2941 N N . ALA A 1 363 ? 0.567 17.923 6.833 1.00 89.88 363 ALA A N 1
ATOM 2942 C CA . ALA A 1 363 ? -0.642 18.073 6.036 1.00 89.88 363 ALA A CA 1
ATOM 2943 C C . ALA A 1 363 ? -0.736 16.970 4.974 1.00 89.88 363 ALA A C 1
ATOM 2945 O O . ALA A 1 363 ? 0.179 16.772 4.183 1.00 89.88 363 ALA A O 1
ATOM 2946 N N . ASN A 1 364 ? -1.871 16.275 4.932 1.00 93.50 364 ASN A N 1
ATOM 2947 C CA . ASN A 1 364 ? -2.145 15.194 3.985 1.00 93.50 364 ASN A CA 1
ATOM 2948 C C . ASN A 1 364 ? -3.116 15.643 2.889 1.00 93.50 364 ASN A C 1
ATOM 2950 O O . ASN A 1 364 ? -4.002 16.465 3.125 1.00 93.50 364 ASN A O 1
ATOM 2954 N N . LEU A 1 365 ? -3.025 15.014 1.715 1.00 93.56 365 LEU A N 1
ATOM 2955 C CA . LEU A 1 365 ? -3.909 15.274 0.577 1.00 93.56 365 LEU A CA 1
ATOM 2956 C C . LEU A 1 365 ? -4.931 14.155 0.363 1.00 93.56 365 LEU A C 1
ATOM 2958 O O . LEU A 1 365 ? -4.586 12.978 0.234 1.00 93.56 365 LEU A O 1
ATOM 2962 N N . TYR A 1 366 ? -6.193 14.545 0.205 1.00 92.56 366 TYR A N 1
ATOM 2963 C CA . TYR A 1 366 ? -7.320 13.676 -0.121 1.00 92.56 366 TYR A CA 1
ATOM 2964 C C . TYR A 1 366 ? -8.069 14.236 -1.327 1.00 92.56 366 TYR A C 1
ATOM 2966 O O . TYR A 1 366 ? -8.577 15.345 -1.274 1.00 92.56 366 TYR A O 1
ATOM 2974 N N . LEU A 1 367 ? -8.169 13.483 -2.421 1.00 91.94 367 LEU A N 1
ATOM 2975 C CA . LEU A 1 367 ? -8.769 13.971 -3.662 1.00 91.94 367 LEU A CA 1
ATOM 2976 C C . LEU A 1 367 ? -9.890 13.058 -4.149 1.00 91.94 367 LEU A C 1
ATOM 2978 O O . L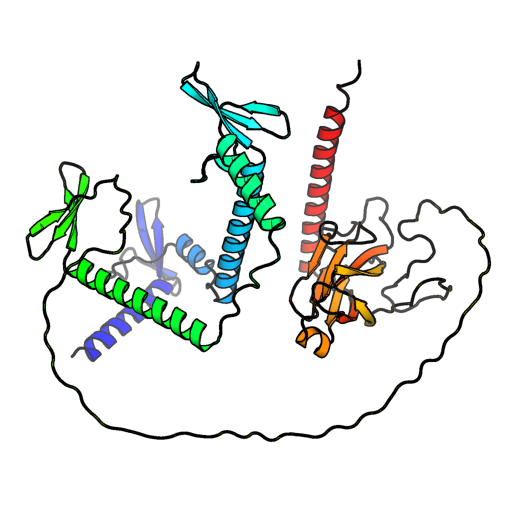EU A 1 367 ? -9.835 11.834 -3.993 1.00 91.94 367 LEU A O 1
ATOM 2982 N N . SER A 1 368 ? -10.909 13.644 -4.767 1.00 90.19 368 SER A N 1
ATOM 2983 C CA . SER A 1 368 ? -12.014 12.912 -5.388 1.00 90.19 368 SER A CA 1
ATOM 2984 C C . SER A 1 368 ? -12.621 13.716 -6.529 1.00 90.19 368 SER A C 1
ATOM 2986 O O . SER A 1 368 ? -12.672 14.935 -6.457 1.00 90.19 368 SER A O 1
ATOM 2988 N N . SER A 1 369 ? -13.102 13.047 -7.572 1.00 87.69 369 SER A N 1
ATOM 2989 C CA . SER A 1 369 ? -13.899 13.696 -8.625 1.00 87.69 369 SER A CA 1
ATOM 2990 C C . SER A 1 369 ? -15.408 13.626 -8.356 1.00 87.69 369 SER A C 1
ATOM 2992 O O . SER A 1 369 ? -16.173 14.358 -8.968 1.00 87.69 369 SER A O 1
ATOM 2994 N N . GLU A 1 370 ? -15.838 12.728 -7.461 1.00 83.94 370 GLU A N 1
ATOM 2995 C CA . GLU A 1 370 ? -17.256 12.459 -7.180 1.00 83.94 370 GLU A CA 1
ATOM 2996 C C . GLU A 1 370 ? -17.711 13.114 -5.866 1.00 83.94 370 GLU A C 1
ATOM 2998 O O . GLU A 1 370 ? -18.849 13.554 -5.739 1.00 83.94 370 GLU A O 1
ATOM 3003 N N . VAL A 1 371 ? -16.828 13.165 -4.863 1.00 82.50 371 VAL A N 1
ATOM 3004 C CA . VAL A 1 371 ? -17.163 13.637 -3.511 1.00 82.50 371 VAL A CA 1
ATOM 3005 C C . VAL A 1 371 ? -16.651 15.061 -3.330 1.00 82.50 371 VAL A C 1
ATOM 3007 O O . VAL A 1 371 ? -15.439 15.248 -3.259 1.00 82.50 371 VAL A O 1
ATOM 3010 N N . LYS A 1 372 ? -17.564 16.036 -3.191 1.00 78.94 372 LYS A N 1
ATOM 3011 C CA . LYS A 1 372 ? -17.246 17.471 -3.023 1.00 78.94 372 LYS A CA 1
ATOM 3012 C C . LYS A 1 372 ? -16.312 17.770 -1.843 1.00 78.94 372 LYS A C 1
ATOM 3014 O O . LYS A 1 372 ? -15.439 18.617 -1.959 1.00 78.94 372 LYS A O 1
ATOM 3019 N N . TYR A 1 373 ? -16.445 17.039 -0.737 1.00 79.06 373 TYR A N 1
ATOM 3020 C CA . TYR A 1 373 ? -15.619 17.218 0.465 1.00 79.06 373 TYR A CA 1
ATOM 3021 C C . TYR A 1 373 ? -14.868 15.923 0.793 1.00 79.06 373 TYR A C 1
ATOM 3023 O O . TYR A 1 373 ? -15.297 15.152 1.663 1.00 79.06 373 TYR A O 1
ATOM 3031 N N . PRO A 1 374 ? -13.787 15.609 0.059 1.00 83.69 374 PRO A N 1
ATOM 3032 C CA . PRO A 1 374 ? -13.080 14.349 0.216 1.00 83.69 374 PRO A CA 1
ATOM 3033 C C . PRO A 1 374 ? -12.361 14.306 1.566 1.00 83.69 374 PRO A C 1
ATOM 3035 O O . PRO A 1 374 ? -11.432 15.062 1.834 1.00 83.69 374 PRO A O 1
ATOM 3038 N N . ARG A 1 375 ? -12.790 13.377 2.418 1.00 85.31 375 ARG A N 1
ATOM 3039 C CA . ARG A 1 375 ? -12.174 13.092 3.719 1.00 85.31 375 ARG A CA 1
ATOM 3040 C C . ARG A 1 375 ? -11.460 11.744 3.694 1.00 85.31 375 ARG A C 1
ATOM 3042 O O . ARG A 1 375 ? -11.571 10.974 2.728 1.00 85.31 375 ARG A O 1
ATOM 3049 N N . MET A 1 376 ? -10.764 11.424 4.780 1.00 81.56 376 MET A N 1
ATOM 3050 C CA . MET A 1 376 ? -10.225 10.085 5.004 1.00 81.56 376 MET A CA 1
ATOM 3051 C C . MET A 1 376 ? -11.326 9.021 4.822 1.00 81.56 376 MET A C 1
ATOM 3053 O O . MET A 1 376 ? -12.338 9.029 5.515 1.00 81.56 376 MET A O 1
ATOM 3057 N N . GLY A 1 377 ? -11.126 8.106 3.867 1.00 82.56 377 GLY A N 1
ATOM 3058 C CA . GLY A 1 377 ? -12.057 7.011 3.558 1.00 82.56 377 GLY A CA 1
ATOM 3059 C C . GLY A 1 377 ? -13.110 7.305 2.481 1.00 82.56 377 GLY A C 1
ATOM 3060 O O . GLY A 1 377 ? -13.695 6.357 1.964 1.00 82.56 377 GLY A O 1
ATOM 3061 N N . HIS A 1 378 ? -13.319 8.570 2.102 1.00 77.75 378 HIS A N 1
ATOM 3062 C CA . HIS A 1 378 ? -14.232 8.971 1.013 1.00 77.75 378 HIS A CA 1
ATOM 3063 C C . HIS A 1 378 ? -13.496 9.485 -0.236 1.00 77.75 378 HIS A C 1
ATOM 3065 O O . HIS A 1 378 ? -14.109 9.759 -1.265 1.00 77.75 378 HIS A O 1
ATOM 3071 N N . SER A 1 379 ? -12.179 9.638 -0.143 1.00 87.44 379 SER A N 1
ATOM 3072 C CA . SER A 1 379 ? -11.301 10.061 -1.231 1.00 87.44 379 SER A CA 1
ATOM 3073 C C . SER A 1 379 ? -10.967 8.913 -2.179 1.00 87.44 379 SER A C 1
ATOM 3075 O O . SER A 1 379 ? -10.810 7.760 -1.777 1.00 87.44 379 SER A O 1
ATOM 3077 N N . THR A 1 380 ? -10.819 9.261 -3.454 1.00 90.25 380 THR A N 1
ATOM 3078 C CA . THR A 1 380 ? -10.388 8.341 -4.512 1.00 90.25 380 THR A CA 1
ATOM 3079 C C . THR A 1 380 ? -8.864 8.254 -4.566 1.00 90.25 380 THR A C 1
ATOM 3081 O O . THR A 1 380 ? -8.305 7.168 -4.729 1.00 90.25 380 THR A O 1
ATOM 3084 N N . TRP A 1 381 ? -8.185 9.388 -4.377 1.00 93.62 381 TRP A N 1
ATOM 3085 C CA . TRP A 1 381 ? -6.727 9.481 -4.374 1.00 93.62 381 TRP A CA 1
ATOM 3086 C C . TRP A 1 381 ? -6.224 10.118 -3.082 1.00 93.62 381 TRP A C 1
ATOM 3088 O O . TRP A 1 381 ? -6.876 10.996 -2.524 1.00 93.62 381 TRP A O 1
ATOM 3098 N N . ILE A 1 382 ? -5.080 9.642 -2.587 1.00 93.88 382 ILE A N 1
ATOM 3099 C CA . ILE A 1 382 ? -4.556 9.993 -1.263 1.00 93.88 382 ILE A CA 1
ATOM 3100 C C . ILE A 1 382 ? -3.033 10.145 -1.342 1.00 93.88 382 ILE A C 1
ATOM 3102 O O . ILE A 1 382 ? -2.369 9.262 -1.897 1.00 93.88 382 ILE A O 1
ATOM 3106 N N . ALA A 1 383 ? -2.487 11.206 -0.747 1.00 93.00 383 ALA A N 1
ATOM 3107 C CA . ALA A 1 383 ? -1.061 11.356 -0.454 1.00 93.00 383 ALA A CA 1
ATOM 3108 C C . ALA A 1 383 ? -0.875 11.613 1.057 1.00 93.00 383 ALA A C 1
ATOM 3110 O O . ALA A 1 383 ? -1.641 12.379 1.639 1.00 93.00 383 ALA A O 1
ATOM 3111 N N . GLN A 1 384 ? 0.031 10.839 1.671 1.00 91.75 384 GLN A N 1
ATOM 3112 C CA . GLN A 1 384 ? 0.306 10.790 3.124 1.00 91.75 384 GLN A CA 1
ATOM 3113 C C . GLN A 1 384 ? 1.815 10.587 3.406 1.00 91.75 384 GLN A C 1
ATOM 3115 O O . GLN A 1 384 ? 2.219 9.688 4.153 1.00 91.75 384 GLN A O 1
ATOM 3120 N N . ARG A 1 385 ? 2.680 11.268 2.657 1.00 85.00 385 ARG A N 1
ATOM 3121 C CA . ARG A 1 385 ? 4.108 11.392 2.931 1.00 85.00 385 ARG A CA 1
ATOM 3122 C C . ARG A 1 385 ? 4.355 12.546 3.919 1.00 85.00 385 ARG A C 1
ATOM 3124 O O . ARG A 1 385 ? 3.915 13.652 3.650 1.00 85.00 385 ARG A O 1
ATOM 3131 N N . PRO A 1 386 ? 5.162 12.322 4.971 1.00 79.75 386 PRO A N 1
ATOM 3132 C CA . PRO A 1 386 ? 5.512 13.378 5.917 1.00 79.75 386 PRO A CA 1
ATOM 3133 C C . PRO A 1 386 ? 6.152 14.597 5.244 1.00 79.75 386 PRO A C 1
ATOM 3135 O O . PRO A 1 386 ? 7.066 14.433 4.426 1.00 79.75 386 PRO A O 1
ATOM 3138 N N . GLY A 1 387 ? 5.714 15.793 5.647 1.00 81.44 387 GLY A N 1
ATOM 3139 C CA . GLY A 1 387 ? 6.166 17.075 5.106 1.00 81.44 387 GLY A CA 1
ATOM 3140 C C . GLY A 1 387 ? 5.437 17.443 3.814 1.00 81.44 387 GLY A C 1
ATOM 3141 O O . GLY A 1 387 ? 4.212 17.506 3.785 1.00 81.44 387 GLY A O 1
ATOM 3142 N N . ASN A 1 388 ? 6.193 17.703 2.744 1.00 89.00 388 ASN A N 1
ATOM 3143 C CA . ASN A 1 388 ? 5.618 18.133 1.470 1.00 89.00 388 ASN A CA 1
ATOM 3144 C C . ASN A 1 388 ? 4.971 16.970 0.712 1.00 89.00 388 ASN A C 1
ATOM 3146 O O . ASN A 1 388 ? 5.581 15.916 0.480 1.00 89.00 388 ASN A O 1
ATOM 3150 N N . GLU A 1 389 ? 3.755 17.204 0.236 1.00 90.75 389 GLU A N 1
ATOM 3151 C CA . GLU A 1 389 ? 2.964 16.233 -0.503 1.00 90.75 389 GLU A CA 1
ATOM 3152 C C . GLU A 1 389 ? 2.907 16.564 -1.979 1.00 90.75 389 GLU A C 1
ATOM 3154 O O . GLU A 1 389 ? 2.805 17.715 -2.372 1.00 90.75 389 GLU A O 1
ATOM 3159 N N . LEU A 1 390 ? 2.897 15.530 -2.817 1.00 92.38 390 LEU A N 1
ATOM 3160 C CA . LEU A 1 390 ? 2.779 15.688 -4.264 1.00 92.38 390 LEU A CA 1
ATOM 3161 C C . LEU A 1 390 ? 2.016 14.510 -4.850 1.00 92.38 390 LEU A C 1
ATOM 3163 O O . LEU A 1 390 ? 2.402 13.351 -4.641 1.00 92.38 390 LEU A O 1
ATOM 3167 N N . ILE A 1 391 ? 0.998 14.814 -5.652 1.00 93.50 391 ILE A N 1
ATOM 3168 C CA . ILE A 1 391 ? 0.243 13.843 -6.433 1.00 93.50 391 ILE A CA 1
ATOM 3169 C C . ILE A 1 391 ? 0.120 14.278 -7.896 1.00 93.50 391 ILE A C 1
ATOM 3171 O O . ILE A 1 391 ? -0.101 15.442 -8.214 1.00 93.50 391 ILE A O 1
ATOM 3175 N N . LYS A 1 392 ? 0.277 13.304 -8.798 1.00 94.19 392 LYS A N 1
ATOM 3176 C CA . LYS A 1 392 ? 0.157 13.467 -10.250 1.00 94.19 392 LYS A CA 1
ATOM 3177 C C . LYS A 1 392 ? -0.997 12.615 -10.754 1.00 94.19 392 LYS A C 1
ATOM 3179 O O . LYS A 1 392 ? -0.945 11.388 -10.657 1.00 94.19 392 LYS A O 1
ATOM 3184 N N . LEU A 1 393 ? -2.026 13.265 -11.276 1.00 93.44 393 LEU A N 1
ATOM 3185 C CA . LEU A 1 393 ? -3.253 12.649 -11.756 1.00 93.44 393 LEU A CA 1
ATOM 3186 C C . LEU A 1 393 ? -3.380 12.881 -13.257 1.00 93.44 393 LEU A C 1
ATOM 3188 O O . LEU A 1 393 ? -3.514 14.009 -13.714 1.00 93.44 393 LEU A O 1
ATOM 3192 N N . PHE A 1 394 ? -3.350 11.799 -14.027 1.00 92.75 394 PHE A N 1
ATOM 3193 C CA . PHE A 1 394 ? -3.650 11.859 -15.453 1.00 92.75 394 PHE A CA 1
ATOM 3194 C C . PHE A 1 394 ? -5.159 11.698 -15.631 1.00 92.75 394 PHE A C 1
ATOM 3196 O O . PHE A 1 394 ? -5.742 10.782 -15.045 1.00 92.75 394 PHE A O 1
ATOM 3203 N N . THR A 1 395 ? -5.800 12.543 -16.435 1.00 90.06 395 THR A N 1
ATOM 3204 C CA . THR A 1 395 ? -7.265 12.531 -16.616 1.00 90.06 395 THR A CA 1
ATOM 3205 C C . THR A 1 395 ? -7.781 11.225 -17.229 1.00 90.06 395 THR A C 1
ATOM 3207 O O . THR A 1 395 ? -8.915 10.815 -16.969 1.00 90.06 395 THR A O 1
ATOM 3210 N N . TYR A 1 396 ? -6.917 10.470 -17.915 1.00 89.38 396 TYR A N 1
ATOM 3211 C CA . TYR A 1 396 ? -7.226 9.121 -18.384 1.00 89.38 396 TYR A CA 1
ATOM 3212 C C . TYR A 1 396 ? -7.212 8.044 -17.282 1.00 89.38 396 TYR A C 1
ATOM 3214 O O . TYR A 1 396 ? -7.554 6.895 -17.557 1.00 89.38 396 TYR A O 1
ATOM 3222 N N . LEU A 1 397 ? -6.827 8.335 -16.034 1.00 90.06 397 LEU A N 1
ATOM 3223 C CA . LEU A 1 397 ? -6.859 7.350 -14.942 1.00 90.06 397 LEU A CA 1
ATOM 3224 C C . LEU A 1 397 ? -8.285 7.038 -14.486 1.00 90.06 397 LEU A C 1
ATOM 3226 O O . LEU A 1 397 ? -9.216 7.811 -14.708 1.00 90.06 397 LEU A O 1
ATOM 3230 N N . ASP A 1 398 ? -8.452 5.868 -13.868 1.00 81.81 398 ASP A N 1
ATOM 3231 C CA . ASP A 1 398 ? -9.717 5.494 -13.239 1.00 81.81 398 ASP A CA 1
ATOM 3232 C C . ASP A 1 398 ? -10.014 6.410 -12.043 1.00 81.81 398 ASP A C 1
ATOM 3234 O O . ASP A 1 398 ? -9.099 6.812 -11.322 1.00 81.81 398 ASP A O 1
ATOM 3238 N N . GLY A 1 399 ? -11.290 6.741 -11.857 1.00 82.31 399 GLY A N 1
ATOM 3239 C CA . GLY A 1 399 ? -11.743 7.740 -10.891 1.00 82.31 399 GLY A CA 1
ATOM 3240 C C . GLY A 1 399 ? -12.081 9.098 -11.499 1.00 82.31 399 GLY A C 1
ATOM 3241 O O . GLY A 1 399 ? -12.699 9.892 -10.812 1.00 82.31 399 GLY A O 1
ATOM 3242 N N . PHE A 1 400 ? -11.762 9.377 -12.766 1.00 87.25 400 PHE A N 1
ATOM 3243 C CA . PHE A 1 400 ? -12.335 10.523 -13.484 1.00 87.25 400 PHE A CA 1
ATOM 3244 C C . PHE A 1 400 ? -13.546 10.102 -14.327 1.00 87.25 400 PHE A C 1
ATOM 3246 O O . PHE A 1 400 ? -13.554 8.988 -14.868 1.00 87.25 400 PHE A O 1
ATOM 3253 N N . PRO A 1 401 ? -14.561 10.974 -14.489 1.00 81.88 401 PRO A N 1
ATOM 3254 C CA . PRO A 1 401 ? -15.666 10.704 -15.403 1.00 81.88 401 PRO A CA 1
ATOM 3255 C C . PRO A 1 401 ? -15.132 10.486 -16.827 1.00 81.88 401 PRO A C 1
ATOM 3257 O O . PRO A 1 401 ? -14.159 11.118 -17.232 1.00 81.88 401 PRO A O 1
ATOM 3260 N N . ARG A 1 402 ? -15.758 9.600 -17.608 1.00 82.50 402 ARG A N 1
ATOM 3261 C CA . ARG A 1 402 ? -15.429 9.392 -19.032 1.00 82.50 402 ARG A CA 1
ATOM 3262 C C . ARG A 1 402 ? -16.392 10.152 -19.930 1.00 82.50 402 ARG A C 1
ATOM 3264 O O . ARG A 1 402 ? -17.515 10.433 -19.521 1.00 82.50 402 ARG A O 1
ATOM 3271 N N . LYS A 1 403 ? -15.960 10.429 -21.163 1.00 73.50 403 LYS A N 1
ATOM 3272 C CA . LYS A 1 403 ? -16.858 10.864 -22.235 1.00 73.50 403 LYS A CA 1
ATOM 3273 C C . LYS A 1 403 ? -17.857 9.730 -22.484 1.00 73.50 403 LYS A C 1
ATOM 3275 O O . LYS A 1 403 ? -17.442 8.601 -22.759 1.00 73.50 403 LYS A O 1
ATOM 3280 N N . ASP A 1 404 ? -19.140 9.988 -22.271 1.00 69.31 404 ASP A N 1
ATOM 3281 C CA . ASP A 1 404 ? -20.201 9.053 -22.635 1.00 69.31 404 ASP A CA 1
ATOM 3282 C C . ASP A 1 404 ? -20.694 9.349 -24.058 1.00 69.31 404 ASP A C 1
ATOM 3284 O O . ASP A 1 404 ? -20.244 10.302 -24.700 1.00 69.31 404 ASP A O 1
ATOM 3288 N N . ASP A 1 405 ? -21.615 8.529 -24.564 1.00 56.34 405 ASP A N 1
ATOM 3289 C CA . ASP A 1 405 ? -22.165 8.680 -25.919 1.00 56.34 405 ASP A CA 1
ATOM 3290 C C . ASP A 1 405 ? -22.954 10.000 -26.091 1.00 56.34 405 ASP A C 1
ATOM 3292 O O . ASP A 1 405 ? -23.260 10.395 -27.213 1.00 56.34 405 ASP A O 1
ATOM 3296 N N . LYS A 1 406 ? -23.246 10.710 -24.986 1.00 57.16 406 LYS A N 1
ATOM 3297 C CA . LYS A 1 406 ? -23.852 12.050 -24.954 1.00 57.16 406 LYS A CA 1
ATOM 3298 C C . LYS A 1 406 ? -22.822 13.185 -24.828 1.00 57.16 406 LYS A C 1
ATOM 3300 O O . LYS A 1 406 ? -23.209 14.341 -24.716 1.00 57.16 406 LYS A O 1
ATOM 3305 N N . GLY A 1 407 ? -21.524 12.878 -24.865 1.00 58.34 407 GLY A N 1
ATOM 3306 C CA . GLY A 1 407 ? -20.434 13.857 -24.797 1.00 58.34 407 GLY A CA 1
ATOM 3307 C C . GLY A 1 407 ? -19.895 14.140 -23.390 1.00 58.34 407 GLY A C 1
ATOM 3308 O O . GLY A 1 407 ? -18.824 14.736 -23.277 1.00 58.34 407 GLY A O 1
ATOM 3309 N N . GLY A 1 408 ? -20.545 13.635 -22.338 1.00 64.62 408 GLY A N 1
ATOM 3310 C CA . GLY A 1 408 ? -20.210 13.852 -20.931 1.00 64.62 408 GLY A CA 1
ATOM 3311 C C . GLY A 1 408 ? -20.253 15.325 -20.509 1.00 64.62 408 GLY A C 1
ATOM 3312 O O . GLY A 1 408 ? -20.513 16.217 -21.311 1.00 64.62 408 GLY A O 1
ATOM 3313 N N . SER A 1 409 ? -19.952 15.599 -19.235 1.00 70.56 409 SER A N 1
ATOM 3314 C CA . SER A 1 409 ? -19.725 16.983 -18.794 1.00 70.56 409 SER A CA 1
ATOM 3315 C C . SER A 1 409 ? -18.545 17.600 -19.555 1.00 70.56 409 SER A C 1
ATOM 3317 O O . SER A 1 409 ? -17.517 16.940 -19.768 1.00 70.56 409 SER A O 1
ATOM 3319 N N . ARG A 1 410 ? -18.680 18.881 -19.922 1.00 75.69 410 ARG A N 1
ATOM 3320 C CA . ARG A 1 410 ? -17.607 19.704 -20.509 1.00 75.69 410 ARG A CA 1
ATOM 3321 C C . ARG A 1 410 ? -16.417 19.872 -19.556 1.00 75.69 410 ARG A C 1
ATOM 3323 O O . ARG A 1 410 ? -15.310 20.164 -20.004 1.00 75.69 410 ARG A O 1
ATOM 3330 N N . TRP A 1 411 ? -16.636 19.655 -18.262 1.00 77.50 411 TRP A N 1
ATOM 3331 C CA . TRP A 1 411 ? -15.660 19.879 -17.206 1.00 77.50 411 TRP A CA 1
ATOM 3332 C C . TRP A 1 411 ? -15.372 18.594 -16.429 1.00 77.50 411 TRP A C 1
ATOM 3334 O O . TRP A 1 411 ? -16.233 17.729 -16.247 1.00 77.50 411 TRP A O 1
ATOM 3344 N N . ILE A 1 412 ? -14.136 18.480 -15.957 1.00 82.62 412 ILE A N 1
ATOM 3345 C CA . ILE A 1 412 ? -13.679 17.453 -15.031 1.00 82.62 412 ILE A CA 1
ATOM 3346 C C . ILE A 1 412 ? -13.528 18.121 -13.668 1.00 82.62 412 ILE A C 1
ATOM 3348 O O . ILE A 1 412 ? -12.604 18.906 -13.462 1.00 82.62 412 ILE A O 1
ATOM 3352 N N . ALA A 1 413 ? -14.434 17.806 -12.746 1.00 83.69 413 ALA A N 1
ATOM 3353 C CA . ALA A 1 413 ? -14.329 18.260 -11.368 1.00 83.69 413 ALA A CA 1
ATOM 3354 C C . ALA A 1 413 ? -13.260 17.452 -10.617 1.00 83.69 413 ALA A C 1
ATOM 3356 O O . ALA A 1 413 ? -13.183 16.223 -10.724 1.00 83.69 413 ALA A O 1
ATOM 3357 N N . LEU A 1 414 ? -12.443 18.157 -9.845 1.00 87.56 414 LEU A N 1
ATOM 3358 C CA . LEU A 1 414 ? -11.493 17.611 -8.894 1.00 87.56 414 LEU A CA 1
ATOM 3359 C C . LEU A 1 414 ? -11.643 18.367 -7.575 1.00 87.56 414 LEU A C 1
ATOM 3361 O O . LEU A 1 414 ? -11.358 19.557 -7.473 1.00 87.56 414 LEU A O 1
ATOM 3365 N N . HIS A 1 415 ? -12.078 17.645 -6.558 1.00 86.31 415 HIS A N 1
ATOM 3366 C CA . HIS A 1 415 ? -12.194 18.121 -5.194 1.00 86.31 415 HIS A CA 1
ATOM 3367 C C . HIS A 1 415 ? -10.958 17.700 -4.413 1.00 86.31 415 HIS A C 1
ATOM 3369 O O . HIS A 1 415 ? -10.498 16.560 -4.531 1.00 86.31 415 HIS A O 1
ATOM 3375 N N . ILE A 1 416 ? -10.423 18.621 -3.624 1.00 87.50 416 ILE A N 1
ATOM 3376 C CA . ILE A 1 416 ? -9.176 18.478 -2.881 1.00 87.50 416 ILE A CA 1
ATOM 3377 C C . ILE A 1 416 ? -9.475 18.802 -1.421 1.00 87.50 416 ILE A C 1
ATOM 3379 O O . ILE A 1 416 ? -10.055 19.835 -1.114 1.00 87.50 416 ILE A O 1
ATOM 3383 N N . GLY A 1 417 ? -9.084 17.912 -0.525 1.00 86.44 417 GLY A N 1
ATOM 3384 C CA . GLY A 1 417 ? -9.096 18.097 0.915 1.00 86.44 417 GLY A CA 1
ATOM 3385 C C . GLY A 1 417 ? -7.665 18.066 1.427 1.00 86.44 417 GLY A C 1
ATOM 3386 O O . GLY A 1 417 ? -6.961 17.078 1.211 1.00 86.44 417 GLY A O 1
ATOM 3387 N N . VAL A 1 418 ? -7.249 19.131 2.102 1.00 88.00 418 VAL A N 1
ATOM 3388 C CA . VAL A 1 418 ? -5.995 19.195 2.856 1.00 88.00 418 VAL A CA 1
ATOM 3389 C C . VAL A 1 418 ? -6.329 18.942 4.319 1.00 88.00 418 VAL A C 1
ATOM 3391 O O . VAL A 1 418 ? -7.209 19.600 4.868 1.00 88.00 418 VAL A O 1
ATOM 3394 N N . PHE A 1 419 ? -5.678 17.960 4.931 1.00 90.44 419 PHE A N 1
ATOM 3395 C CA . PHE A 1 419 ? -5.963 17.509 6.291 1.00 90.44 419 PHE A CA 1
ATOM 3396 C C . PHE A 1 419 ? -4.758 17.704 7.200 1.00 90.44 419 PHE A C 1
ATOM 3398 O O . PHE A 1 419 ? -3.695 17.172 6.884 1.00 90.44 419 PHE A O 1
ATOM 3405 N N . GLY A 1 420 ? -4.943 18.372 8.336 1.00 88.88 420 GLY A N 1
ATOM 3406 C CA . GLY A 1 420 ? -3.913 18.508 9.364 1.00 88.88 420 GLY A CA 1
ATOM 3407 C C . GLY A 1 420 ? -3.737 17.193 10.111 1.00 88.88 420 GLY A C 1
ATOM 3408 O O . GLY A 1 420 ? -4.544 16.841 10.967 1.00 88.88 420 GLY A O 1
ATOM 3409 N N . ALA A 1 421 ? -2.713 16.433 9.741 1.00 90.44 421 ALA A N 1
ATOM 3410 C CA . ALA A 1 421 ? -2.377 15.153 10.355 1.00 90.44 421 ALA A CA 1
ATOM 3411 C C . ALA A 1 421 ? -1.372 15.275 11.506 1.00 90.44 421 ALA A C 1
ATOM 3413 O O . ALA A 1 421 ? -1.189 14.305 12.242 1.00 90.44 421 ALA A O 1
ATOM 3414 N N . GLY A 1 422 ? -0.723 16.435 11.618 1.00 88.94 422 GLY A N 1
ATOM 3415 C CA . GLY A 1 422 ? 0.223 16.756 12.677 1.00 88.94 422 GLY A CA 1
ATOM 3416 C C . GLY A 1 422 ? -0.448 17.156 13.989 1.00 88.94 422 GLY A C 1
ATOM 3417 O O . GLY A 1 422 ? -1.669 17.279 14.083 1.00 88.94 422 GLY A O 1
ATOM 3418 N N . ASP A 1 423 ? 0.388 17.382 15.000 1.00 90.38 423 ASP A N 1
ATOM 3419 C CA . ASP A 1 423 ? -0.041 17.786 16.347 1.00 90.38 423 ASP A CA 1
ATOM 3420 C C . ASP A 1 423 ? -0.121 19.320 16.512 1.00 90.38 423 ASP A C 1
ATOM 3422 O O . ASP A 1 423 ? -0.584 19.809 17.545 1.00 90.38 423 ASP A O 1
ATOM 3426 N N . VAL A 1 424 ? 0.324 20.074 15.501 1.00 90.75 424 VAL A N 1
ATOM 3427 C CA . VAL A 1 424 ? 0.404 21.542 15.484 1.00 90.75 424 VAL A CA 1
ATOM 3428 C C . VAL A 1 424 ? -0.294 22.087 14.238 1.00 90.75 424 VAL A C 1
ATOM 3430 O O . VAL A 1 424 ? -0.347 21.420 13.198 1.00 90.75 424 VAL A O 1
ATOM 3433 N N . ASP A 1 425 ? -0.828 23.304 14.341 1.00 88.19 425 ASP A N 1
ATOM 3434 C CA . ASP A 1 425 ? -1.356 24.044 13.198 1.00 88.19 425 ASP A CA 1
ATOM 3435 C C . ASP A 1 425 ? -0.276 24.155 12.117 1.00 88.19 425 ASP A C 1
ATOM 3437 O O . ASP A 1 425 ? 0.824 24.640 12.361 1.00 88.19 425 ASP A O 1
ATOM 3441 N N . THR A 1 426 ? -0.580 23.655 10.923 1.00 89.62 426 THR A N 1
ATOM 3442 C CA . THR A 1 426 ? 0.377 23.565 9.821 1.00 89.62 426 THR A CA 1
ATOM 3443 C C . THR A 1 426 ? -0.031 24.534 8.725 1.00 89.62 426 THR A C 1
ATOM 3445 O O . THR A 1 426 ? -1.084 24.374 8.097 1.00 89.62 426 THR A O 1
ATOM 3448 N N . SER A 1 427 ? 0.800 25.542 8.490 1.00 91.50 427 SER A N 1
ATOM 3449 C CA . SER A 1 427 ? 0.685 26.450 7.355 1.00 91.50 427 SER A CA 1
ATOM 3450 C C . SER A 1 427 ? 1.289 25.805 6.114 1.00 91.50 427 SER A C 1
ATOM 3452 O O . SER A 1 427 ? 2.310 25.118 6.182 1.00 91.50 427 SER A O 1
ATOM 3454 N N . TYR A 1 428 ? 0.645 26.000 4.968 1.00 88.38 428 TYR A N 1
ATOM 3455 C CA . TYR A 1 428 ? 1.059 25.390 3.716 1.00 88.38 428 TYR A CA 1
ATOM 3456 C C . TYR A 1 428 ? 0.713 26.237 2.490 1.00 88.38 428 TYR A C 1
ATOM 3458 O O . TYR A 1 428 ? -0.269 26.981 2.482 1.00 88.38 428 TYR A O 1
ATOM 3466 N N . ASP A 1 429 ? 1.470 26.021 1.416 1.00 89.44 429 ASP A N 1
ATOM 3467 C CA . ASP A 1 429 ? 1.163 26.482 0.067 1.00 89.44 429 ASP A CA 1
ATOM 3468 C C . ASP A 1 429 ? 0.662 25.310 -0.786 1.00 89.44 429 ASP A C 1
ATOM 3470 O O . ASP A 1 429 ? 1.365 24.325 -1.019 1.00 89.44 429 ASP A O 1
ATOM 3474 N N . LEU A 1 430 ? -0.575 25.409 -1.269 1.00 86.88 430 LEU A N 1
ATOM 3475 C CA . LEU A 1 430 ? -1.188 24.466 -2.198 1.00 86.88 430 LEU A CA 1
ATOM 3476 C C . LEU A 1 430 ? -0.958 24.937 -3.635 1.00 86.88 430 LEU A C 1
ATOM 3478 O O . LEU A 1 430 ? -1.591 25.891 -4.088 1.00 86.88 430 LEU A O 1
ATOM 3482 N N . ALA A 1 431 ? -0.098 24.242 -4.373 1.00 87.62 431 ALA A N 1
ATOM 3483 C CA . ALA A 1 431 ? 0.142 24.484 -5.789 1.00 87.62 431 ALA A CA 1
ATOM 3484 C C . ALA A 1 431 ? -0.665 23.504 -6.653 1.00 87.62 431 ALA A C 1
ATOM 3486 O O . ALA A 1 431 ? -0.553 22.284 -6.505 1.00 87.62 431 ALA A O 1
ATOM 3487 N N . VAL A 1 432 ? -1.446 24.028 -7.602 1.00 85.38 432 VAL A N 1
ATOM 3488 C CA . VAL A 1 432 ? -2.150 23.208 -8.600 1.00 85.38 432 VAL A CA 1
ATOM 3489 C C . VAL A 1 432 ? -1.728 23.624 -10.004 1.00 85.38 432 VAL A C 1
ATOM 3491 O O . VAL A 1 432 ? -1.905 24.769 -10.421 1.00 85.38 432 VAL A O 1
ATOM 3494 N N . SER A 1 433 ? -1.197 22.669 -10.765 1.00 84.88 433 SER A N 1
ATOM 3495 C CA . SER A 1 433 ? -0.850 22.855 -12.176 1.00 84.88 433 SER A CA 1
ATOM 3496 C C . SER A 1 433 ? -1.557 21.830 -13.052 1.00 84.88 433 SER A C 1
ATOM 3498 O O . SER A 1 433 ? -1.695 20.659 -12.695 1.00 84.88 433 SER A O 1
ATOM 3500 N N . VAL A 1 434 ? -2.017 22.279 -14.216 1.00 84.75 434 VAL A N 1
ATOM 3501 C CA . VAL A 1 434 ? -2.655 21.440 -15.231 1.00 84.75 434 VAL A CA 1
ATOM 3502 C C . VAL A 1 434 ? -1.838 21.577 -16.502 1.00 84.75 434 VAL A C 1
ATOM 3504 O O . VAL A 1 434 ? -1.591 22.683 -16.970 1.00 84.75 434 VAL A O 1
ATOM 3507 N N . THR A 1 435 ? -1.380 20.447 -17.024 1.00 86.81 435 THR A N 1
ATOM 3508 C CA . THR A 1 435 ? -0.516 20.387 -18.204 1.00 86.81 435 THR A CA 1
ATOM 3509 C C . THR A 1 435 ? -1.125 19.476 -19.250 1.00 86.81 435 THR A C 1
ATOM 3511 O O . THR A 1 435 ? -1.669 18.422 -18.925 1.00 86.81 435 THR A O 1
ATOM 3514 N N . ASP A 1 436 ? -1.018 19.870 -20.509 1.00 87.94 436 ASP A N 1
ATOM 3515 C CA . ASP A 1 436 ? -1.553 19.100 -21.624 1.00 87.94 436 ASP A CA 1
ATOM 3516 C C . ASP A 1 436 ? -0.637 17.926 -21.956 1.00 87.94 436 ASP A C 1
ATOM 3518 O O . ASP A 1 436 ? 0.585 18.070 -22.059 1.00 87.94 436 ASP A O 1
ATOM 3522 N N . LEU A 1 437 ? -1.220 16.739 -22.117 1.00 86.94 437 LEU A N 1
ATOM 3523 C CA . LEU A 1 437 ? -0.467 15.557 -22.507 1.00 86.94 437 LEU A CA 1
ATOM 3524 C C . LEU A 1 437 ? -0.349 15.480 -24.030 1.00 86.94 437 LEU A C 1
ATOM 3526 O O . LEU A 1 437 ? -1.338 15.678 -24.739 1.00 86.94 437 LEU A O 1
ATOM 3530 N N . PRO A 1 438 ? 0.833 15.118 -24.559 1.00 88.81 438 PRO A N 1
ATOM 3531 C CA . PRO A 1 438 ? 1.008 14.977 -25.993 1.00 88.81 438 PRO A CA 1
ATOM 3532 C C . PRO A 1 438 ? 0.206 13.782 -26.518 1.00 88.81 438 PRO A C 1
ATOM 3534 O O . PRO A 1 438 ? 0.198 12.700 -25.924 1.00 88.81 438 PRO A O 1
ATOM 3537 N N . VAL A 1 439 ? -0.418 13.946 -27.683 1.00 89.44 439 VAL A N 1
ATOM 3538 C CA . VAL A 1 439 ? -1.153 12.868 -28.353 1.00 89.44 439 VAL A CA 1
ATOM 3539 C C . VAL A 1 439 ? -0.151 11.890 -28.973 1.00 89.44 439 VAL A C 1
ATOM 3541 O O . VAL A 1 439 ? 0.325 12.067 -30.090 1.00 89.44 439 VAL A O 1
ATOM 3544 N N . THR A 1 440 ? 0.217 10.861 -28.210 1.00 92.25 440 THR A N 1
ATOM 3545 C CA . THR A 1 440 ? 1.146 9.800 -28.628 1.00 92.25 440 THR A CA 1
ATOM 3546 C C . THR A 1 440 ? 0.478 8.432 -28.540 1.00 92.25 440 THR A C 1
ATOM 3548 O O . THR A 1 440 ? -0.416 8.227 -27.719 1.00 92.25 440 THR A O 1
ATOM 3551 N N . ASN A 1 441 ? 0.946 7.462 -29.331 1.00 92.75 441 ASN A N 1
ATOM 3552 C CA . ASN A 1 441 ? 0.389 6.101 -29.327 1.00 92.75 441 ASN A CA 1
ATOM 3553 C C . ASN A 1 441 ? 0.438 5.428 -27.943 1.00 92.75 441 ASN A C 1
ATOM 3555 O O . ASN A 1 441 ? -0.483 4.697 -27.589 1.00 92.75 441 ASN A O 1
ATOM 3559 N N . ASP A 1 442 ? 1.478 5.685 -27.140 1.00 91.56 442 ASP A N 1
ATOM 3560 C CA . ASP A 1 442 ? 1.566 5.160 -25.769 1.00 91.56 442 ASP A CA 1
ATOM 3561 C C . ASP A 1 442 ? 0.446 5.734 -24.890 1.00 91.56 442 ASP A C 1
ATOM 3563 O O . ASP A 1 442 ? -0.280 4.971 -24.253 1.00 91.56 442 ASP A O 1
ATOM 3567 N N . ILE A 1 443 ? 0.237 7.055 -24.913 1.00 88.94 443 ILE A N 1
ATOM 3568 C CA . ILE A 1 443 ? -0.822 7.708 -24.131 1.00 88.94 443 ILE A CA 1
ATOM 3569 C C . ILE A 1 443 ? -2.204 7.245 -24.597 1.00 88.94 443 ILE A C 1
ATOM 3571 O O . ILE A 1 443 ? -3.000 6.833 -23.760 1.00 88.94 443 ILE A O 1
ATOM 3575 N N . LEU A 1 444 ? -2.458 7.201 -25.908 1.00 90.12 444 LEU A N 1
ATOM 3576 C CA . LEU A 1 444 ? -3.721 6.701 -26.462 1.00 90.12 444 LEU A CA 1
ATOM 3577 C C . LEU A 1 444 ? -4.007 5.259 -26.018 1.00 90.12 444 LEU A C 1
ATOM 3579 O O . LEU A 1 444 ? -5.093 4.971 -25.517 1.00 90.12 444 LEU A O 1
ATOM 3583 N N . SER A 1 445 ? -3.011 4.369 -26.099 1.00 92.38 445 SER A N 1
ATOM 3584 C CA . SER A 1 445 ? -3.167 2.973 -25.668 1.00 92.38 445 SER A CA 1
ATOM 3585 C C . SER A 1 445 ? -3.477 2.844 -24.170 1.00 92.38 445 SER A C 1
ATOM 3587 O O . SER A 1 445 ? -4.280 2.000 -23.760 1.00 92.38 445 SER A O 1
ATOM 3589 N N . ARG A 1 446 ? -2.893 3.712 -23.330 1.00 92.00 446 ARG A N 1
ATOM 3590 C CA . ARG A 1 446 ? -3.198 3.776 -21.893 1.00 92.00 446 ARG A CA 1
ATOM 3591 C C . ARG A 1 446 ? -4.602 4.308 -21.656 1.00 92.00 446 ARG A C 1
ATOM 3593 O O . ARG A 1 446 ? -5.322 3.734 -20.838 1.00 92.00 446 ARG A O 1
ATOM 3600 N N . THR A 1 447 ? -5.006 5.351 -22.374 1.00 89.69 447 THR A N 1
ATOM 3601 C CA . THR A 1 447 ? -6.356 5.912 -22.300 1.00 89.69 447 THR A CA 1
ATOM 3602 C C . THR A 1 447 ? -7.402 4.860 -22.639 1.00 89.69 447 THR A C 1
ATOM 3604 O O . THR A 1 447 ? -8.356 4.673 -21.880 1.00 89.69 447 THR A O 1
ATOM 3607 N N . GLU A 1 448 ? -7.199 4.094 -23.711 1.00 89.75 448 GLU A N 1
ATOM 3608 C CA . GLU A 1 448 ? -8.074 2.981 -24.075 1.00 89.75 448 GLU A CA 1
ATOM 3609 C C . GLU A 1 448 ? -8.117 1.908 -22.984 1.00 89.75 448 GLU A C 1
ATOM 3611 O O . GLU A 1 448 ? -9.202 1.507 -22.549 1.00 89.75 448 GLU A O 1
ATOM 3616 N N . PHE A 1 449 ? -6.952 1.482 -22.489 1.00 92.81 449 PHE A N 1
ATOM 3617 C CA . PHE A 1 449 ? -6.851 0.474 -21.437 1.00 92.81 449 PHE A CA 1
ATOM 3618 C C . PHE A 1 449 ? -7.626 0.879 -20.173 1.00 92.81 449 PHE A C 1
ATOM 3620 O O . PHE A 1 449 ? -8.471 0.122 -19.683 1.00 92.81 449 PHE A O 1
ATOM 3627 N N . TYR A 1 450 ? -7.393 2.087 -19.654 1.00 90.44 450 TYR A N 1
ATOM 3628 C CA . TYR A 1 450 ? -8.072 2.574 -18.451 1.00 90.44 450 TYR A CA 1
ATOM 3629 C C . TYR A 1 450 ? -9.553 2.881 -18.692 1.00 90.44 450 TYR A C 1
ATOM 3631 O O . TYR A 1 450 ? -10.371 2.714 -17.783 1.00 90.44 450 TYR A O 1
ATOM 3639 N N . THR A 1 451 ? -9.941 3.253 -19.912 1.00 87.19 451 THR A N 1
ATOM 3640 C CA . THR A 1 451 ? -11.354 3.393 -20.291 1.00 87.19 451 THR A CA 1
ATOM 3641 C C . THR A 1 451 ? -12.072 2.044 -20.263 1.00 87.19 451 THR A C 1
ATOM 3643 O O . THR A 1 451 ? -13.186 1.945 -19.742 1.00 87.19 451 THR A O 1
ATOM 3646 N N . GLN A 1 452 ? -11.441 0.978 -20.761 1.00 89.56 452 GLN A N 1
ATOM 3647 C CA . GLN A 1 452 ? -11.999 -0.374 -20.683 1.00 89.56 452 GLN A CA 1
ATOM 3648 C C . GLN A 1 452 ? -12.124 -0.857 -19.232 1.00 89.56 452 GLN A C 1
ATOM 3650 O O . GLN A 1 452 ? -13.176 -1.379 -18.854 1.00 89.56 452 GLN A O 1
ATOM 3655 N N . GLN A 1 453 ? -11.097 -0.636 -18.403 1.00 88.19 453 GLN A N 1
ATOM 3656 C CA . GLN A 1 453 ? -11.142 -0.960 -16.971 1.00 88.19 453 GLN A CA 1
ATOM 3657 C C . GLN A 1 453 ? -12.298 -0.242 -16.265 1.00 88.19 453 GLN A C 1
ATOM 3659 O O . GLN A 1 453 ? -13.084 -0.885 -15.568 1.00 88.19 453 GLN A O 1
ATOM 3664 N N . HIS A 1 454 ? -12.473 1.055 -16.522 1.00 85.31 454 HIS A N 1
ATOM 3665 C CA . HIS A 1 454 ? -13.574 1.841 -15.969 1.00 85.31 454 HIS A CA 1
ATOM 3666 C C . HIS A 1 454 ? -14.948 1.270 -16.367 1.00 85.31 454 HIS A C 1
ATOM 3668 O O . HIS A 1 454 ? -15.820 1.056 -15.520 1.00 85.31 454 HIS A O 1
ATOM 3674 N N . LYS A 1 455 ? -15.137 0.931 -17.654 1.00 84.94 455 LYS A N 1
ATOM 3675 C CA . LYS A 1 455 ? -16.373 0.294 -18.149 1.00 84.94 455 LYS A CA 1
ATOM 3676 C C . LYS A 1 455 ? -16.642 -1.047 -17.453 1.00 84.94 455 LYS A C 1
ATOM 3678 O O . LYS A 1 455 ? -17.790 -1.337 -17.109 1.00 84.94 455 LYS A O 1
ATOM 3683 N N . LEU A 1 456 ? -15.611 -1.862 -17.220 1.00 86.75 456 LEU A N 1
ATOM 3684 C CA . LEU A 1 456 ? -15.733 -3.134 -16.498 1.00 86.75 456 LEU A CA 1
ATOM 3685 C C . LEU A 1 456 ? -16.106 -2.924 -15.027 1.00 86.75 456 LEU A C 1
ATOM 3687 O O . LEU A 1 456 ? -17.028 -3.581 -14.540 1.00 86.75 456 LEU A O 1
ATOM 3691 N N . ALA A 1 457 ? -15.447 -1.990 -14.339 1.00 82.44 457 ALA A N 1
ATOM 3692 C CA . ALA A 1 457 ? -15.747 -1.650 -12.952 1.00 82.44 457 ALA A CA 1
ATOM 3693 C C . ALA A 1 457 ? -17.194 -1.153 -12.798 1.00 82.44 457 ALA A C 1
ATOM 3695 O O . ALA A 1 457 ? -17.920 -1.629 -11.923 1.00 82.44 457 ALA A O 1
ATOM 3696 N N . ARG A 1 458 ? -17.662 -0.282 -13.704 1.00 81.25 458 ARG A N 1
ATOM 3697 C CA . ARG A 1 458 ? -19.056 0.190 -13.737 1.00 81.25 458 ARG A CA 1
ATOM 3698 C C . ARG A 1 458 ? -20.045 -0.958 -13.955 1.00 81.25 458 ARG A C 1
ATOM 3700 O O . ARG A 1 458 ? -21.016 -1.068 -13.212 1.00 81.25 458 ARG A O 1
ATOM 3707 N N . LYS A 1 459 ? -19.777 -1.866 -14.903 1.00 84.94 459 LYS A N 1
ATOM 3708 C CA . LYS A 1 459 ? -20.602 -3.074 -15.116 1.00 84.94 459 LYS A CA 1
ATOM 3709 C C . LYS A 1 459 ? -20.657 -3.964 -13.869 1.00 84.94 459 LYS A C 1
ATOM 3711 O O . LYS A 1 459 ? -21.720 -4.478 -13.536 1.00 84.94 459 LYS A O 1
ATOM 3716 N N . GLN A 1 460 ? -19.540 -4.141 -13.163 1.00 83.50 460 GLN A N 1
ATOM 3717 C CA . GLN A 1 460 ? -19.505 -4.912 -11.916 1.00 83.50 460 GLN A CA 1
ATOM 3718 C C . GLN A 1 460 ? -20.287 -4.232 -10.786 1.00 83.50 460 GLN A C 1
ATOM 3720 O O . GLN A 1 460 ? -21.007 -4.922 -10.064 1.00 83.50 460 GLN A O 1
ATOM 3725 N N . ARG A 1 461 ? -20.188 -2.901 -10.646 1.00 79.62 461 ARG A N 1
ATOM 3726 C CA . ARG A 1 461 ? -20.992 -2.129 -9.683 1.00 79.62 461 ARG A CA 1
ATOM 3727 C C . ARG A 1 461 ? -22.486 -2.277 -9.971 1.00 79.62 461 ARG A C 1
ATOM 3729 O O . ARG A 1 461 ? -23.227 -2.590 -9.050 1.00 79.62 461 ARG A O 1
ATOM 3736 N N . LEU A 1 462 ? -22.908 -2.163 -11.234 1.00 80.25 462 LEU A N 1
ATOM 3737 C CA . LEU A 1 462 ? -24.309 -2.359 -11.636 1.00 80.25 462 LEU A CA 1
ATOM 3738 C C . LEU A 1 462 ? -24.812 -3.774 -11.324 1.00 80.25 462 LEU A C 1
ATOM 3740 O O . LEU A 1 462 ? -25.892 -3.921 -10.766 1.00 80.25 462 LEU A O 1
ATOM 3744 N N . ARG A 1 463 ? -24.012 -4.815 -11.594 1.00 77.81 463 ARG A N 1
ATOM 3745 C CA . ARG A 1 463 ? -24.368 -6.203 -11.241 1.00 77.81 463 ARG A CA 1
ATOM 3746 C C . ARG A 1 463 ? -24.513 -6.411 -9.732 1.00 77.81 463 ARG A C 1
ATOM 3748 O O . ARG A 1 463 ? -25.430 -7.096 -9.295 1.00 77.81 463 ARG A O 1
ATOM 3755 N N . ARG A 1 464 ? -23.622 -5.818 -8.929 1.00 72.38 464 ARG A N 1
ATOM 3756 C CA . ARG A 1 464 ? -23.712 -5.870 -7.459 1.00 72.38 464 ARG A CA 1
ATOM 3757 C C . ARG A 1 464 ? -24.911 -5.079 -6.932 1.00 72.38 464 ARG A C 1
ATOM 3759 O O . ARG A 1 464 ? -25.582 -5.565 -6.032 1.00 72.38 464 ARG A O 1
ATOM 3766 N N . GLY A 1 465 ? -25.195 -3.920 -7.527 1.00 61.00 465 GLY A N 1
ATOM 3767 C CA . GLY A 1 465 ? -26.366 -3.095 -7.226 1.00 61.00 465 GLY A CA 1
ATOM 3768 C C . GLY A 1 465 ? -27.686 -3.806 -7.537 1.00 61.00 465 GLY A C 1
ATOM 3769 O O . GLY A 1 465 ? -28.599 -3.777 -6.720 1.00 61.00 465 GLY A O 1
ATOM 3770 N N . GLN A 1 466 ? -27.751 -4.526 -8.663 1.00 53.47 466 GLN A N 1
ATOM 3771 C CA . GLN A 1 466 ? -28.906 -5.352 -9.028 1.00 53.47 466 GLN A CA 1
ATOM 3772 C C . GLN A 1 466 ? -29.122 -6.523 -8.062 1.00 53.47 466 GLN A C 1
ATOM 3774 O O . GLN A 1 466 ? -30.260 -6.819 -7.724 1.00 53.47 466 GLN A O 1
ATOM 3779 N N . HIS A 1 467 ? -28.053 -7.164 -7.572 1.00 45.56 467 HIS A N 1
ATOM 3780 C CA . HIS A 1 467 ? -28.176 -8.195 -6.533 1.00 45.56 467 HIS A CA 1
ATOM 3781 C C . HIS A 1 467 ? -28.632 -7.636 -5.182 1.00 45.56 467 HIS A C 1
ATOM 3783 O O . HIS A 1 467 ? -29.378 -8.316 -4.482 1.00 45.56 467 HIS A O 1
ATOM 3789 N N . SER A 1 468 ? -28.240 -6.407 -4.823 1.00 43.47 468 SER A N 1
ATOM 3790 C CA . SER A 1 468 ? -28.772 -5.756 -3.622 1.00 43.47 468 SER A CA 1
ATOM 3791 C C . SER A 1 468 ? -30.235 -5.342 -3.774 1.00 43.47 468 SER A C 1
ATOM 3793 O O . SER A 1 468 ? -30.975 -5.491 -2.813 1.00 43.47 468 SER A O 1
ATOM 3795 N N . SER A 1 469 ? -30.691 -4.894 -4.951 1.00 41.91 469 SER A N 1
ATOM 3796 C CA . SER A 1 469 ? -32.102 -4.529 -5.152 1.00 41.91 469 SER A CA 1
ATOM 3797 C C . SER A 1 469 ? -33.024 -5.752 -5.205 1.00 41.91 469 SER A C 1
ATOM 3799 O O . SER A 1 469 ? -34.078 -5.734 -4.587 1.00 41.91 469 SER A O 1
ATOM 3801 N N . THR A 1 470 ? -32.600 -6.870 -5.810 1.00 41.12 470 THR A N 1
ATOM 3802 C CA . THR A 1 470 ? -33.398 -8.117 -5.811 1.00 41.12 470 THR A CA 1
ATOM 3803 C C . THR A 1 470 ? -33.516 -8.791 -4.441 1.00 41.12 470 THR A C 1
ATOM 3805 O O . THR A 1 470 ? -34.316 -9.706 -4.283 1.00 41.12 470 THR A O 1
ATOM 3808 N N . GLN A 1 471 ? -32.719 -8.380 -3.448 1.00 37.91 471 GLN A N 1
ATOM 3809 C CA . GLN A 1 471 ? -32.791 -8.919 -2.087 1.00 37.91 471 GLN A CA 1
ATOM 3810 C C . GLN A 1 471 ? -33.729 -8.109 -1.170 1.00 37.91 471 GLN A C 1
ATOM 3812 O O . GLN A 1 471 ? -34.063 -8.589 -0.089 1.00 37.91 471 GLN A O 1
ATOM 3817 N N . PHE A 1 472 ? -34.183 -6.923 -1.597 1.00 38.94 472 PHE A N 1
ATOM 3818 C CA . PHE A 1 472 ? -35.144 -6.098 -0.851 1.00 38.94 472 PHE A CA 1
ATOM 3819 C C . PHE A 1 472 ? -36.609 -6.294 -1.283 1.00 38.94 472 PHE A C 1
ATOM 3821 O O . PHE A 1 472 ? -37.495 -5.989 -0.493 1.00 38.94 472 PHE A O 1
ATOM 3828 N N . ASP A 1 473 ? -36.879 -6.897 -2.447 1.00 39.25 473 ASP A N 1
ATOM 3829 C CA . ASP A 1 473 ? -38.252 -7.100 -2.957 1.00 39.25 473 ASP A CA 1
ATOM 3830 C C . ASP A 1 473 ? -38.938 -8.399 -2.469 1.00 39.25 473 ASP A C 1
ATOM 3832 O O . ASP A 1 473 ? -40.012 -8.753 -2.945 1.00 39.25 473 ASP A O 1
ATOM 3836 N N . LEU A 1 474 ? -38.348 -9.132 -1.515 1.00 42.19 474 LEU A N 1
ATOM 3837 C CA . LEU A 1 474 ? -38.926 -10.372 -0.957 1.00 42.19 474 LEU A CA 1
ATOM 3838 C C . LEU A 1 474 ? -39.342 -10.268 0.516 1.00 42.19 474 LEU A C 1
ATOM 3840 O O . LEU A 1 474 ? -39.587 -11.286 1.163 1.00 42.19 474 LEU A O 1
ATOM 3844 N N . ILE A 1 475 ? -39.435 -9.056 1.064 1.00 43.59 475 ILE A N 1
ATOM 3845 C CA . ILE A 1 475 ? -39.964 -8.850 2.414 1.00 43.59 475 ILE A CA 1
ATOM 3846 C C . ILE A 1 475 ? -40.909 -7.652 2.403 1.00 43.59 475 ILE A C 1
ATOM 3848 O O . ILE A 1 475 ? -40.509 -6.526 2.674 1.00 43.59 475 ILE A O 1
ATOM 3852 N N . THR A 1 476 ? -42.175 -7.902 2.095 1.00 36.59 476 THR A N 1
ATOM 3853 C CA . THR A 1 476 ? -43.337 -7.323 2.793 1.00 36.59 476 THR A CA 1
ATOM 3854 C C . THR A 1 476 ? -44.591 -8.132 2.410 1.00 36.59 476 THR A C 1
ATOM 3856 O O . THR A 1 476 ? -44.586 -8.738 1.341 1.00 36.59 476 THR A O 1
ATOM 3859 N N . PRO A 1 477 ? -45.565 -8.264 3.332 1.00 44.56 477 PRO A N 1
ATOM 3860 C CA . PRO A 1 477 ? -46.530 -9.371 3.381 1.00 44.56 477 PRO A CA 1
ATOM 3861 C C . PRO A 1 477 ? -47.572 -9.400 2.264 1.00 44.56 477 PRO A C 1
ATOM 3863 O O . PRO A 1 477 ? -47.971 -8.313 1.789 1.00 44.56 477 PRO A O 1
#

Sequence (477 aa):
MVQRAYRRKSGFQNLLRICRAVYERIYDPELGLFYYHNTRTKETTWDKPLLLRGAVSDVFTPRTRQKNERKERFTPEKAACMVQRAYRRKRGFQNLLRLCRSVYERIYDPDQGMYYYHNTRTKETMWEKPLLLRGANSDVFTPRTRQKKLQSLISAINAPASRKPHQWTEVEAATRLQGLYRAKKAKEELNSRLAQRFRQAMDPSSGQVYYVNLITQEKYYFQQNSRFRLKPNTFAMLPSMQTVLPCWLLLLQAWGGVLLLRIGLGAATDVYSQDSFGEVAALEPSVDAACEVDEIQLASDGTITQWGLALGTRVSPNMTVNGTVGPDGYNFYHVCVARHEHEHLITVEVLCNDDDVGEGGEANLYLSSEVKYPRMGHSTWIAQRPGNELIKLFTYLDGFPRKDDKGGSRWIALHIGVFGAGDVDTSYDLAVSVTDLPVTNDILSRTEFYTQQHKLARKQRLRRGQHSSTQFDLITP

Radius of gyration: 35.58 Å; chains: 1; bounding box: 96×94×76 Å

pLDDT: mean 72.2, std 22.44, range [20.38, 94.19]

InterPro domains:
  IPR001202 WW domain [PF00397] (24-49)
  IPR001202 WW domain [PF00397] (105-130)
  IPR001202 WW domain [PS50020] (23-51)
  IPR001202 WW domain [PS50020] (104-132)
  IPR001202 WW domain [SM00456] (18-51)
  IPR001202 WW domain [SM00456] (99-132)
  IPR001202 WW domain [cd00201] (24-49)
  IPR001202 WW domain [cd00201] (105-130)
  IPR036020 WW domain superfamily [SSF51045] (24-51)
  IPR036020 WW domain superfamily [SSF51045] (103-132)